Protein AF-0000000078893769 (afdb_homodimer)

Secondary structure (DSSP, 8-state):
-PPEEEEEEE-SSEEEEEEEETT-TTSEEEEEEEE---HHHHHHHHHHHHHHHHHHTT-SS-S-EEEEE-SSB---TTSTTTTBB-S--STT-TT-B-HHHHHHHSPTT--EEEEETTHHHHHHHHHHHHHTTSS--SS--EEEEEESSSEEEEEEETTEE--SSS---GGG-B-PPPTT-------TT--SSBHHHHHSHHHHHHHHTS-GGGGGGS-TT-THHHHHHHHHHHHHHHHHHHH--SEEEEESSGGGSTHHHHHHHHHHHHHHTT----GGGTSHHHHHHHEE--SSGGGHHHHHHHHHHHHH-/-PPEEEEEEE-SSEEEEEEEETT-TTSEEEEEEEE---HHHHHHHHHHHHHHHHHHTT-SS-S-EEEEE-SSB---TTSTTTTBB-S--STT-TT-B-HHHHHHHSPTT--EEEEETTHHHHHHHHHHHHHTTSS--SS--EEEEEESSSEEEEEEETTEE--SSS---GGG-B-PPPTT-------TT--SSBHHHHHSHHHHHHHHTS-GGGGGGS-TT-THHHHHHHHHHHHHHHHHHHH--SEEEEESSGGGSTHHHHHHHHHHHHHHTTS---GGGTSHHHHHHHEE--SSGGGHHHHHHHHHHHHH-

Sequence (626 aa):
MSRYIAGVELGGTSCVAAIAEISNPTTIVHHFEVSTTEYTSTLGALTEYLSAQLKEFNIESYAALGIASFGPVDLKPDSKTYGYITSTPKPGWKYVEIVGVFKRTLKEGTPIAFDTDVNAPALAEMAAALNTKTIPIPLPTVIYITVGTGVGVGVTVEGSPVHGLLHPEGGHIIVPRMQGDEYPGCCAYGHECCVEGMIDSQAIAERVNVHRHDLHTIDDNNPVWKVVGYYLGALCLNITYLLSPNLIILGGGIMKRRILYTETRHWFKELLKEYLDSPQFKTDQGLASYIKEPFHGSKAGIVGALELARHKCMSRYIAGVELGGTSCVAAIAEISNPTTIVHHFEVSTTEYTSTLGALTEYLSAQLKEFNIESYAALGIASFGPVDLKPDSKTYGYITSTPKPGWKYVEIVGVFKRTLKEGTPIAFDTDVNAPALAEMAAALNTKTIPIPLPTVIYITVGTGVGVGVTVEGSPVHGLLHPEGGHIIVPRMQGDEYPGCCAYGHECCVEGMIDSQAIAERVNVHRHDLHTIDDNNPVWKVVGYYLGALCLNITYLLSPNLIILGGGIMKRRILYTETRHWFKELLKEYLDSPQFKTDQGLASYIKEPFHGSKAGIVGALELARHKC

Structure (mmCIF, N/CA/C/O backbone):
data_AF-0000000078893769-model_v1
#
loop_
_entity.id
_entity.type
_entity.pdbx_description
1 polymer fructokinase
#
loop_
_atom_site.group_PDB
_atom_site.id
_atom_site.type_symbol
_atom_site.label_atom_id
_atom_site.label_alt_id
_atom_site.label_comp_id
_atom_site.label_asym_id
_atom_site.label_entity_id
_atom_site.label_seq_id
_atom_site.pdbx_PDB_ins_code
_atom_site.Cartn_x
_atom_site.Cartn_y
_atom_site.Cartn_z
_atom_site.occupancy
_atom_site.B_iso_or_equiv
_atom_site.auth_seq_id
_atom_site.auth_comp_id
_atom_site.auth_asym_id
_atom_site.auth_atom_id
_atom_site.pdbx_PDB_model_num
ATOM 1 N N . MET A 1 1 ? 31.672 -27.969 -1.815 1 50.44 1 MET A N 1
ATOM 2 C CA . MET A 1 1 ? 30.609 -28.625 -2.584 1 50.44 1 MET A CA 1
ATOM 3 C C . MET A 1 1 ? 29.422 -27.688 -2.783 1 50.44 1 MET A C 1
ATOM 5 O O . MET A 1 1 ? 29.156 -26.828 -1.933 1 50.44 1 MET A O 1
ATOM 9 N N . SER A 1 2 ? 28.766 -27.703 -4.031 1 66.81 2 SER A N 1
ATOM 10 C CA . SER A 1 2 ? 27.703 -26.75 -4.352 1 66.81 2 SER A CA 1
ATOM 11 C C . SER A 1 2 ? 26.484 -26.969 -3.455 1 66.81 2 SER A C 1
ATOM 13 O O . SER A 1 2 ? 26.078 -28.094 -3.213 1 66.81 2 SER A O 1
ATOM 15 N N . ARG A 1 3 ? 26.031 -25.953 -2.883 1 90.94 3 ARG A N 1
ATOM 16 C CA . ARG A 1 3 ? 24.812 -26.031 -2.074 1 90.94 3 ARG A CA 1
ATOM 17 C C . ARG A 1 3 ? 23.578 -25.719 -2.908 1 90.94 3 ARG A C 1
ATOM 19 O O . ARG A 1 3 ? 23.547 -24.719 -3.625 1 90.94 3 ARG A O 1
ATOM 26 N N . TYR A 1 4 ? 22.688 -26.734 -2.963 1 97.62 4 TYR A N 1
ATOM 27 C CA . TYR A 1 4 ? 21.484 -26.609 -3.777 1 97.62 4 TYR A CA 1
ATOM 28 C C . TYR A 1 4 ? 20.312 -26.156 -2.93 1 97.62 4 TYR A C 1
ATOM 30 O O . TYR A 1 4 ? 20.172 -26.547 -1.769 1 97.62 4 TYR A O 1
ATOM 38 N N . ILE A 1 5 ? 19.516 -25.328 -3.592 1 98.44 5 ILE A N 1
ATOM 39 C CA . ILE A 1 5 ? 18.219 -24.938 -3.031 1 98.44 5 ILE A CA 1
ATOM 40 C C . ILE A 1 5 ? 17.094 -25.453 -3.92 1 98.44 5 ILE A C 1
ATOM 42 O O . ILE A 1 5 ? 17.312 -25.734 -5.102 1 98.44 5 ILE A O 1
ATOM 46 N N . ALA A 1 6 ? 15.953 -25.578 -3.318 1 98.56 6 ALA A N 1
ATOM 47 C CA . ALA A 1 6 ? 14.75 -25.969 -4.047 1 98.56 6 ALA A CA 1
ATOM 48 C C . ALA A 1 6 ? 13.672 -24.891 -3.941 1 98.56 6 ALA A C 1
ATOM 50 O O . ALA A 1 6 ? 13.625 -24.141 -2.965 1 98.56 6 ALA A O 1
ATOM 51 N N . GLY A 1 7 ? 12.914 -24.75 -5 1 98.75 7 GLY A N 1
ATOM 52 C CA . GLY A 1 7 ? 11.75 -23.875 -5.047 1 98.75 7 GLY A CA 1
ATOM 53 C C . GLY A 1 7 ? 10.492 -24.594 -5.512 1 98.75 7 GLY A C 1
ATOM 54 O O . GLY A 1 7 ? 10.547 -25.453 -6.395 1 98.75 7 GLY A O 1
ATOM 55 N N . VAL A 1 8 ? 9.391 -24.266 -4.922 1 98.75 8 VAL A N 1
ATOM 56 C CA . VAL A 1 8 ? 8.078 -24.766 -5.344 1 98.75 8 VAL A CA 1
ATOM 57 C C . VAL A 1 8 ? 7.125 -23.594 -5.555 1 98.75 8 VAL A C 1
ATOM 59 O O . VAL A 1 8 ? 6.918 -22.781 -4.648 1 98.75 8 VAL A O 1
ATOM 62 N N . GLU A 1 9 ? 6.605 -23.469 -6.691 1 98.06 9 GLU A N 1
ATOM 63 C CA . GLU A 1 9 ? 5.547 -22.516 -7.027 1 98.06 9 GLU A CA 1
ATOM 64 C C . GLU A 1 9 ? 4.203 -23.219 -7.188 1 98.06 9 GLU A C 1
ATOM 66 O O . GLU A 1 9 ? 4.047 -24.078 -8.062 1 98.06 9 GLU A O 1
ATOM 71 N N . LEU A 1 10 ? 3.291 -22.906 -6.348 1 97 10 LEU A N 1
ATOM 72 C CA . LEU A 1 10 ? 1.928 -23.422 -6.438 1 97 10 LEU A CA 1
ATOM 73 C C . LEU A 1 10 ? 1.011 -22.406 -7.121 1 97 10 LEU A C 1
ATOM 75 O O . LEU A 1 10 ? 0.589 -21.438 -6.504 1 97 10 LEU A O 1
ATOM 79 N N . GLY A 1 11 ? 0.661 -22.672 -8.336 1 91.06 11 GLY A N 1
ATOM 80 C CA . GLY A 1 11 ? -0.264 -21.844 -9.086 1 91.06 11 GLY A CA 1
ATOM 81 C C . GLY A 1 11 ? -1.657 -22.438 -9.18 1 91.06 11 GLY A C 1
ATOM 82 O O . GLY A 1 11 ? -1.871 -23.594 -8.828 1 91.06 11 GLY A O 1
ATOM 83 N N . GLY A 1 12 ? -2.525 -21.656 -9.68 1 82.75 12 GLY A N 1
ATOM 84 C CA . GLY A 1 12 ? -3.904 -22.094 -9.805 1 82.75 12 GLY A CA 1
ATOM 85 C C . GLY A 1 12 ? -4.09 -23.188 -10.836 1 82.75 12 GLY A C 1
ATOM 86 O O . GLY A 1 12 ? -4.949 -24.062 -10.688 1 82.75 12 GLY A O 1
ATOM 87 N N . THR A 1 13 ? -3.346 -23.203 -11.883 1 83.62 13 THR A N 1
ATOM 88 C CA . THR A 1 13 ? -3.488 -24.156 -12.977 1 83.62 13 THR A CA 1
ATOM 89 C C . THR A 1 13 ? -2.361 -25.172 -12.961 1 83.62 13 THR A C 1
ATOM 91 O O . THR A 1 13 ? -2.596 -26.375 -13.188 1 83.62 13 THR A O 1
ATOM 94 N N . SER A 1 14 ? -1.193 -24.734 -12.688 1 91.5 14 SER A N 1
ATOM 95 C CA . SER A 1 14 ? -0.028 -25.609 -12.656 1 91.5 14 SER A CA 1
ATOM 96 C C . SER A 1 14 ? 0.876 -25.297 -11.469 1 91.5 14 SER A C 1
ATOM 98 O O . SER A 1 14 ? 0.816 -24.188 -10.922 1 91.5 14 SER A O 1
ATOM 100 N N . CYS A 1 15 ? 1.656 -26.297 -11.109 1 96.75 15 CYS A N 1
ATOM 101 C CA . CYS A 1 15 ? 2.682 -26.156 -10.086 1 96.75 15 CYS A CA 1
ATOM 102 C C . CYS A 1 15 ? 4.051 -26.562 -10.625 1 96.75 15 CYS A C 1
ATOM 104 O O . CYS A 1 15 ? 4.152 -27.422 -11.492 1 96.75 15 CYS A O 1
ATOM 106 N N . VAL A 1 16 ? 5.047 -25.891 -10.102 1 97.94 16 VAL A N 1
ATOM 107 C CA . VAL A 1 16 ? 6.406 -26.125 -10.578 1 97.94 16 VAL A CA 1
ATOM 108 C C . VAL A 1 16 ? 7.344 -26.312 -9.383 1 97.94 16 VAL A C 1
ATOM 110 O O . VAL A 1 16 ? 7.242 -25.594 -8.391 1 97.94 16 VAL A O 1
ATOM 113 N N . ALA A 1 17 ? 8.227 -27.297 -9.469 1 98.69 17 ALA A N 1
ATOM 114 C CA . ALA A 1 17 ? 9.375 -27.453 -8.586 1 98.69 17 ALA A CA 1
ATOM 115 C C . ALA A 1 17 ? 10.688 -27.297 -9.359 1 98.69 17 ALA A C 1
ATOM 117 O O . ALA A 1 17 ? 10.781 -27.719 -10.516 1 98.69 17 ALA A O 1
ATOM 118 N N . ALA A 1 18 ? 11.625 -26.656 -8.742 1 98.69 18 ALA A N 1
ATOM 119 C CA . ALA A 1 18 ? 12.898 -26.438 -9.422 1 98.69 18 ALA A CA 1
ATOM 120 C C . ALA A 1 18 ? 14.062 -26.484 -8.438 1 98.69 18 ALA A C 1
ATOM 122 O O . ALA A 1 18 ? 13.867 -26.328 -7.227 1 98.69 18 ALA A O 1
ATOM 123 N N . ILE A 1 19 ? 15.219 -26.766 -8.961 1 98.56 19 ILE A N 1
ATOM 124 C CA . ILE A 1 19 ? 16.453 -26.844 -8.188 1 98.56 19 ILE A CA 1
ATOM 125 C C . ILE A 1 19 ? 17.516 -25.922 -8.812 1 98.56 19 ILE A C 1
ATOM 127 O O . ILE A 1 19 ? 17.641 -25.859 -10.031 1 98.56 19 ILE A O 1
ATOM 131 N N . ALA A 1 20 ? 18.172 -25.172 -7.992 1 98.19 20 ALA A N 1
ATOM 132 C CA . ALA A 1 20 ? 19.266 -24.297 -8.406 1 98.19 20 ALA A CA 1
ATOM 133 C C . ALA A 1 20 ? 20.391 -24.297 -7.375 1 98.19 20 ALA A C 1
ATOM 135 O O . ALA A 1 20 ? 20.219 -24.781 -6.258 1 98.19 20 ALA A O 1
ATOM 136 N N . GLU A 1 21 ? 21.547 -23.781 -7.848 1 97.31 21 GLU A N 1
ATOM 137 C CA . GLU A 1 21 ? 22.609 -23.516 -6.879 1 97.31 21 GLU A CA 1
ATOM 138 C C . GLU A 1 21 ? 22.297 -22.281 -6.039 1 97.31 21 GLU A C 1
ATOM 140 O O . GLU A 1 21 ? 21.766 -21.297 -6.555 1 97.31 21 GLU A O 1
ATOM 145 N N . ILE A 1 22 ? 22.625 -22.344 -4.777 1 96.12 22 ILE A N 1
ATOM 146 C CA . ILE A 1 22 ? 22.312 -21.25 -3.857 1 96.12 22 ILE A CA 1
ATOM 147 C C . ILE A 1 22 ? 22.953 -19.953 -4.355 1 96.12 22 ILE A C 1
ATOM 149 O O . ILE A 1 22 ? 22.406 -18.875 -4.156 1 96.12 22 ILE A O 1
ATOM 153 N N . SER A 1 23 ? 24.062 -19.984 -5.07 1 94.5 23 SER A N 1
ATOM 154 C CA . SER A 1 23 ? 24.797 -18.828 -5.551 1 94.5 23 SER A CA 1
ATOM 155 C C . SER A 1 23 ? 24.125 -18.203 -6.77 1 94.5 23 SER A C 1
ATOM 157 O O . SER A 1 23 ? 24.406 -17.062 -7.133 1 94.5 23 SER A O 1
ATOM 159 N N . ASN A 1 24 ? 23.203 -18.969 -7.387 1 94.88 24 ASN A N 1
ATOM 160 C CA . ASN A 1 24 ? 22.578 -18.469 -8.609 1 94.88 24 ASN A CA 1
ATOM 161 C C . ASN A 1 24 ? 21.141 -19 -8.742 1 94.88 24 ASN A C 1
ATOM 163 O O . ASN A 1 24 ? 20.859 -19.812 -9.633 1 94.88 24 ASN A O 1
ATOM 167 N N . PRO A 1 25 ? 20.219 -18.422 -8.055 1 95.06 25 PRO A N 1
ATOM 168 C CA . PRO A 1 25 ? 18.844 -18.906 -8.062 1 95.06 25 PRO A CA 1
ATOM 169 C C . PRO A 1 25 ? 18.156 -18.703 -9.414 1 95.06 25 PRO A C 1
ATOM 171 O O . PRO A 1 25 ? 17.094 -19.297 -9.664 1 95.06 25 PRO A O 1
ATOM 174 N N . THR A 1 26 ? 18.719 -17.922 -10.266 1 96.12 26 THR A N 1
ATOM 175 C CA . THR A 1 26 ? 18.094 -17.609 -11.547 1 96.12 26 THR A CA 1
ATOM 176 C C . THR A 1 26 ? 18.438 -18.688 -12.586 1 96.12 26 THR A C 1
ATOM 178 O O . THR A 1 26 ? 17.812 -18.75 -13.648 1 96.12 26 THR A O 1
ATOM 181 N N . THR A 1 27 ? 19.469 -19.5 -12.305 1 96.62 27 THR A N 1
ATOM 182 C CA . THR A 1 27 ? 19.844 -20.594 -13.188 1 96.62 27 THR A CA 1
ATOM 183 C C . THR A 1 27 ? 19.297 -21.922 -12.664 1 96.62 27 THR A C 1
ATOM 185 O O . THR A 1 27 ? 19.953 -22.578 -11.844 1 96.62 27 THR A O 1
ATOM 188 N N . ILE A 1 28 ? 18.203 -22.344 -13.25 1 97.62 28 ILE A N 1
ATOM 189 C CA . ILE A 1 28 ? 17.531 -23.594 -12.852 1 97.62 28 ILE A CA 1
ATOM 190 C C . ILE A 1 28 ? 18.266 -24.781 -13.453 1 97.62 28 ILE A C 1
ATOM 192 O O . ILE A 1 28 ? 18.438 -24.859 -14.672 1 97.62 28 ILE A O 1
ATOM 196 N N . VAL A 1 29 ? 18.672 -25.719 -12.664 1 97.44 29 VAL A N 1
ATOM 197 C CA . VAL A 1 29 ? 19.453 -26.859 -13.148 1 97.44 29 VAL A CA 1
ATOM 198 C C . VAL A 1 29 ? 18.516 -28.031 -13.438 1 97.44 29 VAL A C 1
ATOM 200 O O . VAL A 1 29 ? 18.844 -28.906 -14.242 1 97.44 29 VAL A O 1
ATOM 203 N N . HIS A 1 30 ? 17.375 -28.109 -12.805 1 97.75 30 HIS A N 1
ATOM 204 C CA . HIS A 1 30 ? 16.328 -29.109 -13.031 1 97.75 30 HIS A CA 1
ATOM 205 C C . HIS A 1 30 ? 14.969 -28.609 -12.586 1 97.75 30 HIS A C 1
ATOM 207 O O . HIS A 1 30 ? 14.867 -27.844 -11.617 1 97.75 30 HIS A O 1
ATOM 213 N N . HIS A 1 31 ? 13.953 -29 -13.281 1 98 31 HIS A N 1
ATOM 214 C CA . HIS A 1 31 ? 12.609 -28.578 -12.883 1 98 31 HIS A CA 1
ATOM 215 C C . HIS A 1 31 ? 11.578 -29.656 -13.227 1 98 31 HIS A C 1
ATOM 217 O O . HIS A 1 31 ? 11.883 -30.594 -13.969 1 98 31 HIS A O 1
ATOM 223 N N . PHE A 1 32 ? 10.469 -29.562 -12.633 1 98.12 32 PHE A N 1
ATOM 224 C CA . PHE A 1 32 ? 9.336 -30.469 -12.758 1 98.12 32 PHE A CA 1
ATOM 225 C C . PHE A 1 32 ? 8.016 -29.703 -12.688 1 98.12 32 PHE A C 1
ATOM 227 O O . PHE A 1 32 ? 7.855 -28.812 -11.852 1 98.12 32 PHE A O 1
ATOM 234 N N . GLU A 1 33 ? 7.109 -29.969 -13.625 1 97.31 33 GLU A N 1
ATOM 235 C CA . GLU A 1 33 ? 5.805 -29.312 -13.656 1 97.31 33 GLU A CA 1
ATOM 236 C C . GLU A 1 33 ? 4.672 -30.328 -13.555 1 97.31 33 GLU A C 1
ATOM 238 O O . GLU A 1 33 ? 4.75 -31.422 -14.125 1 97.31 33 GLU A O 1
ATOM 243 N N . VAL A 1 34 ? 3.631 -29.984 -12.852 1 97 34 VAL A N 1
ATOM 244 C CA . VAL A 1 34 ? 2.451 -30.828 -12.695 1 97 34 VAL A CA 1
ATOM 245 C C . VAL A 1 34 ? 1.194 -29.969 -12.68 1 97 34 VAL A C 1
ATOM 247 O O . VAL A 1 34 ? 1.227 -28.828 -12.211 1 97 34 VAL A O 1
ATOM 250 N N . SER A 1 35 ? 0.067 -30.469 -13.195 1 93.62 35 SER A N 1
ATOM 251 C CA . SER A 1 35 ? -1.195 -29.75 -13.172 1 93.62 35 SER A CA 1
ATOM 252 C C . SER A 1 35 ? -1.753 -29.656 -11.758 1 93.62 35 SER A C 1
ATOM 254 O O . SER A 1 35 ? -1.655 -30.609 -10.984 1 93.62 35 SER A O 1
ATOM 256 N N . THR A 1 36 ? -2.277 -28.5 -11.406 1 90.56 36 THR A N 1
ATOM 257 C CA . THR A 1 36 ? -2.961 -28.344 -10.133 1 90.56 36 THR A CA 1
ATOM 258 C C . THR A 1 36 ? -4.32 -29.031 -10.156 1 90.56 36 THR A C 1
ATOM 260 O O . THR A 1 36 ? -5.289 -28.5 -10.703 1 90.56 36 THR A O 1
ATOM 263 N N . THR A 1 37 ? -4.469 -30.156 -9.531 1 93.62 37 THR A N 1
ATOM 264 C CA . THR A 1 37 ? -5.707 -30.906 -9.422 1 93.62 37 THR A CA 1
ATOM 265 C C . THR A 1 37 ? -6.102 -31.094 -7.965 1 93.62 37 THR A C 1
ATOM 267 O O . THR A 1 37 ? -6.422 -30.125 -7.273 1 93.62 37 THR A O 1
ATOM 270 N N . GLU A 1 38 ? -6.145 -32.312 -7.547 1 93.94 38 GLU A N 1
ATOM 271 C CA . GLU A 1 38 ? -6.348 -32.594 -6.125 1 93.94 38 GLU A CA 1
ATOM 272 C C . GLU A 1 38 ? -5.059 -32.375 -5.336 1 93.94 38 GLU A C 1
ATOM 274 O O . GLU A 1 38 ? -3.973 -32.719 -5.805 1 93.94 38 GLU A O 1
ATOM 279 N N . TYR A 1 39 ? -5.277 -31.766 -4.125 1 95.44 39 TYR A N 1
ATOM 280 C CA . TYR A 1 39 ? -4.09 -31.312 -3.406 1 95.44 39 TYR A CA 1
ATOM 281 C C . TYR A 1 39 ? -3.182 -32.5 -3.062 1 95.44 39 TYR A C 1
ATOM 283 O O . TYR A 1 39 ? -1.955 -32.344 -3.078 1 95.44 39 TYR A O 1
ATOM 291 N N . THR A 1 40 ? -3.764 -33.719 -2.754 1 96.25 40 THR A N 1
ATOM 292 C CA . THR A 1 40 ? -2.951 -34.875 -2.381 1 96.25 40 THR A CA 1
ATOM 293 C C . THR A 1 40 ? -2.07 -35.312 -3.545 1 96.25 40 THR A C 1
ATOM 295 O O . THR A 1 40 ? -0.878 -35.562 -3.367 1 96.25 40 THR A O 1
ATOM 298 N N . SER A 1 41 ? -2.67 -35.375 -4.695 1 96.75 41 SER A N 1
ATOM 299 C CA . SER A 1 41 ? -1.932 -35.812 -5.879 1 96.75 41 SER A CA 1
ATOM 300 C C . SER A 1 41 ? -0.896 -34.75 -6.289 1 96.75 41 SER A C 1
ATOM 302 O O . SER A 1 41 ? 0.233 -35.125 -6.645 1 96.75 41 SER A O 1
ATOM 304 N N . THR A 1 42 ? -1.269 -33.531 -6.258 1 97.44 42 THR A N 1
ATOM 305 C CA . THR A 1 42 ? -0.389 -32.438 -6.672 1 97.44 42 THR A CA 1
ATOM 306 C C . THR A 1 42 ? 0.815 -32.344 -5.742 1 97.44 42 THR A C 1
ATOM 308 O O . THR A 1 42 ? 1.961 -32.344 -6.195 1 97.44 42 THR A O 1
ATOM 311 N N . LEU A 1 43 ? 0.587 -32.281 -4.445 1 97.94 43 LEU A N 1
ATOM 312 C CA . LEU A 1 43 ? 1.666 -32.125 -3.475 1 97.94 43 LEU A CA 1
ATOM 313 C C . LEU A 1 43 ? 2.51 -33.406 -3.416 1 97.94 43 LEU A C 1
ATOM 315 O O . LEU A 1 43 ? 3.723 -33.344 -3.205 1 97.94 43 LEU A O 1
ATOM 319 N N . GLY A 1 44 ? 1.832 -34.531 -3.545 1 97.81 44 GLY A N 1
ATOM 320 C CA . GLY A 1 44 ? 2.557 -35.781 -3.598 1 97.81 44 GLY A CA 1
ATOM 321 C C . GLY A 1 44 ? 3.574 -35.844 -4.719 1 97.81 44 GLY A C 1
ATOM 322 O O . GLY A 1 44 ? 4.715 -36.281 -4.512 1 97.81 44 GLY A O 1
ATOM 323 N N . ALA A 1 45 ? 3.137 -35.406 -5.895 1 98.31 45 ALA A N 1
ATOM 324 C CA . ALA A 1 45 ? 4.023 -35.406 -7.055 1 98.31 45 ALA A CA 1
ATOM 325 C C . ALA A 1 45 ? 5.223 -34.5 -6.82 1 98.31 45 ALA A C 1
ATOM 327 O O . ALA A 1 45 ? 6.352 -34.812 -7.191 1 98.31 45 ALA A O 1
ATOM 328 N N . LEU A 1 46 ? 4.98 -33.375 -6.242 1 98.5 46 LEU A N 1
ATOM 329 C CA . LEU A 1 46 ? 6.035 -32.406 -6 1 98.5 46 LEU A CA 1
ATOM 330 C C . LEU A 1 46 ? 7.027 -32.906 -4.965 1 98.5 46 LEU A C 1
ATOM 332 O O . LEU A 1 46 ? 8.242 -32.781 -5.141 1 98.5 46 LEU A O 1
ATOM 336 N N . THR A 1 47 ? 6.539 -33.531 -3.906 1 97.94 47 THR A N 1
ATOM 337 C CA . THR A 1 47 ? 7.414 -34.031 -2.855 1 97.94 47 THR A CA 1
ATOM 338 C C . THR A 1 47 ? 8.219 -35.25 -3.352 1 97.94 47 THR A C 1
ATOM 340 O O . THR A 1 47 ? 9.398 -35.375 -3.008 1 97.94 47 THR A O 1
ATOM 343 N N . GLU A 1 48 ? 7.59 -36.062 -4.094 1 97.81 48 GLU A N 1
ATOM 344 C CA . GLU A 1 48 ? 8.289 -37.219 -4.68 1 97.81 48 GLU A CA 1
ATOM 345 C C . GLU A 1 48 ? 9.43 -36.75 -5.586 1 97.81 48 GLU A C 1
ATOM 347 O O . GLU A 1 48 ? 10.523 -37.312 -5.543 1 97.81 48 GLU A O 1
ATOM 352 N N . TYR A 1 49 ? 9.094 -35.812 -6.383 1 98.25 49 TYR A N 1
ATOM 353 C CA . TYR A 1 49 ? 10.109 -35.25 -7.262 1 98.25 49 TYR A CA 1
ATOM 354 C C . TYR A 1 49 ? 11.305 -34.719 -6.465 1 98.25 49 TYR A C 1
ATOM 356 O O . TYR A 1 49 ? 12.445 -35.094 -6.758 1 98.25 49 TYR A O 1
ATOM 364 N N . LEU A 1 50 ? 11.055 -33.906 -5.453 1 98.06 50 LEU A N 1
ATOM 365 C CA . LEU A 1 50 ? 12.133 -33.312 -4.688 1 98.06 50 LEU A CA 1
ATOM 366 C C . LEU A 1 50 ? 12.945 -34.375 -3.947 1 98.06 50 LEU A C 1
ATOM 368 O O . LEU A 1 50 ? 14.172 -34.281 -3.852 1 98.06 50 LEU A O 1
ATOM 372 N N . SER A 1 51 ? 12.281 -35.375 -3.465 1 96.81 51 SER A N 1
ATOM 373 C CA . SER A 1 51 ? 12.961 -36.469 -2.777 1 96.81 51 SER A CA 1
ATOM 374 C C . SER A 1 51 ? 13.867 -37.25 -3.73 1 96.81 51 SER A C 1
ATOM 376 O O . SER A 1 51 ? 15 -37.594 -3.385 1 96.81 51 SER A O 1
ATOM 378 N N . ALA A 1 52 ? 13.375 -37.5 -4.879 1 97.19 52 ALA A N 1
ATOM 379 C CA . ALA A 1 52 ? 14.117 -38.281 -5.875 1 97.19 52 ALA A CA 1
ATOM 380 C C . ALA A 1 52 ? 15.383 -37.531 -6.305 1 97.19 52 ALA A C 1
ATOM 382 O O . ALA A 1 52 ? 16.406 -38.156 -6.566 1 97.19 52 ALA A O 1
ATOM 383 N N . GLN A 1 53 ? 15.281 -36.25 -6.359 1 97.12 53 GLN A N 1
ATOM 384 C CA . GLN A 1 53 ? 16.391 -35.438 -6.875 1 97.12 53 GLN A CA 1
ATOM 385 C C . GLN A 1 53 ? 17.531 -35.375 -5.863 1 97.12 53 GLN A C 1
ATOM 387 O O . GLN A 1 53 ? 18.672 -35.094 -6.234 1 97.12 53 GLN A O 1
ATOM 392 N N . LEU A 1 54 ? 17.25 -35.594 -4.598 1 96.12 54 LEU A N 1
ATOM 393 C CA . LEU A 1 54 ? 18.312 -35.656 -3.611 1 96.12 54 LEU A CA 1
ATOM 394 C C . LEU A 1 54 ? 19.359 -36.719 -3.992 1 96.12 54 LEU A C 1
ATOM 396 O O . LEU A 1 54 ? 20.562 -36.469 -3.9 1 96.12 54 LEU A O 1
ATOM 400 N N . LYS A 1 55 ? 18.891 -37.844 -4.418 1 94.38 55 LYS A N 1
ATOM 401 C CA . LYS A 1 55 ? 19.781 -38.906 -4.84 1 94.38 55 LYS A CA 1
ATOM 402 C C . LYS A 1 55 ? 20.516 -38.562 -6.125 1 94.38 55 LYS A C 1
ATOM 404 O O . LYS A 1 55 ? 21.719 -38.812 -6.242 1 94.38 55 LYS A O 1
ATOM 409 N N . GLU A 1 56 ? 19.75 -38 -7.047 1 94 56 GLU A N 1
ATOM 410 C CA . GLU A 1 56 ? 20.328 -37.656 -8.344 1 94 56 GLU A CA 1
ATOM 411 C C . GLU A 1 56 ? 21.453 -36.625 -8.188 1 94 56 GLU A C 1
ATOM 413 O O . GLU A 1 56 ? 22.438 -36.656 -8.922 1 94 56 GLU A O 1
ATOM 418 N N . PHE A 1 57 ? 21.312 -35.719 -7.285 1 94.62 57 PHE A N 1
ATOM 419 C CA . PHE A 1 57 ? 22.297 -34.656 -7.07 1 94.62 57 PHE A CA 1
ATOM 420 C C . PHE A 1 57 ? 23.328 -35.062 -6.02 1 94.62 57 PHE A C 1
ATOM 422 O O . PHE A 1 57 ? 24.25 -34.312 -5.707 1 94.62 57 PHE A O 1
ATOM 429 N N . ASN A 1 58 ? 23.156 -36.25 -5.402 1 94.44 58 ASN A N 1
ATOM 430 C CA . ASN A 1 58 ? 24.031 -36.812 -4.379 1 94.44 58 ASN A CA 1
ATOM 431 C C . ASN A 1 58 ? 24.172 -35.875 -3.184 1 94.44 58 ASN A C 1
ATOM 433 O O . ASN A 1 58 ? 25.281 -35.531 -2.773 1 94.44 58 ASN A O 1
ATOM 437 N N . ILE A 1 59 ? 23.062 -35.312 -2.723 1 94.81 59 ILE A N 1
ATOM 438 C CA . ILE A 1 59 ? 23.031 -34.469 -1.526 1 94.81 59 ILE A CA 1
ATOM 439 C C . ILE A 1 59 ? 22.078 -35.094 -0.501 1 94.81 59 ILE A C 1
ATOM 441 O O . ILE A 1 59 ? 21.109 -35.75 -0.866 1 94.81 59 ILE A O 1
ATOM 445 N N . GLU A 1 60 ? 22.312 -34.812 0.751 1 94 60 GLU A N 1
ATOM 446 C CA . GLU A 1 60 ? 21.469 -35.312 1.838 1 94 60 GLU A CA 1
ATOM 447 C C . GLU A 1 60 ? 20.25 -34.406 2.055 1 94 60 GLU A C 1
ATOM 449 O O . GLU A 1 60 ? 19.203 -34.875 2.514 1 94 60 GLU A O 1
ATOM 454 N N . SER A 1 61 ? 20.5 -33.094 1.803 1 96.25 61 SER A N 1
ATOM 455 C CA . SER A 1 61 ? 19.438 -32.125 2.012 1 96.25 61 SER A CA 1
ATOM 456 C C . SER A 1 61 ? 19.656 -30.891 1.146 1 96.25 61 SER A C 1
ATOM 458 O O . SER A 1 61 ? 20.781 -30.609 0.722 1 96.25 61 SER A O 1
ATOM 460 N N . TYR A 1 62 ? 18.578 -30.281 0.796 1 97.56 62 TYR A N 1
ATOM 461 C CA . TYR A 1 62 ? 18.688 -28.938 0.234 1 97.56 62 TYR A CA 1
ATOM 462 C C . TYR A 1 62 ? 19.125 -27.938 1.293 1 97.56 62 TYR A C 1
ATOM 464 O O . TYR A 1 62 ? 18.875 -28.125 2.484 1 97.56 62 TYR A O 1
ATOM 472 N N . ALA A 1 63 ? 19.812 -26.922 0.829 1 97.56 63 ALA A N 1
ATOM 473 C CA . ALA A 1 63 ? 20.156 -25.844 1.759 1 97.56 63 ALA A CA 1
ATOM 474 C C . ALA A 1 63 ? 18.906 -25.172 2.324 1 97.56 63 ALA A C 1
ATOM 476 O O . ALA A 1 63 ? 18.875 -24.781 3.494 1 97.56 63 ALA A O 1
ATOM 477 N N . ALA A 1 64 ? 17.938 -25.062 1.49 1 98.25 64 ALA A N 1
ATOM 478 C CA . ALA A 1 64 ? 16.625 -24.562 1.885 1 98.25 64 ALA A CA 1
ATOM 479 C C . ALA A 1 64 ? 15.57 -24.844 0.811 1 98.25 64 ALA A C 1
ATOM 481 O O . ALA A 1 64 ? 15.922 -25.125 -0.338 1 98.25 64 ALA A O 1
ATOM 482 N N . LEU A 1 65 ? 14.32 -24.797 1.228 1 98.5 65 LEU A N 1
ATOM 483 C CA . LEU A 1 65 ? 13.172 -24.875 0.331 1 98.5 65 LEU A CA 1
ATOM 484 C C . LEU A 1 65 ? 12.344 -23.594 0.407 1 98.5 65 LEU A C 1
ATOM 486 O O . LEU A 1 65 ? 12.008 -23.125 1.5 1 98.5 65 LEU A O 1
ATOM 490 N N . GLY A 1 66 ? 12.125 -22.953 -0.753 1 98.69 66 GLY A N 1
ATOM 491 C CA . GLY A 1 66 ? 11.172 -21.875 -0.848 1 98.69 66 GLY A CA 1
ATOM 492 C C . GLY A 1 66 ? 9.859 -22.281 -1.493 1 98.69 66 GLY A C 1
ATOM 493 O O . GLY A 1 66 ? 9.852 -22.875 -2.572 1 98.69 66 GLY A O 1
ATOM 494 N N . ILE A 1 67 ? 8.773 -21.953 -0.826 1 98.69 67 ILE A N 1
ATOM 495 C CA . ILE A 1 67 ? 7.453 -22.281 -1.351 1 98.69 67 ILE A CA 1
ATOM 496 C C . ILE A 1 67 ? 6.66 -21 -1.579 1 98.69 67 ILE A C 1
ATOM 498 O O . ILE A 1 67 ? 6.461 -20.203 -0.65 1 98.69 67 ILE A O 1
ATOM 502 N N . ALA A 1 68 ? 6.258 -20.766 -2.777 1 98.44 68 ALA A N 1
ATOM 503 C CA . ALA A 1 68 ? 5.363 -19.688 -3.17 1 98.44 68 ALA A CA 1
ATOM 504 C C . ALA A 1 68 ? 3.996 -20.219 -3.582 1 98.44 68 ALA A C 1
ATOM 506 O O . ALA A 1 68 ? 3.879 -20.953 -4.57 1 98.44 68 ALA A O 1
ATOM 507 N N . SER A 1 69 ? 2.979 -19.781 -2.91 1 97.25 69 SER A N 1
ATOM 508 C CA . SER A 1 69 ? 1.693 -20.453 -3.1 1 97.25 69 SER A CA 1
ATOM 509 C C . SER A 1 69 ? 0.59 -19.438 -3.412 1 97.25 69 SER A C 1
ATOM 511 O O . SER A 1 69 ? 0.633 -18.297 -2.949 1 97.25 69 SER A O 1
ATOM 513 N N . PHE A 1 70 ? -0.396 -19.969 -4.184 1 92.94 70 PHE A N 1
ATOM 514 C CA . PHE A 1 70 ? -1.636 -19.203 -4.266 1 92.94 70 PHE A CA 1
ATOM 515 C C . PHE A 1 70 ? -2.35 -19.172 -2.918 1 92.94 70 PHE A C 1
ATOM 517 O O . PHE A 1 70 ? -2.02 -19.953 -2.023 1 92.94 70 PHE A O 1
ATOM 524 N N . GLY A 1 71 ? -3.264 -18.219 -2.76 1 86.69 71 GLY A N 1
ATOM 525 C CA . GLY A 1 71 ? -3.836 -18.031 -1.437 1 86.69 71 GLY A CA 1
ATOM 526 C C . GLY A 1 71 ? -5.336 -17.797 -1.462 1 86.69 71 GLY A C 1
ATOM 527 O O . GLY A 1 71 ? -6.004 -18.172 -2.432 1 86.69 71 GLY A O 1
ATOM 528 N N . PRO A 1 72 ? -5.57 -17.312 -0.35 1 90.44 72 PRO A N 1
ATOM 529 C CA . PRO A 1 72 ? -4.801 -16.75 0.766 1 90.44 72 PRO A CA 1
ATOM 530 C C . PRO A 1 72 ? -4.098 -17.828 1.59 1 90.44 72 PRO A C 1
ATOM 532 O O . PRO A 1 72 ? -4.586 -18.953 1.681 1 90.44 72 PRO A O 1
ATOM 535 N N . VAL A 1 73 ? -2.908 -17.391 2.203 1 95.06 73 VAL A N 1
ATOM 536 C CA . VAL A 1 73 ? -2.141 -18.328 3.018 1 95.06 73 VAL A CA 1
ATOM 537 C C . VAL A 1 73 ? -1.898 -17.734 4.402 1 95.06 73 VAL A C 1
ATOM 539 O O . VAL A 1 73 ? -1.985 -16.516 4.582 1 95.06 73 VAL A O 1
ATOM 542 N N . ASP A 1 74 ? -1.702 -18.578 5.359 1 94 74 ASP A N 1
ATOM 543 C CA . ASP A 1 74 ? -1.292 -18.125 6.688 1 94 74 ASP A CA 1
ATOM 544 C C . ASP A 1 74 ? 0.229 -18.062 6.801 1 94 74 ASP A C 1
ATOM 546 O O . ASP A 1 74 ? 0.896 -19.094 6.859 1 94 74 ASP A O 1
ATOM 550 N N . LEU A 1 75 ? 0.725 -16.891 6.91 1 94.12 75 LEU A N 1
ATOM 551 C CA . LEU A 1 75 ? 2.166 -16.656 6.895 1 94.12 75 LEU A CA 1
ATOM 552 C C . LEU A 1 75 ? 2.684 -16.359 8.297 1 94.12 75 LEU A C 1
ATOM 554 O O . LEU A 1 75 ? 3.873 -16.094 8.484 1 94.12 75 LEU A O 1
ATOM 558 N N . LYS A 1 76 ? 1.87 -16.422 9.312 1 90.25 76 LYS A N 1
ATOM 559 C CA . LYS A 1 76 ? 2.264 -16.109 10.68 1 90.25 76 LYS A CA 1
ATOM 560 C C . LYS A 1 76 ? 2.93 -17.312 11.344 1 90.25 76 LYS A C 1
ATOM 562 O O . LYS A 1 76 ? 2.262 -18.297 11.664 1 90.25 76 LYS A O 1
ATOM 567 N N . PRO A 1 77 ? 4.16 -17.156 11.648 1 88.56 77 PRO A N 1
ATOM 568 C CA . PRO A 1 77 ? 4.902 -18.312 12.133 1 88.56 77 PRO A CA 1
ATOM 569 C C . PRO A 1 77 ? 4.336 -18.875 13.43 1 88.56 77 PRO A C 1
ATOM 571 O O . PRO A 1 77 ? 4.43 -20.078 13.688 1 88.56 77 PRO A O 1
ATOM 574 N N . ASP A 1 78 ? 3.674 -18.047 14.266 1 88.88 78 ASP A N 1
ATOM 575 C CA . ASP A 1 78 ? 3.182 -18.484 15.562 1 88.88 78 ASP A CA 1
ATOM 576 C C . ASP A 1 78 ? 1.729 -18.953 15.477 1 88.88 78 ASP A C 1
ATOM 578 O O . ASP A 1 78 ? 1.146 -19.391 16.469 1 88.88 78 ASP A O 1
ATOM 582 N N . SER A 1 79 ? 1.244 -18.922 14.289 1 91.62 79 SER A N 1
ATOM 583 C CA . SER A 1 79 ? -0.131 -19.375 14.086 1 91.62 79 SER A CA 1
ATOM 584 C C . SER A 1 79 ? -0.217 -20.891 14.016 1 91.62 79 SER A C 1
ATOM 586 O O . SER A 1 79 ? 0.68 -21.547 13.477 1 91.62 79 SER A O 1
ATOM 588 N N . LYS A 1 80 ? -1.371 -21.5 14.5 1 92.38 80 LYS A N 1
ATOM 589 C CA . LYS A 1 80 ? -1.614 -22.938 14.438 1 92.38 80 LYS A CA 1
ATOM 590 C C . LYS A 1 80 ? -1.754 -23.406 12.992 1 92.38 80 LYS A C 1
ATOM 592 O O . LYS A 1 80 ? -1.537 -24.578 12.695 1 92.38 80 LYS A O 1
ATOM 597 N N . THR A 1 81 ? -2.045 -22.422 12.078 1 93.56 81 THR A N 1
ATOM 598 C CA . THR A 1 81 ? -2.256 -22.797 10.68 1 93.56 81 THR A CA 1
ATOM 599 C C . THR A 1 81 ? -1.173 -22.188 9.797 1 93.56 81 THR A C 1
ATOM 601 O O . THR A 1 81 ? -1.387 -21.969 8.602 1 93.56 81 THR A O 1
ATOM 604 N N . TYR A 1 82 ? -0.063 -21.859 10.383 1 94.75 82 TYR A N 1
ATOM 605 C CA . TYR A 1 82 ? 1.052 -21.438 9.547 1 94.75 82 TYR A CA 1
ATOM 606 C C . TYR A 1 82 ? 1.319 -22.438 8.438 1 94.75 82 TYR A C 1
ATOM 608 O O . TYR A 1 82 ? 1.387 -23.656 8.688 1 94.75 82 TYR A O 1
ATOM 616 N N . GLY A 1 83 ? 1.407 -21.906 7.234 1 96.81 83 GLY A N 1
ATOM 617 C CA . GLY A 1 83 ? 1.766 -22.781 6.125 1 96.81 83 GLY A CA 1
ATOM 618 C C . GLY A 1 83 ? 0.563 -23.406 5.449 1 96.81 83 GLY A C 1
ATOM 619 O O . GLY A 1 83 ? 0.715 -24.266 4.578 1 96.81 83 GLY A O 1
ATOM 620 N N . TYR A 1 84 ? -0.591 -22.953 5.852 1 96.44 84 TYR A N 1
ATOM 621 C CA . TYR A 1 84 ? -1.818 -23.438 5.234 1 96.44 84 TYR A CA 1
ATOM 622 C C . TYR A 1 84 ? -2.328 -22.469 4.18 1 96.44 84 TYR A C 1
ATOM 624 O O . TYR A 1 84 ? -2.152 -21.25 4.309 1 96.44 84 TYR A O 1
ATOM 632 N N . ILE A 1 85 ? -2.93 -23.031 3.166 1 94.81 85 ILE A N 1
ATOM 633 C CA . ILE A 1 85 ? -3.932 -22.281 2.422 1 94.81 85 ILE A CA 1
ATOM 634 C C . ILE A 1 85 ? -5.211 -22.156 3.25 1 94.81 85 ILE A C 1
ATOM 636 O O . ILE A 1 85 ? -5.668 -23.141 3.838 1 94.81 85 ILE A O 1
ATOM 640 N N . THR A 1 86 ? -5.809 -20.984 3.281 1 91.19 86 THR A N 1
ATOM 641 C CA . THR A 1 86 ? -6.922 -20.766 4.195 1 91.19 86 THR A CA 1
ATOM 642 C C . THR A 1 86 ? -8.25 -20.719 3.439 1 91.19 86 THR A C 1
ATOM 644 O O . THR A 1 86 ? -8.789 -21.75 3.059 1 91.19 86 THR A O 1
ATOM 647 N N . SER A 1 87 ? -8.734 -19.531 3.07 1 85 87 SER A N 1
ATOM 648 C CA . SER A 1 87 ? -10.109 -19.406 2.594 1 85 87 SER A CA 1
ATOM 649 C C . SER A 1 87 ? -10.156 -19.344 1.071 1 85 87 SER A C 1
ATOM 651 O O . SER A 1 87 ? -11.023 -18.672 0.501 1 85 87 SER A O 1
ATOM 653 N N . THR A 1 88 ? -9.391 -20.047 0.407 1 86.19 88 THR A N 1
ATOM 654 C CA . THR A 1 88 ? -9.391 -20.047 -1.052 1 86.19 88 THR A CA 1
ATOM 655 C C . THR A 1 88 ? -10.695 -20.609 -1.6 1 86.19 88 THR A C 1
ATOM 657 O O . THR A 1 88 ? -11.273 -21.531 -1.018 1 86.19 88 THR A O 1
ATOM 660 N N . PRO A 1 89 ? -11.156 -20.047 -2.734 1 81.56 89 PRO A N 1
ATOM 661 C CA . PRO A 1 89 ? -12.352 -20.609 -3.365 1 81.56 89 PRO A CA 1
ATOM 662 C C . PRO A 1 89 ? -12.055 -21.859 -4.199 1 81.56 89 PRO A C 1
ATOM 664 O O . PRO A 1 89 ? -12.977 -22.516 -4.668 1 81.56 89 PRO A O 1
ATOM 667 N N . LYS A 1 90 ? -10.82 -22.188 -4.359 1 85.56 90 LYS A N 1
ATOM 668 C CA . LYS A 1 90 ? -10.453 -23.344 -5.176 1 85.56 90 LYS A CA 1
ATOM 669 C C . LYS A 1 90 ? -10.922 -24.641 -4.527 1 85.56 90 LYS A C 1
ATOM 671 O O . LYS A 1 90 ? -10.523 -24.969 -3.41 1 85.56 90 LYS A O 1
ATOM 676 N N . PRO A 1 91 ? -11.688 -25.297 -5.324 1 87.38 91 PRO A N 1
ATOM 677 C CA . PRO A 1 91 ? -12.25 -26.516 -4.738 1 87.38 91 PRO A CA 1
ATOM 678 C C . PRO A 1 91 ? -11.172 -27.5 -4.277 1 87.38 91 PRO A C 1
ATOM 680 O O . PRO A 1 91 ? -10.242 -27.797 -5.027 1 87.38 91 PRO A O 1
ATOM 683 N N . GLY A 1 92 ? -11.289 -27.938 -3.064 1 91.69 92 GLY A N 1
ATOM 684 C CA . GLY A 1 92 ? -10.422 -28.969 -2.537 1 91.69 92 GLY A CA 1
ATOM 685 C C . GLY A 1 92 ? -9.172 -28.422 -1.874 1 91.69 92 GLY A C 1
ATOM 686 O O . GLY A 1 92 ? -8.398 -29.188 -1.276 1 91.69 92 GLY A O 1
ATOM 687 N N . TRP A 1 93 ? -9.031 -27.156 -1.856 1 94.06 93 TRP A N 1
ATOM 688 C CA . TRP A 1 93 ? -7.762 -26.609 -1.38 1 94.06 93 TRP A CA 1
ATOM 689 C C . TRP A 1 93 ? -7.969 -25.766 -0.122 1 94.06 93 TRP A C 1
ATOM 691 O O . TRP A 1 93 ? -7.008 -25.266 0.462 1 94.06 93 TRP A O 1
ATOM 701 N N . LYS A 1 94 ? -9.227 -25.656 0.281 1 91.94 94 LYS A N 1
ATOM 702 C CA . LYS A 1 94 ? -9.523 -24.891 1.491 1 91.94 94 LYS A CA 1
ATOM 703 C C . LYS A 1 94 ? -8.898 -25.562 2.719 1 91.94 94 LYS A C 1
ATOM 705 O O . LYS A 1 94 ? -9.117 -26.75 2.969 1 91.94 94 LYS A O 1
ATOM 710 N N . TYR A 1 95 ? -8 -24.797 3.4 1 94.25 95 TYR A N 1
ATOM 711 C CA . TYR A 1 95 ? -7.34 -25.188 4.641 1 94.25 95 TYR A CA 1
ATOM 712 C C . TYR A 1 95 ? -6.496 -26.438 4.438 1 94.25 95 TYR A C 1
ATOM 714 O O . TYR A 1 95 ? -6.523 -27.344 5.262 1 94.25 95 TYR A O 1
ATOM 722 N N . VAL A 1 96 ? -5.816 -26.422 3.402 1 96.44 96 VAL A N 1
ATOM 723 C CA . VAL A 1 96 ? -4.84 -27.453 3.102 1 96.44 96 VAL A CA 1
ATOM 724 C C . VAL A 1 96 ? -3.473 -27.062 3.648 1 96.44 96 VAL A C 1
ATOM 726 O O . VAL A 1 96 ? -3.027 -25.922 3.461 1 96.44 96 VAL A O 1
ATOM 729 N N . GLU A 1 97 ? -2.873 -28.016 4.336 1 97.5 97 GLU A N 1
ATOM 730 C CA . GLU A 1 97 ? -1.514 -27.812 4.832 1 97.5 97 GLU A CA 1
ATOM 731 C C . GLU A 1 97 ? -0.493 -27.938 3.701 1 97.5 97 GLU A C 1
ATOM 733 O O . GLU A 1 97 ? -0.467 -28.938 2.982 1 97.5 97 GLU A O 1
ATOM 738 N N . ILE A 1 98 ? 0.35 -26.906 3.604 1 98 98 ILE A N 1
ATOM 739 C CA . ILE A 1 98 ? 1.348 -26.906 2.539 1 98 98 ILE A CA 1
ATOM 740 C C . ILE A 1 98 ? 2.734 -27.141 3.131 1 98 98 ILE A C 1
ATOM 742 O O . ILE A 1 98 ? 3.371 -28.156 2.84 1 98 98 ILE A O 1
ATOM 746 N N . VAL A 1 99 ? 3.15 -26.328 4.031 1 98.06 99 VAL A N 1
ATOM 747 C CA . VAL A 1 99 ? 4.512 -26.359 4.555 1 98.06 99 VAL A CA 1
ATOM 748 C C . VAL A 1 99 ? 4.777 -27.703 5.234 1 98.06 99 VAL A C 1
ATOM 750 O O . VAL A 1 99 ? 5.828 -28.312 5.023 1 98.06 99 VAL A O 1
ATOM 753 N N . GLY A 1 100 ? 3.854 -28.172 6.008 1 97.19 100 GLY A N 1
ATOM 754 C CA . GLY A 1 100 ? 4.012 -29.422 6.758 1 97.19 100 GLY A CA 1
ATOM 755 C C . GLY A 1 100 ? 4.23 -30.625 5.871 1 97.19 100 GLY A C 1
ATOM 756 O O . GLY A 1 100 ? 4.961 -31.547 6.238 1 97.19 100 GLY A O 1
ATOM 757 N N . VAL A 1 101 ? 3.619 -30.625 4.719 1 97.44 101 VAL A N 1
ATOM 758 C CA . VAL A 1 101 ? 3.756 -31.734 3.777 1 97.44 101 VAL A CA 1
ATOM 759 C C . VAL A 1 101 ? 5.215 -31.875 3.344 1 97.44 101 VAL A C 1
ATOM 761 O O . VAL A 1 101 ? 5.766 -32.969 3.322 1 97.44 101 VAL A O 1
ATOM 764 N N . PHE A 1 102 ? 5.828 -30.797 3.061 1 97.75 102 PHE A N 1
ATOM 765 C CA . PHE A 1 102 ? 7.215 -30.812 2.619 1 97.75 102 PHE A CA 1
ATOM 766 C C . PHE A 1 102 ? 8.156 -31.062 3.795 1 97.75 102 PHE A C 1
ATOM 768 O O . PHE A 1 102 ? 9.172 -31.75 3.646 1 97.75 102 PHE A O 1
ATOM 775 N N . LYS A 1 103 ? 7.824 -30.5 4.922 1 96.38 103 LYS A N 1
ATOM 776 C CA . LYS A 1 103 ? 8.633 -30.703 6.121 1 96.38 103 LYS A CA 1
ATOM 777 C C . LYS A 1 103 ? 8.75 -32.188 6.477 1 96.38 103 LYS A C 1
ATOM 779 O O . LYS A 1 103 ? 9.805 -32.625 6.926 1 96.38 103 LYS A O 1
ATOM 784 N N . ARG A 1 104 ? 7.73 -32.906 6.301 1 95.69 104 ARG A N 1
ATOM 785 C CA . ARG A 1 104 ? 7.688 -34.344 6.652 1 95.69 104 ARG A CA 1
ATOM 786 C C . ARG A 1 104 ? 8.43 -35.188 5.621 1 95.69 104 ARG A C 1
ATOM 788 O O . ARG A 1 104 ? 8.836 -36.312 5.91 1 95.69 104 ARG A O 1
ATOM 795 N N . THR A 1 105 ? 8.562 -34.625 4.473 1 93.88 105 THR A N 1
ATOM 796 C CA . THR A 1 105 ? 9.133 -35.406 3.375 1 93.88 105 THR A CA 1
ATOM 797 C C . THR A 1 105 ? 10.633 -35.156 3.252 1 93.88 105 THR A C 1
ATOM 799 O O . THR A 1 105 ? 11.391 -36.062 2.896 1 93.88 105 THR A O 1
ATOM 802 N N . LEU A 1 106 ? 11.023 -33.969 3.535 1 94.56 106 LEU A N 1
ATOM 803 C CA . LEU A 1 106 ? 12.43 -33.594 3.424 1 94.56 106 LEU A CA 1
ATOM 804 C C . LEU A 1 106 ? 13.172 -33.875 4.73 1 94.56 106 LEU A C 1
ATOM 806 O O . LEU A 1 106 ? 12.555 -34.219 5.734 1 94.56 106 LEU A O 1
ATOM 810 N N . LYS A 1 107 ? 14.5 -33.812 4.602 1 91.62 107 LYS A N 1
ATOM 811 C CA . LYS A 1 107 ? 15.32 -34.031 5.789 1 91.62 107 LYS A CA 1
ATOM 812 C C . LYS A 1 107 ? 14.93 -33.062 6.91 1 91.62 107 LYS A C 1
ATOM 814 O O . LYS A 1 107 ? 14.703 -31.891 6.664 1 91.62 107 LYS A O 1
ATOM 819 N N . GLU A 1 108 ? 14.984 -33.656 8.109 1 92 108 GLU A N 1
ATOM 820 C CA . GLU A 1 108 ? 14.664 -32.812 9.266 1 92 108 GLU A CA 1
ATOM 821 C C . GLU A 1 108 ? 15.641 -31.656 9.398 1 92 108 GLU A C 1
ATOM 823 O O . GLU A 1 108 ? 16.844 -31.828 9.234 1 92 108 GLU A O 1
ATOM 828 N N . GLY A 1 109 ? 15.055 -30.547 9.602 1 91.81 109 GLY A N 1
ATOM 829 C CA . GLY A 1 109 ? 15.906 -29.375 9.797 1 91.81 109 GLY A CA 1
ATOM 830 C C . GLY A 1 109 ? 16.125 -28.578 8.531 1 91.81 109 GLY A C 1
ATOM 831 O O . GLY A 1 109 ? 16.672 -27.469 8.578 1 91.81 109 GLY A O 1
ATOM 832 N N . THR A 1 110 ? 15.695 -29.125 7.43 1 95.75 110 THR A N 1
ATOM 833 C CA . THR A 1 110 ? 15.773 -28.328 6.211 1 95.75 110 THR A CA 1
ATOM 834 C C . THR A 1 110 ? 14.977 -27.047 6.359 1 95.75 110 THR A C 1
ATOM 836 O O . THR A 1 110 ? 13.773 -27.078 6.648 1 95.75 110 THR A O 1
ATOM 839 N N . PRO A 1 111 ? 15.664 -25.891 6.219 1 97.31 111 PRO A N 1
ATOM 840 C CA . PRO A 1 111 ? 14.93 -24.625 6.316 1 97.31 111 PRO A CA 1
ATOM 841 C C . PRO A 1 111 ? 13.875 -24.469 5.219 1 97.31 111 PRO A C 1
ATOM 843 O O . PRO A 1 111 ? 14.133 -24.812 4.059 1 97.31 111 PRO A O 1
ATOM 846 N N . ILE A 1 112 ? 12.688 -24.016 5.598 1 97.81 112 ILE A N 1
ATOM 847 C CA . ILE A 1 112 ? 11.617 -23.797 4.637 1 97.81 112 ILE A CA 1
ATOM 848 C C . ILE A 1 112 ? 11.102 -22.359 4.742 1 97.81 112 ILE A C 1
ATOM 850 O O . ILE A 1 112 ? 10.766 -21.891 5.836 1 97.81 112 ILE A O 1
ATOM 854 N N . ALA A 1 113 ? 11.164 -21.641 3.637 1 97.62 113 ALA A N 1
ATOM 855 C CA . ALA A 1 113 ? 10.523 -20.344 3.512 1 97.62 113 ALA A CA 1
ATOM 856 C C . ALA A 1 113 ? 9.18 -20.453 2.789 1 97.62 113 ALA A C 1
ATOM 858 O O . ALA A 1 113 ? 9.047 -21.219 1.834 1 97.62 113 ALA A O 1
ATOM 859 N N . PHE A 1 114 ? 8.203 -19.703 3.273 1 97.88 114 PHE A N 1
ATOM 860 C CA . PHE A 1 114 ? 6.848 -19.781 2.738 1 97.88 114 PHE A CA 1
ATOM 861 C C . PHE A 1 114 ? 6.266 -18.391 2.525 1 97.88 114 PHE A C 1
ATOM 863 O O . PHE A 1 114 ? 6.305 -17.562 3.428 1 97.88 114 PHE A O 1
ATOM 870 N N . ASP A 1 115 ? 5.793 -18.109 1.312 1 97.88 115 ASP A N 1
ATOM 871 C CA . ASP A 1 115 ? 5.125 -16.844 0.986 1 97.88 115 ASP A CA 1
ATOM 872 C C . ASP A 1 115 ? 4.137 -17.031 -0.164 1 97.88 115 ASP A C 1
ATOM 874 O O . ASP A 1 115 ? 3.893 -18.156 -0.606 1 97.88 115 ASP A O 1
ATOM 878 N N . THR A 1 116 ? 3.541 -15.961 -0.561 1 97.19 116 THR A N 1
ATOM 879 C CA . THR A 1 116 ? 2.555 -16.016 -1.635 1 97.19 116 THR A CA 1
ATOM 880 C C . THR A 1 116 ? 3.242 -16.109 -2.994 1 97.19 116 THR A C 1
ATOM 882 O O . THR A 1 116 ? 4.398 -15.703 -3.139 1 97.19 116 THR A O 1
ATOM 885 N N . ASP A 1 117 ? 2.475 -16.547 -3.975 1 96.56 117 ASP A N 1
ATOM 886 C CA . ASP A 1 117 ? 2.969 -16.688 -5.344 1 96.56 117 ASP A CA 1
ATOM 887 C C . ASP A 1 117 ? 3.07 -15.32 -6.02 1 96.56 117 ASP A C 1
ATOM 889 O O . ASP A 1 117 ? 3.387 -15.227 -7.207 1 96.56 117 ASP A O 1
ATOM 893 N N . VAL A 1 118 ? 2.818 -14.25 -5.246 1 96.56 118 VAL A N 1
ATOM 894 C CA . VAL A 1 118 ? 2.986 -12.914 -5.801 1 96.56 118 VAL A CA 1
ATOM 895 C C . VAL A 1 118 ? 4.082 -12.172 -5.039 1 96.56 118 VAL A C 1
ATOM 897 O O . VAL A 1 118 ? 4.848 -11.406 -5.625 1 96.56 118 VAL A O 1
ATOM 900 N N . ASN A 1 119 ? 4.242 -12.375 -3.764 1 97.56 119 ASN A N 1
ATOM 901 C CA . ASN A 1 119 ? 5.352 -11.797 -3.012 1 97.56 119 ASN A CA 1
ATOM 902 C C . ASN A 1 119 ? 6.688 -12.391 -3.434 1 97.56 119 ASN A C 1
ATOM 904 O O . ASN A 1 119 ? 7.691 -11.68 -3.514 1 97.56 119 ASN A O 1
ATOM 908 N N . ALA A 1 120 ? 6.684 -13.68 -3.705 1 97.75 120 ALA A N 1
ATOM 909 C CA . ALA A 1 120 ? 7.922 -14.336 -4.102 1 97.75 120 ALA A CA 1
ATOM 910 C C . ALA A 1 120 ? 8.461 -13.758 -5.406 1 97.75 120 ALA A C 1
ATOM 912 O O . ALA A 1 120 ? 9.617 -13.32 -5.469 1 97.75 120 ALA A O 1
ATOM 913 N N . PRO A 1 121 ? 7.637 -13.703 -6.391 1 97.56 121 PRO A N 1
ATOM 914 C CA . PRO A 1 121 ? 8.172 -13.07 -7.602 1 97.56 121 PRO A CA 1
ATOM 915 C C . PRO A 1 121 ? 8.492 -11.594 -7.406 1 97.56 121 PRO A C 1
ATOM 917 O O . PRO A 1 121 ? 9.414 -11.07 -8.031 1 97.56 121 PRO A O 1
ATOM 920 N N . ALA A 1 122 ? 7.758 -10.867 -6.594 1 97.81 122 ALA A N 1
ATOM 921 C CA . ALA A 1 122 ? 8.117 -9.484 -6.301 1 97.81 122 ALA A CA 1
ATOM 922 C C . ALA A 1 122 ? 9.547 -9.391 -5.77 1 97.81 122 ALA A C 1
ATOM 924 O O . ALA A 1 122 ? 10.305 -8.508 -6.176 1 97.81 1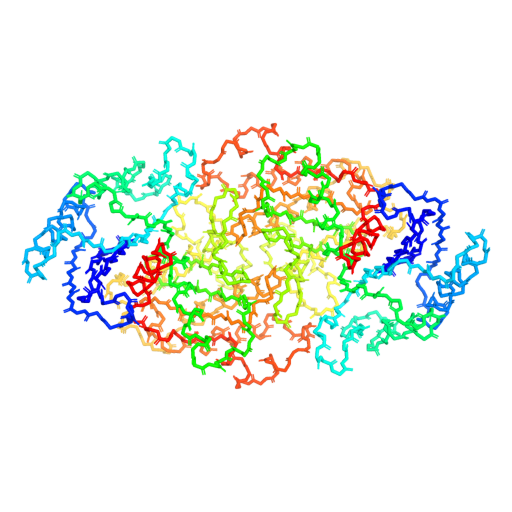22 ALA A O 1
ATOM 925 N N . LEU A 1 123 ? 9.891 -10.266 -4.922 1 96.25 123 LEU A N 1
ATOM 926 C CA . LEU A 1 123 ? 11.234 -10.32 -4.348 1 96.25 123 LEU A CA 1
ATOM 927 C C . LEU A 1 123 ? 12.273 -10.602 -5.426 1 96.25 123 LEU A C 1
ATOM 929 O O . LEU A 1 123 ? 13.328 -9.961 -5.465 1 96.25 123 LEU A O 1
ATOM 933 N N . ALA A 1 124 ? 11.961 -11.578 -6.254 1 97.12 124 ALA A N 1
ATOM 934 C CA . ALA A 1 124 ? 12.898 -11.953 -7.312 1 97.12 124 ALA A CA 1
ATOM 935 C C . ALA A 1 124 ? 13.086 -10.812 -8.305 1 97.12 124 ALA A C 1
ATOM 937 O O . ALA A 1 124 ? 14.211 -10.539 -8.742 1 97.12 124 ALA A O 1
ATOM 938 N N . GLU A 1 125 ? 12.031 -10.195 -8.664 1 97.5 125 GLU A N 1
ATOM 939 C CA . GLU A 1 125 ? 12.086 -9.078 -9.609 1 97.5 125 GLU A CA 1
ATOM 940 C C . GLU A 1 125 ? 12.828 -7.887 -9.008 1 97.5 125 GLU A C 1
ATOM 942 O O . GLU A 1 125 ? 13.562 -7.184 -9.711 1 97.5 125 GLU A O 1
ATOM 947 N N . MET A 1 126 ? 12.609 -7.645 -7.77 1 96.25 126 MET A N 1
ATOM 948 C CA . MET A 1 126 ? 13.352 -6.59 -7.078 1 96.25 126 MET A CA 1
ATOM 949 C C . MET A 1 126 ? 14.852 -6.863 -7.117 1 96.25 126 MET A C 1
ATOM 951 O O . MET A 1 126 ? 15.641 -5.973 -7.438 1 96.25 126 MET A O 1
ATOM 955 N N . ALA A 1 127 ? 15.211 -8.086 -6.82 1 94.69 127 ALA A N 1
ATOM 956 C CA . ALA A 1 127 ? 16.625 -8.469 -6.863 1 94.69 127 ALA A CA 1
ATOM 957 C C . ALA A 1 127 ? 17.203 -8.242 -8.258 1 94.69 127 ALA A C 1
ATOM 959 O O . ALA A 1 127 ? 18.328 -7.734 -8.391 1 94.69 127 ALA A O 1
ATOM 960 N N . ALA A 1 128 ? 16.484 -8.625 -9.203 1 96.06 128 ALA A N 1
ATOM 961 C CA . ALA A 1 128 ? 16.922 -8.43 -10.578 1 96.06 128 ALA A CA 1
ATOM 962 C C . ALA A 1 128 ? 17.078 -6.949 -10.906 1 96.06 128 ALA A C 1
ATOM 964 O O . ALA A 1 128 ? 18.062 -6.547 -11.547 1 96.06 128 ALA A O 1
ATOM 965 N N . ALA A 1 129 ? 16.109 -6.156 -10.5 1 95.81 129 ALA A N 1
ATOM 966 C CA . ALA A 1 129 ? 16.156 -4.719 -10.75 1 95.81 129 ALA A CA 1
ATOM 967 C C . ALA A 1 129 ? 17.391 -4.09 -10.109 1 95.81 129 ALA A C 1
ATOM 969 O O . ALA A 1 129 ? 18 -3.189 -10.688 1 95.81 129 ALA A O 1
ATOM 970 N N . LEU A 1 130 ? 17.703 -4.539 -8.938 1 93.75 130 LEU A N 1
ATOM 971 C CA . LEU A 1 130 ? 18.875 -4.043 -8.242 1 93.75 130 LEU A CA 1
ATOM 972 C C . LEU A 1 130 ? 20.156 -4.496 -8.945 1 93.75 130 LEU A C 1
ATOM 974 O O . LEU A 1 130 ? 21.062 -3.693 -9.164 1 93.75 130 LEU A O 1
ATOM 978 N N . ASN A 1 131 ? 20.156 -5.738 -9.336 1 93.19 131 ASN A N 1
ATOM 979 C CA . ASN A 1 131 ? 21.344 -6.309 -9.977 1 93.19 131 ASN A CA 1
ATOM 980 C C . ASN A 1 131 ? 21.625 -5.648 -11.32 1 93.19 131 ASN A C 1
ATOM 982 O O . ASN A 1 131 ? 22.781 -5.492 -11.703 1 93.1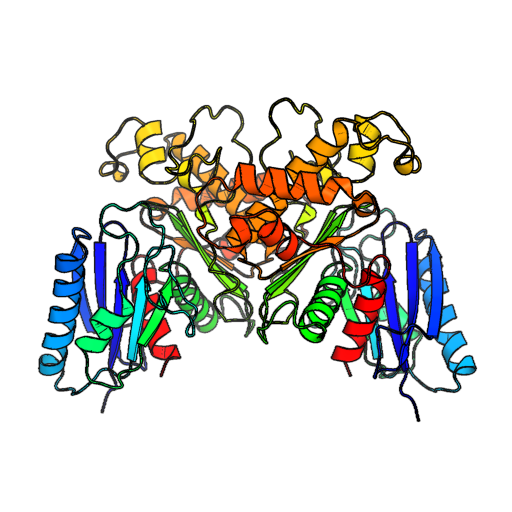9 131 ASN A O 1
ATOM 986 N N . THR A 1 132 ? 20.594 -5.266 -11.969 1 93.81 132 THR A N 1
ATOM 987 C CA . THR A 1 132 ? 20.766 -4.648 -13.273 1 93.81 132 THR A CA 1
ATOM 988 C C . THR A 1 132 ? 20.859 -3.131 -13.1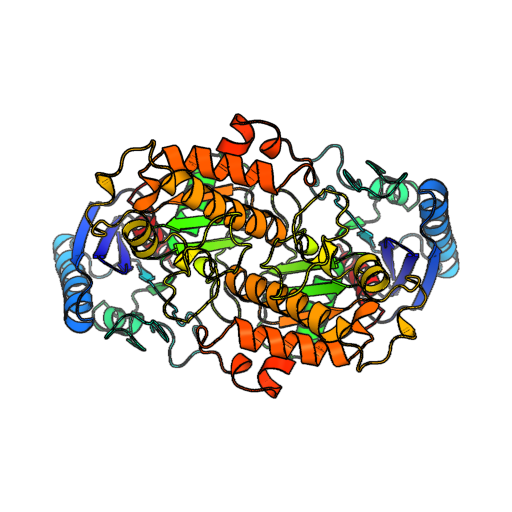48 1 93.81 132 THR A C 1
ATOM 990 O O . THR A 1 132 ? 20.984 -2.428 -14.156 1 93.81 132 THR A O 1
ATOM 993 N N . LYS A 1 133 ? 20.75 -2.473 -11.969 1 92.69 133 LYS A N 1
ATOM 994 C CA . LYS A 1 133 ? 20.844 -1.046 -11.664 1 92.69 133 LYS A CA 1
ATOM 995 C C . LYS A 1 133 ? 19.703 -0.274 -12.312 1 92.69 133 LYS A C 1
ATOM 997 O O . LYS A 1 133 ? 19.859 0.887 -12.695 1 92.69 133 LYS A O 1
ATOM 1002 N N . THR A 1 134 ? 18.641 -1.047 -12.57 1 90.94 134 THR A N 1
ATOM 1003 C CA . THR A 1 134 ? 17.422 -0.396 -13.016 1 90.94 134 THR A CA 1
ATOM 1004 C C . THR A 1 134 ? 16.906 0.581 -11.953 1 90.94 134 THR A C 1
ATOM 1006 O O . THR A 1 134 ? 16.391 1.65 -12.289 1 90.94 134 THR A O 1
ATOM 1009 N N . ILE A 1 135 ? 17.016 0.126 -10.781 1 88.75 135 ILE A N 1
ATOM 1010 C CA . ILE A 1 135 ? 16.75 0.995 -9.641 1 88.75 135 ILE A CA 1
ATOM 1011 C C . ILE A 1 135 ? 18.031 1.184 -8.828 1 88.75 135 ILE A C 1
ATOM 1013 O O . ILE A 1 135 ? 18.531 0.233 -8.227 1 88.75 135 ILE A O 1
ATOM 1017 N N . PRO A 1 136 ? 18.469 2.404 -8.711 1 80.06 136 PRO A N 1
ATOM 1018 C CA . PRO A 1 136 ? 19.781 2.625 -8.109 1 80.06 136 PRO A CA 1
ATOM 1019 C C . PRO A 1 136 ? 19.719 2.812 -6.594 1 80.06 136 PRO A C 1
ATOM 1021 O O . PRO A 1 136 ? 20.719 3.199 -5.973 1 80.06 136 PRO A O 1
ATOM 1024 N N . ILE A 1 137 ? 18.641 2.516 -6 1 82.88 137 ILE A N 1
ATOM 1025 C CA . ILE A 1 137 ? 18.531 2.684 -4.555 1 82.88 137 ILE A CA 1
ATOM 1026 C C . ILE A 1 137 ? 18.547 1.317 -3.873 1 82.88 137 ILE A C 1
ATOM 1028 O O . ILE A 1 137 ? 17.953 0.359 -4.375 1 82.88 137 ILE A O 1
ATOM 1032 N N . PRO A 1 138 ? 19.141 1.274 -2.705 1 81.56 138 PRO A N 1
ATOM 1033 C CA . PRO A 1 138 ? 19.391 -0.027 -2.078 1 81.56 138 PRO A CA 1
ATOM 1034 C C . PRO A 1 138 ? 18.125 -0.646 -1.488 1 81.56 138 PRO A C 1
ATOM 1036 O O . PRO A 1 138 ? 18.031 -1.871 -1.364 1 81.56 138 PRO A O 1
ATOM 1039 N N . LEU A 1 139 ? 17.219 0.158 -1.065 1 85.94 139 LEU A N 1
ATOM 1040 C CA . LEU A 1 139 ? 15.992 -0.345 -0.449 1 85.94 139 LEU A CA 1
ATOM 1041 C C . LEU A 1 139 ? 14.758 0.172 -1.185 1 85.94 139 LEU A C 1
ATOM 1043 O O . LEU A 1 139 ? 14.008 0.987 -0.647 1 85.94 139 LEU A O 1
ATOM 1047 N N . PRO A 1 140 ? 14.5 -0.483 -2.326 1 92.31 140 PRO A N 1
ATOM 1048 C CA . PRO A 1 140 ? 13.406 0.027 -3.15 1 92.31 140 PRO A CA 1
ATOM 1049 C C . PRO A 1 140 ? 12.055 -0.562 -2.764 1 92.31 140 PRO A C 1
ATOM 1051 O O . PRO A 1 140 ? 11.992 -1.559 -2.039 1 92.31 140 PRO A O 1
ATOM 1054 N N . THR A 1 141 ? 11.047 0.105 -3.121 1 95.69 141 THR A N 1
ATOM 1055 C CA . THR A 1 141 ? 9.688 -0.42 -3.162 1 95.69 141 THR A CA 1
ATOM 1056 C C . THR A 1 141 ? 9.336 -0.912 -4.562 1 95.69 141 THR A C 1
ATOM 1058 O O . THR A 1 141 ? 9.352 -0.135 -5.52 1 95.69 141 THR A O 1
ATOM 1061 N N . VAL A 1 142 ? 9.07 -2.232 -4.68 1 97.19 142 VAL A N 1
ATOM 1062 C CA . VAL A 1 142 ? 8.797 -2.846 -5.977 1 97.19 142 VAL A CA 1
ATOM 1063 C C . VAL A 1 142 ? 7.492 -3.633 -5.91 1 97.19 142 VAL A C 1
ATOM 1065 O O . VAL A 1 142 ? 7.227 -4.328 -4.926 1 97.19 142 VAL A O 1
ATOM 1068 N N . ILE A 1 143 ? 6.684 -3.445 -6.961 1 98.5 143 ILE A N 1
ATOM 1069 C CA . ILE A 1 143 ? 5.398 -4.125 -7.078 1 98.5 143 ILE A CA 1
ATOM 1070 C C . ILE A 1 143 ? 5.449 -5.125 -8.234 1 98.5 143 ILE A C 1
ATOM 1072 O O . ILE A 1 143 ? 5.977 -4.816 -9.305 1 98.5 143 ILE A O 1
ATOM 1076 N N . TYR A 1 144 ? 4.977 -6.285 -7.961 1 98.56 144 TYR A N 1
ATOM 1077 C CA . TYR A 1 144 ? 4.754 -7.277 -9.008 1 98.56 144 TYR A CA 1
ATOM 1078 C C . TYR A 1 144 ? 3.268 -7.59 -9.156 1 98.56 144 TYR A C 1
ATOM 1080 O O . TYR A 1 144 ? 2.602 -7.945 -8.18 1 98.56 144 TYR A O 1
ATOM 1088 N N . ILE A 1 145 ? 2.736 -7.43 -10.32 1 98.75 145 ILE A N 1
ATOM 1089 C CA . ILE A 1 145 ? 1.354 -7.754 -10.648 1 98.75 145 ILE A CA 1
ATOM 1090 C C . ILE A 1 145 ? 1.319 -8.891 -11.664 1 98.75 145 ILE A C 1
ATOM 1092 O O . ILE A 1 145 ? 1.989 -8.828 -12.695 1 98.75 145 ILE A O 1
ATOM 1096 N N . THR A 1 146 ? 0.617 -9.922 -11.352 1 97.12 146 THR A N 1
ATOM 1097 C CA . THR A 1 146 ? 0.432 -11.016 -12.297 1 97.12 146 THR A CA 1
ATOM 1098 C C . THR A 1 146 ? -1.023 -11.102 -12.75 1 97.12 146 THR A C 1
ATOM 1100 O O . THR A 1 146 ? -1.939 -10.859 -11.961 1 97.12 146 THR A O 1
ATOM 1103 N N . VAL A 1 147 ? -1.242 -11.297 -14.039 1 96.88 147 VAL A N 1
ATOM 1104 C CA . VAL A 1 147 ? -2.578 -11.469 -14.602 1 96.88 147 VAL A CA 1
ATOM 1105 C C . VAL A 1 147 ? -2.678 -12.812 -15.312 1 96.88 147 VAL A C 1
ATOM 1107 O O . VAL A 1 147 ? -1.909 -13.094 -16.234 1 96.88 147 VAL A O 1
ATOM 1110 N N . GLY A 1 148 ? -3.477 -13.664 -14.914 1 94.19 148 GLY A N 1
ATOM 1111 C CA . GLY A 1 148 ? -3.764 -14.984 -15.461 1 94.19 148 GLY A CA 1
ATOM 1112 C C . GLY A 1 148 ? -5.113 -15.523 -15.031 1 94.19 148 GLY A C 1
ATOM 1113 O O . GLY A 1 148 ? -6.133 -14.852 -15.172 1 94.19 148 GLY A O 1
ATOM 1114 N N . THR A 1 149 ? -5.082 -16.703 -14.383 1 90.94 149 THR A N 1
ATOM 1115 C CA . THR A 1 149 ? -6.324 -17.234 -13.836 1 90.94 149 THR A CA 1
ATOM 1116 C C . THR A 1 149 ? -6.941 -16.25 -12.852 1 90.94 149 THR A C 1
ATOM 1118 O O . THR A 1 149 ? -8.164 -16.125 -12.766 1 90.94 149 THR A O 1
ATOM 1121 N N . GLY A 1 150 ? -6.184 -15.594 -12.156 1 93.25 150 GLY A N 1
ATOM 1122 C CA . GLY A 1 150 ? -6.543 -14.477 -11.297 1 93.25 150 GLY A CA 1
ATOM 1123 C C . GLY A 1 150 ? -5.648 -13.266 -11.492 1 93.25 150 GLY A C 1
ATOM 1124 O O . GLY A 1 150 ? -4.926 -13.172 -12.484 1 93.25 150 GLY A O 1
ATOM 1125 N N . VAL A 1 151 ? -5.801 -12.32 -10.695 1 96.62 151 VAL A N 1
ATOM 1126 C CA . VAL A 1 151 ? -4.898 -11.18 -10.602 1 96.62 151 VAL A CA 1
ATOM 1127 C C . VAL A 1 151 ? -4.297 -11.109 -9.203 1 96.62 151 VAL A C 1
ATOM 1129 O O . VAL A 1 151 ? -5.023 -11.133 -8.203 1 96.62 151 VAL A O 1
ATOM 1132 N N . GLY A 1 152 ? -3.01 -11.117 -9.141 1 96.69 152 GLY A N 1
ATOM 1133 C CA . GLY A 1 152 ? -2.301 -11.016 -7.871 1 96.69 152 GLY A CA 1
ATOM 1134 C C . GLY A 1 152 ? -1.331 -9.852 -7.816 1 96.69 152 GLY A C 1
ATOM 1135 O O . GLY A 1 152 ? -0.792 -9.438 -8.844 1 96.69 152 GLY A O 1
ATOM 1136 N N . VAL A 1 153 ? -1.144 -9.336 -6.633 1 98.25 153 VAL A N 1
ATOM 1137 C CA . VAL A 1 153 ? -0.213 -8.234 -6.414 1 98.25 153 VAL A CA 1
ATOM 1138 C C . VAL A 1 153 ? 0.752 -8.594 -5.285 1 98.25 153 VAL A C 1
ATOM 1140 O O . VAL A 1 153 ? 0.327 -8.898 -4.172 1 98.25 153 VAL A O 1
ATOM 1143 N N . GLY A 1 154 ? 2.025 -8.641 -5.613 1 98.06 154 GLY A N 1
ATOM 1144 C CA . GLY A 1 154 ? 3.084 -8.719 -4.621 1 98.06 154 GLY A CA 1
ATOM 1145 C C . GLY A 1 154 ? 3.709 -7.371 -4.312 1 98.06 154 GLY A C 1
ATOM 1146 O O . GLY A 1 154 ? 3.898 -6.547 -5.211 1 98.06 154 GLY A O 1
ATOM 1147 N N . VAL A 1 155 ? 3.98 -7.168 -3.051 1 97.56 155 VAL A N 1
ATOM 1148 C CA . VAL A 1 155 ? 4.473 -5.867 -2.611 1 97.56 155 VAL A CA 1
ATOM 1149 C C . VAL A 1 155 ? 5.754 -6.047 -1.799 1 97.56 155 VAL A C 1
ATOM 1151 O O . VAL A 1 155 ? 5.766 -6.77 -0.802 1 97.56 155 VAL A O 1
ATOM 1154 N N . THR A 1 156 ? 6.805 -5.457 -2.23 1 96 156 THR A N 1
ATOM 1155 C CA . THR A 1 156 ? 8 -5.297 -1.408 1 96 156 THR A CA 1
ATOM 1156 C C . THR A 1 156 ? 8.211 -3.832 -1.036 1 96 156 THR A C 1
ATOM 1158 O O . THR A 1 156 ? 8.062 -2.945 -1.881 1 96 156 THR A O 1
ATOM 1161 N N . VAL A 1 157 ? 8.414 -3.578 0.171 1 94.75 157 VAL A N 1
ATOM 1162 C CA . VAL A 1 157 ? 8.742 -2.25 0.675 1 94.75 157 VAL A CA 1
ATOM 1163 C C . VAL A 1 157 ? 10.094 -2.283 1.391 1 94.75 157 VAL A C 1
ATOM 1165 O O . VAL A 1 157 ? 10.32 -3.127 2.26 1 94.75 157 VAL A O 1
ATOM 1168 N N . GLU A 1 158 ? 10.938 -1.415 0.977 1 89.06 158 GLU A N 1
ATOM 1169 C CA . GLU A 1 158 ? 12.281 -1.335 1.537 1 89.06 158 GLU A CA 1
ATOM 1170 C C . GLU A 1 158 ? 12.977 -2.693 1.498 1 89.06 158 GLU A C 1
ATOM 1172 O O . GLU A 1 158 ? 13.602 -3.105 2.479 1 89.06 158 GLU A O 1
ATOM 1177 N N . GLY A 1 159 ? 12.664 -3.443 0.524 1 86.62 159 GLY A N 1
ATOM 1178 C CA . GLY A 1 159 ? 13.414 -4.656 0.225 1 86.62 159 GLY A CA 1
ATOM 1179 C C . GLY A 1 159 ? 12.789 -5.902 0.827 1 86.62 159 GLY A C 1
ATOM 1180 O O . GLY A 1 159 ? 13.312 -7.008 0.656 1 86.62 159 GLY A O 1
ATOM 1181 N N . SER A 1 160 ? 11.695 -5.734 1.485 1 90.94 160 SER A N 1
ATOM 1182 C CA . SER A 1 160 ? 11.062 -6.887 2.117 1 90.94 160 SER A CA 1
ATOM 1183 C C . SER A 1 160 ? 9.609 -7.02 1.69 1 90.94 160 SER A C 1
ATOM 1185 O O . SER A 1 160 ? 8.906 -6.016 1.539 1 90.94 160 SER A O 1
ATOM 1187 N N . PRO A 1 161 ? 9.18 -8.281 1.559 1 94.44 161 PRO A N 1
ATOM 1188 C CA . PRO A 1 161 ? 7.762 -8.461 1.243 1 94.44 161 PRO A CA 1
ATOM 1189 C C . PRO A 1 161 ? 6.84 -7.965 2.354 1 94.44 161 PRO A C 1
ATOM 1191 O O . PRO A 1 161 ? 7.145 -8.133 3.537 1 94.44 161 PRO A O 1
ATOM 1194 N N . VAL A 1 162 ? 5.809 -7.363 1.955 1 94.31 162 VAL A N 1
ATOM 1195 C CA . VAL A 1 162 ? 4.832 -6.852 2.91 1 94.31 162 VAL A CA 1
ATOM 1196 C C . VAL A 1 162 ? 3.99 -8.008 3.453 1 94.31 162 VAL A C 1
ATOM 1198 O O . VAL A 1 162 ? 3.488 -8.828 2.688 1 94.31 162 VAL A O 1
ATOM 1201 N N . HIS A 1 163 ? 4.133 -7.969 4.652 1 91.56 163 HIS A N 1
ATOM 1202 C CA . HIS A 1 163 ? 3.182 -8.766 5.426 1 91.56 163 HIS A CA 1
ATOM 1203 C C . HIS A 1 163 ? 2.336 -7.883 6.336 1 91.56 163 HIS A C 1
ATOM 1205 O O . HIS A 1 163 ? 2.432 -6.656 6.285 1 91.56 163 HIS A O 1
ATOM 1211 N N . GLY A 1 164 ? 1.668 -8.164 7.262 1 89 164 GLY A N 1
ATOM 1212 C CA . GLY A 1 164 ? 0.75 -7.465 8.148 1 89 164 GLY A CA 1
ATOM 1213 C C . GLY A 1 164 ? -0.227 -8.391 8.844 1 89 164 GLY A C 1
ATOM 1214 O O . GLY A 1 164 ? 0.174 -9.406 9.414 1 89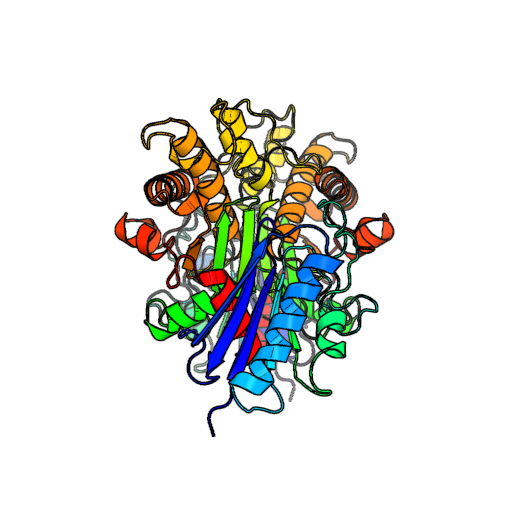 164 GLY A O 1
ATOM 1215 N N . LEU A 1 165 ? -1.341 -7.898 8.758 1 88.69 165 LEU A N 1
ATOM 1216 C CA . LEU A 1 165 ? -2.369 -8.758 9.336 1 88.69 165 LEU A CA 1
ATOM 1217 C C . LEU A 1 165 ? -2.453 -10.078 8.594 1 88.69 165 LEU A C 1
ATOM 1219 O O . LEU A 1 165 ? -2.639 -11.133 9.211 1 88.69 165 LEU A O 1
ATOM 1223 N N . LEU A 1 166 ? -2.242 -9.984 7.293 1 89.5 166 LEU A N 1
ATOM 1224 C CA . LEU A 1 166 ? -2.211 -11.125 6.379 1 89.5 166 LEU A CA 1
ATOM 1225 C C . LEU A 1 166 ? -1.125 -10.938 5.32 1 89.5 166 LEU A C 1
ATOM 1227 O O . LEU A 1 166 ? 0.066 -10.945 5.645 1 89.5 166 LEU A O 1
ATOM 1231 N N . HIS A 1 167 ? -1.375 -10.906 4.148 1 92.06 167 HIS A N 1
ATOM 1232 C CA . HIS A 1 167 ? -0.587 -10.539 2.977 1 92.06 167 HIS A CA 1
ATOM 1233 C C . HIS A 1 167 ? -1.428 -9.773 1.964 1 92.06 167 HIS A C 1
ATOM 1235 O O . HIS A 1 167 ? -2.658 -9.758 2.053 1 92.06 167 HIS A O 1
ATOM 1241 N N . PRO A 1 168 ? -0.82 -9.102 1.063 1 94 168 PRO A N 1
ATOM 1242 C CA . PRO A 1 168 ? -1.583 -8.336 0.073 1 94 168 PRO A CA 1
ATOM 1243 C C . PRO A 1 168 ? -2.494 -9.219 -0.777 1 94 168 PRO A C 1
ATOM 1245 O O . PRO A 1 168 ? -2.135 -10.352 -1.099 1 94 168 PRO A O 1
ATOM 1248 N N . GLU A 1 169 ? -3.619 -8.695 -1.068 1 95.38 169 GLU A N 1
ATOM 1249 C CA . GLU A 1 169 ? -4.594 -9.258 -1.996 1 95.38 169 GLU A CA 1
ATOM 1250 C C . GLU A 1 169 ? -5.062 -8.211 -3.006 1 95.38 169 GLU A C 1
ATOM 1252 O O . GLU A 1 169 ? -6.262 -8.047 -3.229 1 95.38 169 GLU A O 1
ATOM 1257 N N . GLY A 1 170 ? -4.086 -7.582 -3.598 1 96.88 170 GLY A N 1
ATOM 1258 C CA . GLY A 1 170 ? -4.309 -6.375 -4.375 1 96.88 170 GLY A CA 1
ATOM 1259 C C . GLY A 1 170 ? -5.152 -6.605 -5.613 1 96.88 170 GLY A C 1
ATOM 1260 O O . GLY A 1 170 ? -5.699 -5.66 -6.184 1 96.88 170 GLY A O 1
ATOM 1261 N N . GLY A 1 171 ? -5.254 -7.84 -6.062 1 97.12 171 GLY A N 1
ATOM 1262 C CA . GLY A 1 171 ? -6.117 -8.117 -7.199 1 97.12 171 GLY A CA 1
ATOM 1263 C C . GLY A 1 171 ? -7.574 -7.809 -6.934 1 97.12 171 GLY A C 1
ATOM 1264 O O . GLY A 1 171 ? -8.359 -7.625 -7.871 1 97.12 171 GLY A O 1
ATOM 1265 N N . HIS A 1 172 ? -7.922 -7.695 -5.699 1 96.62 172 HIS A N 1
ATOM 1266 C CA . HIS A 1 172 ? -9.328 -7.543 -5.328 1 96.62 172 HIS A CA 1
ATOM 1267 C C . HIS A 1 172 ? -9.641 -6.098 -4.949 1 96.62 172 HIS A C 1
ATOM 1269 O O . HIS A 1 172 ? -10.75 -5.797 -4.504 1 96.62 172 HIS A O 1
ATOM 1275 N N . ILE A 1 173 ? -8.711 -5.18 -5.113 1 98 173 ILE A N 1
ATOM 1276 C CA . ILE A 1 173 ? -9.102 -3.795 -4.883 1 98 173 ILE A CA 1
ATOM 1277 C C . ILE A 1 173 ? -10.25 -3.422 -5.824 1 98 173 ILE A C 1
ATOM 1279 O O . ILE A 1 173 ? -10.344 -3.951 -6.934 1 98 173 ILE A O 1
ATOM 1283 N N . ILE A 1 174 ? -11.062 -2.529 -5.316 1 98 174 ILE A N 1
ATOM 1284 C CA . ILE A 1 174 ? -12.195 -2.08 -6.113 1 98 174 ILE A CA 1
ATOM 1285 C C . ILE A 1 174 ? -11.875 -0.735 -6.762 1 98 174 ILE A C 1
ATOM 1287 O O . ILE A 1 174 ? -11.266 0.132 -6.133 1 98 174 ILE A O 1
ATOM 1291 N N . VAL A 1 175 ? -12.172 -0.573 -8.055 1 98.12 175 VAL A N 1
ATOM 1292 C CA . VAL A 1 175 ? -11.875 0.618 -8.844 1 98.12 175 VAL A CA 1
ATOM 1293 C C . VAL A 1 175 ? -13.125 1.054 -9.609 1 98.12 175 VAL A C 1
ATOM 1295 O O . VAL A 1 175 ? -14.086 0.289 -9.727 1 98.12 175 VAL A O 1
ATOM 1298 N N . PRO A 1 176 ? -13.141 2.311 -10.094 1 97.56 176 PRO A N 1
ATOM 1299 C CA . PRO A 1 176 ? -14.289 2.721 -10.898 1 97.56 176 PRO A CA 1
ATOM 1300 C C . PRO A 1 176 ? -14.461 1.877 -12.164 1 97.56 176 PRO A C 1
ATOM 1302 O O . PRO A 1 176 ? -13.469 1.49 -12.789 1 97.56 176 PRO A O 1
ATOM 1305 N N . ARG A 1 177 ? -15.688 1.6 -12.445 1 96.94 177 ARG A N 1
ATOM 1306 C CA . ARG A 1 177 ? -15.977 0.933 -13.711 1 96.94 177 ARG A CA 1
ATOM 1307 C C . ARG A 1 177 ? -15.664 1.843 -14.891 1 96.94 177 ARG A C 1
ATOM 1309 O O . ARG A 1 177 ? -15.961 3.039 -14.859 1 96.94 177 ARG A O 1
ATOM 1316 N N . MET A 1 178 ? -15 1.247 -15.836 1 97.31 178 MET A N 1
ATOM 1317 C CA . MET A 1 178 ? -14.781 2.006 -17.062 1 97.31 178 MET A CA 1
ATOM 1318 C C . MET A 1 178 ? -16.094 2.488 -17.656 1 97.31 178 MET A C 1
ATOM 1320 O O . MET A 1 178 ? -17.078 1.747 -17.672 1 97.31 178 MET A O 1
ATOM 1324 N N . GLN A 1 179 ? -16.125 3.746 -18.094 1 95.31 179 GLN A N 1
ATOM 1325 C CA . GLN A 1 179 ? -17.328 4.277 -18.734 1 95.31 179 GLN A CA 1
ATOM 1326 C C . GLN A 1 179 ? -17.766 3.393 -19.891 1 95.31 179 GLN A C 1
ATOM 1328 O O . GLN A 1 179 ? -16.969 3.029 -20.75 1 95.31 179 GLN A O 1
ATOM 1333 N N . GLY A 1 180 ? -19 2.975 -19.875 1 95.88 180 GLY A N 1
ATOM 1334 C CA . GLY A 1 180 ? -19.578 2.182 -20.953 1 95.88 180 GLY A CA 1
ATOM 1335 C C . GLY A 1 180 ? -19.375 0.689 -20.766 1 95.88 180 GLY A C 1
ATOM 1336 O O . GLY A 1 180 ? -19.922 -0.116 -21.531 1 95.88 180 GLY A O 1
ATOM 1337 N N . ASP A 1 181 ? -18.578 0.265 -19.797 1 97.25 181 ASP A N 1
ATOM 1338 C CA . ASP A 1 181 ? -18.375 -1.155 -19.531 1 97.25 181 ASP A CA 1
ATOM 1339 C C . ASP A 1 181 ? -19.531 -1.726 -18.703 1 97.25 181 ASP A C 1
ATOM 1341 O O . ASP A 1 181 ? -19.703 -1.365 -17.547 1 97.25 181 ASP A O 1
ATOM 1345 N N . GLU A 1 182 ? -20.234 -2.631 -19.219 1 95.38 182 GLU A N 1
ATOM 1346 C CA . GLU A 1 182 ? -21.422 -3.168 -18.547 1 95.38 182 GLU A CA 1
ATOM 1347 C C . GLU A 1 182 ? -21.156 -4.566 -18 1 95.38 182 GLU A C 1
ATOM 1349 O O . GLU A 1 182 ? -22.047 -5.191 -17.422 1 95.38 182 GLU A O 1
ATOM 1354 N N . TYR A 1 183 ? -19.969 -5.062 -18.188 1 96.69 183 TYR A N 1
ATOM 1355 C CA . TYR A 1 183 ? -19.641 -6.383 -17.672 1 96.69 183 TYR A CA 1
ATOM 1356 C C . TYR A 1 183 ? -19.766 -6.426 -16.156 1 96.69 183 TYR A C 1
ATOM 1358 O O . TYR A 1 183 ? -19.188 -5.586 -15.453 1 96.69 183 TYR A O 1
ATOM 1366 N N . PRO A 1 184 ? -20.484 -7.332 -15.578 1 95.38 184 PRO A N 1
ATOM 1367 C CA . PRO A 1 184 ? -20.766 -7.32 -14.141 1 95.38 184 PRO A CA 1
ATOM 1368 C C . PRO A 1 184 ? -19.562 -7.742 -13.305 1 95.38 184 PRO A C 1
ATOM 1370 O O . PRO A 1 184 ? -19.484 -7.406 -12.117 1 95.38 184 PRO A O 1
ATOM 1373 N N . GLY A 1 185 ? -18.641 -8.445 -13.867 1 95.75 185 GLY A N 1
ATOM 1374 C CA . GLY A 1 185 ? -17.547 -9.055 -13.117 1 95.75 185 GLY A CA 1
ATOM 1375 C C . GLY A 1 185 ? -17.781 -10.516 -12.781 1 95.75 185 GLY A C 1
ATOM 1376 O O . GLY A 1 185 ? -18.938 -10.945 -12.648 1 95.75 185 GLY A O 1
ATOM 1377 N N . CYS A 1 186 ? -16.703 -11.273 -12.602 1 95.31 186 CYS A N 1
ATOM 1378 C CA . CYS A 1 186 ? -16.859 -12.703 -12.359 1 95.31 186 CYS A CA 1
ATOM 1379 C C . CYS A 1 186 ? -16.281 -13.094 -11.008 1 95.31 186 CYS A C 1
ATOM 1381 O O . CYS A 1 186 ? -16.047 -14.281 -10.75 1 95.31 186 CYS A O 1
ATOM 1383 N N . CYS A 1 187 ? -15.984 -12.133 -10.164 1 93.12 187 CYS A N 1
ATOM 1384 C CA . CYS A 1 187 ? -15.391 -12.414 -8.859 1 93.12 187 CYS A CA 1
ATOM 1385 C C . CYS A 1 187 ? -16.281 -13.359 -8.055 1 93.12 187 CYS A C 1
ATOM 1387 O O . CYS A 1 187 ? -17.453 -13.078 -7.828 1 93.12 187 CYS A O 1
ATOM 1389 N N . ALA A 1 188 ? -15.766 -14.414 -7.5 1 87.56 188 ALA A N 1
ATOM 1390 C CA . ALA A 1 188 ? -16.5 -15.445 -6.785 1 87.56 188 ALA A CA 1
ATOM 1391 C C . ALA A 1 188 ? -17.031 -14.922 -5.453 1 87.56 188 ALA A C 1
ATOM 1393 O O . ALA A 1 188 ? -17.984 -15.469 -4.895 1 87.56 188 ALA A O 1
ATOM 1394 N N . TYR A 1 189 ? -16.469 -13.883 -4.961 1 86.81 189 TYR A N 1
ATOM 1395 C CA . TYR A 1 189 ? -16.844 -13.352 -3.654 1 86.81 189 TYR A CA 1
ATOM 1396 C C . TYR A 1 189 ? -17.859 -12.234 -3.791 1 86.81 189 TYR A C 1
ATOM 1398 O O . TYR A 1 189 ? -18.312 -11.664 -2.793 1 86.81 189 TYR A O 1
ATOM 1406 N N . GLY A 1 190 ? -18.234 -11.867 -4.996 1 87.31 190 GLY A N 1
ATOM 1407 C CA . GLY A 1 190 ? -19.312 -10.914 -5.223 1 87.31 190 GLY A CA 1
ATOM 1408 C C . GLY A 1 190 ? -18.844 -9.469 -5.211 1 87.31 190 GLY A C 1
ATOM 1409 O O . GLY A 1 190 ? -19.656 -8.555 -5.121 1 87.31 190 GLY A O 1
ATOM 1410 N N . HIS A 1 191 ? -17.516 -9.203 -5.234 1 88.88 191 HIS A N 1
ATOM 1411 C CA . HIS A 1 191 ? -17.047 -7.82 -5.352 1 88.88 191 HIS A CA 1
ATOM 1412 C C . HIS A 1 191 ? -17.578 -7.172 -6.629 1 88.88 191 HIS A C 1
ATOM 1414 O O . HIS A 1 191 ? -17.531 -7.777 -7.699 1 88.88 191 HIS A O 1
ATOM 1420 N N . GLU A 1 192 ? -18.078 -5.969 -6.258 1 82.75 192 GLU A N 1
ATOM 1421 C CA . GLU A 1 192 ? -18.438 -5.207 -7.453 1 82.75 192 GLU A CA 1
ATOM 1422 C C . GLU A 1 192 ? -17.219 -4.52 -8.055 1 82.75 192 GLU A C 1
ATOM 1424 O O . GLU A 1 192 ? -16.516 -3.773 -7.367 1 82.75 192 GLU A O 1
ATOM 1429 N N . CYS A 1 193 ? -16.703 -4.816 -9.125 1 94.5 193 CYS A N 1
ATOM 1430 C CA . CYS A 1 193 ? -15.68 -4.176 -9.961 1 94.5 193 CYS A CA 1
ATOM 1431 C C . CYS A 1 193 ? -14.297 -4.312 -9.336 1 94.5 193 CYS A C 1
ATOM 1433 O O . CYS A 1 193 ? -13.547 -3.342 -9.273 1 94.5 193 CYS A O 1
ATOM 1435 N N . CYS A 1 194 ? -14.008 -5.371 -8.625 1 97.75 194 CYS A N 1
ATOM 1436 C CA . CYS A 1 194 ? -12.602 -5.594 -8.305 1 97.75 194 CYS A CA 1
ATOM 1437 C C . CYS A 1 194 ? -11.797 -5.879 -9.562 1 97.75 194 CYS A C 1
ATOM 1439 O O . CYS A 1 194 ? -12.32 -6.43 -10.531 1 97.75 194 CYS A O 1
ATOM 1441 N N . VAL A 1 195 ? -10.562 -5.578 -9.555 1 98.69 195 VAL A N 1
ATOM 1442 C CA . VAL A 1 195 ? -9.734 -5.672 -10.75 1 98.69 195 VAL A CA 1
ATOM 1443 C C . VAL A 1 195 ? -9.711 -7.113 -11.25 1 98.69 195 VAL A C 1
ATOM 1445 O O . VAL A 1 195 ? -9.906 -7.367 -12.445 1 98.69 195 VAL A O 1
ATOM 1448 N N . GLU A 1 196 ? -9.516 -8.086 -10.375 1 97.31 196 GLU A N 1
ATOM 1449 C CA . GLU A 1 196 ? -9.477 -9.492 -10.766 1 97.31 196 GLU A CA 1
ATOM 1450 C C . GLU A 1 196 ? -10.766 -9.914 -11.461 1 97.31 196 GLU A C 1
ATOM 1452 O O . GLU A 1 196 ? -10.734 -10.469 -12.562 1 97.31 196 GLU A O 1
ATOM 1457 N N . GLY A 1 197 ? -11.852 -9.594 -10.852 1 97.38 197 GLY A N 1
ATOM 1458 C CA . GLY A 1 197 ? -13.133 -9.977 -11.422 1 97.38 197 GLY A CA 1
ATOM 1459 C C . GLY A 1 197 ? -13.406 -9.344 -12.773 1 97.38 197 GLY A C 1
ATOM 1460 O O . GLY A 1 197 ? -14.25 -9.82 -13.531 1 97.38 197 GLY A O 1
ATOM 1461 N N . MET A 1 198 ? -12.711 -8.273 -13.094 1 98.44 198 MET A N 1
ATOM 1462 C CA . MET A 1 198 ? -12.984 -7.535 -14.32 1 98.44 198 MET A CA 1
ATOM 1463 C C . MET A 1 198 ? -12.055 -7.973 -15.445 1 98.44 198 MET A C 1
ATOM 1465 O O . MET A 1 198 ? -12.375 -7.812 -16.625 1 98.44 198 MET A O 1
ATOM 1469 N N . ILE A 1 199 ? -10.836 -8.594 -15.047 1 98.44 199 ILE A N 1
ATOM 1470 C CA . ILE A 1 199 ? -9.914 -8.727 -16.172 1 98.44 199 ILE A CA 1
ATOM 1471 C C . ILE A 1 199 ? -9.172 -10.055 -16.078 1 98.44 199 ILE A C 1
ATOM 1473 O O . ILE A 1 199 ? -8.203 -10.289 -16.797 1 98.44 199 ILE A O 1
ATOM 1477 N N . ASP A 1 200 ? -9.484 -10.938 -15.117 1 96.69 200 ASP A N 1
ATOM 1478 C CA . ASP A 1 200 ? -8.82 -12.242 -15.141 1 96.69 200 ASP A CA 1
ATOM 1479 C C . ASP A 1 200 ? -9.18 -13.016 -16.406 1 96.69 200 ASP A C 1
ATOM 1481 O O . ASP A 1 200 ? -9.93 -12.516 -17.25 1 96.69 200 ASP A O 1
ATOM 1485 N N . SER A 1 201 ? -8.562 -14.195 -16.609 1 96.25 201 SER A N 1
ATOM 1486 C CA . SER A 1 201 ? -8.734 -14.93 -17.859 1 96.25 201 SER A CA 1
ATOM 1487 C C . SER A 1 201 ? -10.203 -15.25 -18.125 1 96.25 201 SER A C 1
ATOM 1489 O O . SER A 1 201 ? -10.664 -15.203 -19.266 1 96.25 201 SER A O 1
ATOM 1491 N N . GLN A 1 202 ? -10.953 -15.602 -17.078 1 96 202 GLN A N 1
ATOM 1492 C CA . GLN A 1 202 ? -12.375 -15.891 -17.234 1 96 202 GLN A CA 1
ATOM 1493 C C . GLN A 1 202 ? -13.141 -14.648 -17.688 1 96 202 GLN A C 1
ATOM 1495 O O . GLN A 1 202 ? -13.961 -14.719 -18.609 1 96 202 GLN A O 1
ATOM 1500 N N . ALA A 1 203 ? -12.922 -13.516 -17.078 1 98 203 ALA A N 1
ATOM 1501 C CA . ALA A 1 203 ? -13.594 -12.266 -17.422 1 98 203 ALA A CA 1
ATOM 1502 C C . ALA A 1 203 ? -13.344 -11.906 -18.891 1 98 203 ALA A C 1
ATOM 1504 O O . ALA A 1 203 ? -14.273 -11.547 -19.609 1 98 203 ALA A O 1
ATOM 1505 N N . ILE A 1 204 ? -12.086 -11.992 -19.281 1 98.31 204 ILE A N 1
ATOM 1506 C CA . ILE A 1 204 ? -11.727 -11.656 -20.656 1 98.31 204 ILE A CA 1
ATOM 1507 C C . ILE A 1 204 ? -12.453 -12.602 -21.625 1 98.31 204 ILE A C 1
ATOM 1509 O O . ILE A 1 204 ? -13.031 -12.156 -22.625 1 98.31 204 ILE A O 1
ATOM 1513 N N . ALA A 1 205 ? -12.391 -13.898 -21.312 1 98.25 205 ALA A N 1
ATOM 1514 C CA . ALA A 1 205 ? -13.031 -14.906 -22.156 1 98.25 205 ALA A CA 1
ATOM 1515 C C . ALA A 1 205 ? -14.531 -14.625 -22.297 1 98.25 205 ALA A C 1
ATOM 1517 O O . ALA A 1 205 ? -15.086 -14.695 -23.391 1 98.25 205 ALA A O 1
ATOM 1518 N N . GLU A 1 206 ? -15.195 -14.297 -21.234 1 97.88 206 GLU A N 1
ATOM 1519 C CA . GLU A 1 206 ? -16.625 -14.023 -21.234 1 97.88 206 GLU A CA 1
ATOM 1520 C C . GLU A 1 206 ? -16.938 -12.773 -22.062 1 97.88 206 GLU A C 1
ATOM 1522 O O . GLU A 1 206 ? -17.953 -12.734 -22.766 1 97.88 206 GLU A O 1
ATOM 1527 N N . ARG A 1 207 ? -16.094 -11.805 -22 1 97.62 207 ARG A N 1
ATOM 1528 C CA . ARG A 1 207 ? -16.297 -10.555 -22.719 1 97.62 207 ARG A CA 1
ATOM 1529 C C . ARG A 1 207 ? -16.281 -10.797 -24.234 1 97.62 207 ARG A C 1
ATOM 1531 O O . ARG A 1 207 ? -17 -10.117 -24.969 1 97.62 207 ARG A O 1
ATOM 1538 N N . VAL A 1 208 ? -15.445 -11.734 -24.656 1 97.38 208 VAL A N 1
ATOM 1539 C CA . VAL A 1 208 ? -15.273 -11.914 -26.094 1 97.38 208 VAL A CA 1
ATOM 1540 C C . VAL A 1 208 ? -15.891 -13.242 -26.531 1 97.38 208 VAL A C 1
ATOM 1542 O O . VAL A 1 208 ? -15.734 -13.656 -27.672 1 97.38 208 VAL A O 1
ATOM 1545 N N . ASN A 1 209 ? -16.5 -13.953 -25.625 1 96.5 209 ASN A N 1
ATOM 1546 C CA . ASN A 1 209 ? -17.25 -15.18 -25.875 1 96.5 209 ASN A CA 1
ATOM 1547 C C . ASN A 1 209 ? -16.359 -16.266 -26.484 1 96.5 209 ASN A C 1
ATOM 1549 O O . ASN A 1 209 ? -16.672 -16.828 -27.531 1 96.5 209 ASN A O 1
ATOM 1553 N N . VAL A 1 210 ? -15.219 -16.562 -25.875 1 96.62 210 VAL A N 1
ATOM 1554 C CA . VAL A 1 210 ? -14.336 -17.656 -26.219 1 96.62 210 VAL A CA 1
ATOM 1555 C C . VAL A 1 210 ? -13.977 -18.438 -24.953 1 96.62 210 VAL A C 1
ATOM 1557 O O . VAL A 1 210 ? -14.289 -18.016 -23.844 1 96.62 210 VAL A O 1
ATOM 1560 N N . HIS A 1 211 ? -13.438 -19.594 -25.156 1 94.38 211 HIS A N 1
ATOM 1561 C CA . HIS A 1 211 ? -12.906 -20.344 -24.016 1 94.38 211 HIS A CA 1
ATOM 1562 C C . HIS A 1 211 ? -11.617 -19.719 -23.5 1 94.38 211 HIS A C 1
ATOM 1564 O O . HIS A 1 211 ? -10.82 -19.188 -24.281 1 94.38 211 HIS A O 1
ATOM 1570 N N . ARG A 1 212 ? -11.438 -19.875 -22.25 1 91.12 212 ARG A N 1
ATOM 1571 C CA . ARG A 1 212 ? -10.289 -19.266 -21.594 1 91.12 212 ARG A CA 1
ATOM 1572 C C . ARG A 1 212 ? -8.984 -19.703 -22.234 1 91.12 212 ARG A C 1
ATOM 1574 O O . ARG A 1 212 ? -8.023 -18.938 -22.312 1 91.12 212 ARG A O 1
ATOM 1581 N N . HIS A 1 213 ? -8.945 -20.875 -22.75 1 89.19 213 HIS A N 1
ATOM 1582 C CA . HIS A 1 213 ? -7.734 -21.438 -23.344 1 89.19 213 HIS A CA 1
ATOM 1583 C C . HIS A 1 213 ? -7.512 -20.906 -24.75 1 89.19 213 HIS A C 1
ATOM 1585 O O . HIS A 1 213 ? -6.445 -21.109 -25.328 1 89.19 213 HIS A O 1
ATOM 1591 N N . ASP A 1 214 ? -8.438 -20.141 -25.266 1 94.56 214 ASP A N 1
ATOM 1592 C CA . ASP A 1 214 ? -8.359 -19.656 -26.641 1 94.56 214 ASP A CA 1
ATOM 1593 C C . ASP A 1 214 ? -8.094 -18.156 -26.688 1 94.56 214 ASP A C 1
ATOM 1595 O O . ASP A 1 214 ? -8.203 -17.531 -27.75 1 94.56 214 ASP A O 1
ATOM 1599 N N . LEU A 1 215 ? -7.727 -17.641 -25.594 1 95.44 215 LEU A N 1
ATOM 1600 C CA . LEU A 1 215 ? -7.512 -16.203 -25.516 1 95.44 215 LEU A CA 1
ATOM 1601 C C . LEU A 1 215 ? -6.387 -15.766 -26.453 1 95.44 215 LEU A C 1
ATOM 1603 O O . LEU A 1 215 ? -6.387 -14.641 -26.953 1 95.44 215 LEU A O 1
ATOM 1607 N N . HIS A 1 216 ? -5.473 -16.625 -26.672 1 93 216 HIS A N 1
ATOM 1608 C CA . HIS A 1 216 ? -4.34 -16.328 -27.531 1 93 216 HIS A CA 1
ATOM 1609 C C . HIS A 1 216 ? -4.785 -16.078 -28.969 1 93 216 HIS A C 1
ATOM 1611 O O . HIS A 1 216 ? -4.043 -15.516 -29.766 1 93 216 HIS A O 1
ATOM 1617 N N . THR A 1 217 ? -5.984 -16.422 -29.328 1 95.5 217 THR A N 1
ATOM 1618 C CA . THR A 1 217 ? -6.484 -16.297 -30.688 1 95.5 217 THR A CA 1
ATOM 1619 C C . THR A 1 217 ? -7.094 -14.922 -30.922 1 95.5 217 THR A C 1
ATOM 1621 O O . THR A 1 217 ? -7.375 -14.547 -32.062 1 95.5 217 THR A O 1
ATOM 1624 N N . ILE A 1 218 ? -7.312 -14.188 -29.906 1 96.62 218 ILE A N 1
ATOM 1625 C CA . ILE A 1 218 ? -7.949 -12.883 -30.016 1 96.62 218 ILE A CA 1
ATOM 1626 C C . ILE A 1 218 ? -6.957 -11.867 -30.578 1 96.62 218 ILE A C 1
ATOM 1628 O O . ILE A 1 218 ? -5.836 -11.742 -30.078 1 96.62 218 ILE A O 1
ATOM 1632 N N . ASP A 1 219 ? -7.332 -11.156 -31.547 1 96.44 219 ASP A N 1
ATOM 1633 C CA . ASP A 1 219 ? -6.473 -10.188 -32.219 1 96.44 219 ASP A CA 1
ATOM 1634 C C . ASP A 1 219 ? -6.141 -9.016 -31.297 1 96.44 219 ASP A C 1
ATOM 1636 O O . ASP A 1 219 ? -6.977 -8.609 -30.484 1 96.44 219 ASP A O 1
ATOM 1640 N N . ASP A 1 220 ? -4.973 -8.406 -31.516 1 96.06 220 ASP A N 1
ATOM 1641 C CA . ASP A 1 220 ? -4.508 -7.293 -30.688 1 96.06 220 ASP A CA 1
ATOM 1642 C C . ASP A 1 220 ? -5.395 -6.062 -30.875 1 96.06 220 ASP A C 1
ATOM 1644 O O . ASP A 1 220 ? -5.406 -5.164 -30.031 1 96.06 220 ASP A O 1
ATOM 1648 N N . ASN A 1 221 ? -6.117 -6.051 -31.906 1 96.75 221 ASN A N 1
ATOM 1649 C CA . ASN A 1 221 ? -6.969 -4.902 -32.188 1 96.75 221 ASN A CA 1
ATOM 1650 C C . ASN A 1 221 ? -8.32 -5.02 -31.5 1 96.75 221 ASN A C 1
ATOM 1652 O O . ASN A 1 221 ? -9.125 -4.086 -31.531 1 96.75 221 ASN A O 1
ATOM 1656 N N . ASN A 1 222 ? -8.609 -6.172 -30.953 1 97.69 222 ASN A N 1
ATOM 1657 C CA . ASN A 1 222 ? -9.867 -6.332 -30.219 1 97.69 222 ASN A CA 1
ATOM 1658 C C . ASN A 1 222 ? -10.008 -5.301 -29.109 1 97.69 222 ASN A C 1
ATOM 1660 O O . ASN A 1 222 ? -9.078 -5.113 -28.312 1 97.69 222 ASN A O 1
ATOM 1664 N N . PRO A 1 223 ? -11.18 -4.672 -28.969 1 97.62 223 PRO A N 1
ATOM 1665 C CA . PRO A 1 223 ? -11.391 -3.607 -27.984 1 97.62 223 PRO A CA 1
ATOM 1666 C C . PRO A 1 223 ? -11.266 -4.102 -26.547 1 97.62 223 PRO A C 1
ATOM 1668 O O . PRO A 1 223 ? -11.117 -3.299 -25.625 1 97.62 223 PRO A O 1
ATOM 1671 N N . VAL A 1 224 ? -11.312 -5.395 -26.359 1 98.25 224 VAL A N 1
ATOM 1672 C CA . VAL A 1 224 ? -11.258 -5.949 -25.016 1 98.25 224 VAL A CA 1
ATOM 1673 C C . VAL A 1 224 ? -9.93 -5.566 -24.344 1 98.25 224 VAL A C 1
ATOM 1675 O O . VAL A 1 224 ? -9.867 -5.383 -23.141 1 98.25 224 VAL A O 1
ATOM 1678 N N . TRP A 1 225 ? -8.875 -5.375 -25.156 1 98.44 225 TRP A N 1
ATOM 1679 C CA . TRP A 1 225 ? -7.559 -5.098 -24.609 1 98.44 225 TRP A CA 1
ATOM 1680 C C . TRP A 1 225 ? -7.492 -3.676 -24.047 1 98.44 225 TRP A C 1
ATOM 1682 O O . TRP A 1 225 ? -6.773 -3.416 -23.078 1 98.44 225 TRP A O 1
ATOM 1692 N N . LYS A 1 226 ? -8.281 -2.764 -24.609 1 98.44 226 LYS A N 1
ATOM 1693 C CA . LYS A 1 226 ? -8.414 -1.429 -24.031 1 98.44 226 LYS A CA 1
ATOM 1694 C C . LYS A 1 226 ? -9.078 -1.486 -22.656 1 98.44 226 LYS A C 1
ATOM 1696 O O . LYS A 1 226 ? -8.68 -0.757 -21.734 1 98.44 226 LYS A O 1
ATOM 1701 N N . VAL A 1 227 ? -10.055 -2.34 -22.531 1 98.62 227 VAL A N 1
ATOM 1702 C CA . VAL A 1 227 ? -10.766 -2.521 -21.281 1 98.62 227 VAL A CA 1
ATOM 1703 C C . VAL A 1 227 ? -9.812 -3.092 -20.219 1 98.62 227 VAL A C 1
ATOM 1705 O O . VAL A 1 227 ? -9.758 -2.594 -19.094 1 98.62 227 VAL A O 1
ATOM 1708 N N . VAL A 1 228 ? -9.07 -4.133 -20.609 1 98.75 228 VAL A N 1
ATOM 1709 C CA . VAL A 1 228 ? -8.094 -4.73 -19.703 1 98.75 228 VAL A CA 1
ATOM 1710 C C . VAL A 1 228 ? -7.07 -3.682 -19.281 1 98.75 228 VAL A C 1
ATOM 1712 O O . VAL A 1 228 ? -6.738 -3.566 -18.109 1 98.75 228 VAL A O 1
ATOM 1715 N N . GLY A 1 229 ? -6.645 -2.869 -20.25 1 98.81 229 GLY A N 1
ATOM 1716 C CA . GLY A 1 229 ? -5.703 -1.796 -19.969 1 98.81 229 GLY A CA 1
ATOM 1717 C C . GLY A 1 229 ? -6.23 -0.781 -18.969 1 98.81 229 GLY A C 1
ATOM 1718 O O . GLY A 1 229 ? -5.48 -0.295 -18.125 1 98.81 229 GLY A O 1
ATOM 1719 N N . TYR A 1 230 ? -7.465 -0.49 -19.062 1 98.81 230 TYR A N 1
ATOM 1720 C CA . TYR A 1 230 ? -8.086 0.471 -18.156 1 98.81 230 TYR A CA 1
ATOM 1721 C C . TYR A 1 230 ? -8.008 -0.011 -16.719 1 98.81 230 TYR A C 1
ATOM 1723 O O . TYR A 1 230 ? -7.566 0.729 -15.828 1 98.81 230 TYR A O 1
ATOM 1731 N N . TYR A 1 231 ? -8.375 -1.229 -16.5 1 98.81 231 TYR A N 1
ATOM 1732 C CA . TYR A 1 231 ? -8.43 -1.735 -15.125 1 98.81 231 TYR A CA 1
ATOM 1733 C C . TYR A 1 231 ? -7.031 -1.949 -14.57 1 98.81 231 TYR A C 1
ATOM 1735 O O . TYR A 1 231 ? -6.793 -1.753 -13.375 1 98.81 231 TYR A O 1
ATOM 1743 N N . LEU A 1 232 ? -6.07 -2.324 -15.438 1 98.88 232 LEU A N 1
ATOM 1744 C CA . LEU A 1 232 ? -4.676 -2.4 -15.016 1 98.88 232 LEU A CA 1
ATOM 1745 C C . LEU A 1 232 ? -4.129 -1.012 -14.695 1 98.88 232 LEU A C 1
ATOM 1747 O O . LEU A 1 232 ? -3.391 -0.837 -13.727 1 98.88 232 LEU A O 1
ATOM 1751 N N . GLY A 1 233 ? -4.465 -0.047 -15.57 1 98.81 233 GLY A N 1
ATOM 1752 C CA . GLY A 1 233 ? -4.051 1.323 -15.312 1 98.81 233 GLY A CA 1
ATOM 1753 C C . GLY A 1 233 ? -4.562 1.861 -13.992 1 98.81 233 GLY A C 1
ATOM 1754 O O . GLY A 1 233 ? -3.814 2.502 -13.25 1 98.81 233 GLY A O 1
ATOM 1755 N N . ALA A 1 234 ? -5.82 1.578 -13.711 1 98.62 234 ALA A N 1
ATOM 1756 C CA . ALA A 1 234 ? -6.43 2.002 -12.453 1 98.62 234 ALA A CA 1
ATOM 1757 C C . ALA A 1 234 ? -5.75 1.334 -11.258 1 98.62 234 ALA A C 1
ATOM 1759 O O . ALA A 1 234 ? -5.504 1.978 -10.234 1 98.62 234 ALA A O 1
ATOM 1760 N N . LEU A 1 235 ? -5.449 0.034 -11.406 1 98.81 235 LEU A N 1
ATOM 1761 C CA . LEU A 1 235 ? -4.727 -0.696 -10.367 1 98.81 235 LEU A CA 1
ATOM 1762 C C . LEU A 1 235 ? -3.365 -0.064 -10.109 1 98.81 235 LEU A C 1
ATOM 1764 O O . LEU A 1 235 ? -3.012 0.207 -8.961 1 98.81 235 LEU A O 1
ATOM 1768 N N . CYS A 1 236 ? -2.629 0.212 -11.156 1 98.75 236 CYS A N 1
ATOM 1769 C CA . CYS A 1 236 ? -1.303 0.809 -11.039 1 98.75 236 CYS A CA 1
ATOM 1770 C C . CYS A 1 236 ? -1.38 2.193 -10.406 1 98.75 236 CYS A C 1
ATOM 1772 O O . CYS A 1 236 ? -0.515 2.564 -9.609 1 98.75 236 CYS A O 1
ATOM 1774 N N . LEU A 1 237 ? -2.398 2.906 -10.758 1 98.19 237 LEU A N 1
ATOM 1775 C CA . LEU A 1 237 ? -2.58 4.25 -10.211 1 98.19 237 LEU A CA 1
ATOM 1776 C C . LEU A 1 237 ? -2.783 4.199 -8.703 1 98.19 237 LEU A C 1
ATOM 1778 O O . LEU A 1 237 ? -2.092 4.898 -7.957 1 98.19 237 LEU A O 1
ATOM 1782 N N . ASN A 1 238 ? -3.719 3.357 -8.273 1 98.56 238 ASN A N 1
ATOM 1783 C CA . ASN A 1 238 ? -4.008 3.26 -6.844 1 98.56 238 ASN A CA 1
ATOM 1784 C C . ASN A 1 238 ? -2.799 2.758 -6.062 1 98.56 238 ASN A C 1
ATOM 1786 O O . ASN A 1 238 ? -2.531 3.229 -4.957 1 98.56 238 ASN A O 1
ATOM 1790 N N . ILE A 1 239 ? -2.057 1.846 -6.668 1 98.56 239 ILE A N 1
ATOM 1791 C CA . ILE A 1 239 ? -0.821 1.374 -6.051 1 98.56 239 ILE A CA 1
ATOM 1792 C C . ILE A 1 239 ? 0.166 2.531 -5.918 1 98.56 239 ILE A C 1
ATOM 1794 O O . ILE A 1 239 ? 0.8 2.701 -4.875 1 98.56 239 ILE A O 1
ATOM 1798 N N . THR A 1 240 ? 0.284 3.336 -6.922 1 97.38 240 THR A N 1
ATOM 1799 C CA . THR A 1 240 ? 1.195 4.477 -6.918 1 97.38 240 THR A CA 1
ATOM 1800 C C . THR A 1 240 ? 0.818 5.465 -5.82 1 97.38 240 THR A C 1
ATOM 1802 O O . THR A 1 240 ? 1.686 5.953 -5.094 1 97.38 240 THR A O 1
ATOM 1805 N N . TYR A 1 241 ? -0.429 5.672 -5.625 1 96.75 241 TYR A N 1
ATOM 1806 C CA . TYR A 1 241 ? -0.887 6.641 -4.641 1 96.75 241 TYR A CA 1
ATOM 1807 C C . TYR A 1 241 ? -0.721 6.102 -3.223 1 96.75 241 TYR A C 1
ATOM 1809 O O . TYR A 1 241 ? -0.458 6.863 -2.289 1 96.75 241 TYR A O 1
ATOM 1817 N N . LEU A 1 242 ? -0.737 4.836 -3.041 1 97.56 242 LEU A N 1
ATOM 1818 C CA . LEU A 1 242 ? -0.729 4.281 -1.693 1 97.56 242 LEU A CA 1
ATOM 1819 C C . LEU A 1 242 ? 0.682 3.871 -1.282 1 97.56 242 LEU A C 1
ATOM 1821 O O . LEU A 1 242 ? 1.013 3.875 -0.095 1 97.56 242 LEU A O 1
ATOM 1825 N N . LEU A 1 243 ? 1.533 3.555 -2.348 1 96.75 243 LEU A N 1
ATOM 1826 C CA . LEU A 1 243 ? 2.803 2.932 -1.987 1 96.75 243 LEU A CA 1
ATOM 1827 C C . LEU A 1 243 ? 3.971 3.66 -2.643 1 96.75 243 LEU A C 1
ATOM 1829 O O . LEU A 1 243 ? 5.133 3.41 -2.311 1 96.75 243 LEU A O 1
ATOM 1833 N N . SER A 1 244 ? 3.707 4.469 -3.588 1 95.06 244 SER A N 1
ATOM 1834 C CA . SER A 1 244 ? 4.734 5.223 -4.301 1 95.06 244 SER A CA 1
ATOM 1835 C C . SER A 1 244 ? 5.902 4.328 -4.699 1 95.06 244 SER A C 1
ATOM 1837 O O . SER A 1 244 ? 7.055 4.621 -4.375 1 95.06 244 SER A O 1
ATOM 1839 N N . PRO A 1 245 ? 5.621 3.262 -5.414 1 96.94 245 PRO A N 1
ATOM 1840 C CA . PRO A 1 245 ? 6.711 2.332 -5.719 1 96.94 245 PRO A CA 1
ATOM 1841 C C . PRO A 1 245 ? 7.742 2.924 -6.68 1 96.94 245 PRO A C 1
ATOM 1843 O O . PRO A 1 245 ? 7.441 3.879 -7.398 1 96.94 245 PRO A O 1
ATOM 1846 N N . ASN A 1 246 ? 8.945 2.35 -6.676 1 96.31 246 ASN A N 1
ATOM 1847 C CA . ASN A 1 246 ? 10 2.713 -7.613 1 96.31 246 ASN A CA 1
ATOM 1848 C C . ASN A 1 246 ? 9.812 2.023 -8.961 1 96.31 246 ASN A C 1
ATOM 1850 O O . ASN A 1 246 ? 10.305 2.506 -9.984 1 96.31 246 ASN A O 1
ATOM 1854 N N . LEU A 1 247 ? 9.094 0.93 -8.859 1 97.38 247 LEU A N 1
ATOM 1855 C CA . LEU A 1 247 ? 8.93 0.1 -10.047 1 97.38 247 LEU A CA 1
ATOM 1856 C C . LEU A 1 247 ? 7.691 -0.782 -9.93 1 97.38 247 LEU A C 1
ATOM 1858 O O . LEU A 1 247 ? 7.434 -1.36 -8.867 1 97.38 247 LEU A O 1
ATOM 1862 N N . ILE A 1 248 ? 6.914 -0.84 -10.992 1 98.5 248 ILE A N 1
ATOM 1863 C CA . ILE A 1 248 ? 5.812 -1.783 -11.133 1 98.5 248 ILE A CA 1
ATOM 1864 C C . ILE A 1 248 ? 6.098 -2.746 -12.281 1 98.5 248 ILE A C 1
ATOM 1866 O O . ILE A 1 248 ? 6.355 -2.316 -13.406 1 98.5 248 ILE A O 1
ATOM 1870 N N . ILE A 1 249 ? 6.047 -4.004 -11.945 1 98.62 249 ILE A N 1
ATOM 1871 C CA . ILE A 1 249 ? 6.285 -5.039 -12.945 1 98.62 249 ILE A CA 1
ATOM 1872 C C . ILE A 1 249 ? 4.988 -5.789 -13.234 1 98.62 249 ILE A C 1
ATOM 1874 O O . ILE A 1 249 ? 4.305 -6.238 -12.312 1 98.62 249 ILE A O 1
ATOM 1878 N N . LEU A 1 250 ? 4.641 -5.902 -14.5 1 98.5 250 LEU A N 1
ATOM 1879 C CA . LEU A 1 250 ? 3.449 -6.621 -14.938 1 98.5 250 LEU A CA 1
ATOM 1880 C C . LEU A 1 250 ? 3.822 -7.949 -15.586 1 98.5 250 LEU A C 1
ATOM 1882 O O . LEU A 1 250 ? 4.508 -7.969 -16.609 1 98.5 250 LEU A O 1
ATOM 1886 N N . GLY A 1 251 ? 3.363 -9.008 -14.938 1 97.12 251 GLY A N 1
ATOM 1887 C CA . GLY A 1 251 ? 3.619 -10.336 -15.469 1 97.12 251 GLY A CA 1
ATOM 1888 C C . GLY A 1 251 ? 2.379 -11.211 -15.516 1 97.12 251 GLY A C 1
ATOM 1889 O O . GLY A 1 251 ? 1.259 -10.711 -15.367 1 97.12 251 GLY A O 1
ATOM 1890 N N . GLY A 1 252 ? 2.639 -12.523 -15.82 1 94.25 252 GLY A N 1
ATOM 1891 C CA . GLY A 1 252 ? 1.543 -13.469 -15.961 1 94.25 252 GLY A CA 1
ATOM 1892 C C . GLY A 1 252 ? 1.237 -13.82 -17.406 1 94.25 252 GLY A C 1
ATOM 1893 O O . GLY A 1 252 ? 1.693 -13.141 -18.328 1 94.25 252 GLY A O 1
ATOM 1894 N N . GLY A 1 253 ? 0.454 -14.836 -17.531 1 93.12 253 GLY A N 1
ATOM 1895 C CA . GLY A 1 253 ? 0.174 -15.367 -18.859 1 93.12 253 GLY A CA 1
ATOM 1896 C C . GLY A 1 253 ? -0.527 -14.375 -19.766 1 93.12 253 GLY A C 1
ATOM 1897 O O . GLY A 1 253 ? -0.224 -14.297 -20.953 1 93.12 253 GLY A O 1
ATOM 1898 N N . ILE A 1 254 ? -1.427 -13.586 -19.281 1 95.69 254 ILE A N 1
ATOM 1899 C CA . ILE A 1 254 ? -2.197 -12.625 -20.078 1 95.69 254 ILE A CA 1
ATOM 1900 C C . ILE A 1 254 ? -1.281 -11.508 -20.562 1 95.69 254 ILE A C 1
ATOM 1902 O O . ILE A 1 254 ? -1.461 -10.992 -21.672 1 95.69 254 ILE A O 1
ATOM 1906 N N . MET A 1 255 ? -0.218 -11.188 -19.812 1 96.44 255 MET A N 1
ATOM 1907 C CA . MET A 1 255 ? 0.663 -10.07 -20.125 1 96.44 255 MET A CA 1
ATOM 1908 C C . MET A 1 255 ? 1.641 -10.438 -21.234 1 96.44 255 MET A C 1
ATOM 1910 O O . MET A 1 255 ? 2.381 -9.586 -21.734 1 96.44 255 MET A O 1
ATOM 1914 N N . LYS A 1 256 ? 1.655 -11.727 -21.594 1 93.94 256 LYS A N 1
ATOM 1915 C CA . LYS A 1 256 ? 2.41 -12.078 -22.797 1 93.94 256 LYS A CA 1
ATOM 1916 C C . LYS A 1 256 ? 1.921 -11.281 -24 1 93.94 256 LYS A C 1
ATOM 1918 O O . LYS A 1 256 ? 2.641 -11.148 -25 1 93.94 256 LYS A O 1
ATOM 1923 N N . ARG A 1 257 ? 0.71 -10.859 -23.938 1 95.62 257 ARG A N 1
ATOM 1924 C CA . ARG A 1 257 ? 0.192 -9.922 -24.938 1 95.62 257 ARG A CA 1
ATOM 1925 C C . ARG A 1 257 ? 0.775 -8.531 -24.734 1 95.62 257 ARG A C 1
ATOM 1927 O O . ARG A 1 257 ? 0.252 -7.742 -23.938 1 95.62 257 ARG A O 1
ATOM 1934 N N . ARG A 1 258 ? 1.647 -8.078 -25.531 1 95.56 258 ARG A N 1
ATOM 1935 C CA . ARG A 1 258 ? 2.514 -6.93 -25.281 1 95.56 258 ARG A CA 1
ATOM 1936 C C . ARG A 1 258 ? 1.74 -5.621 -25.406 1 95.56 258 ARG A C 1
ATOM 1938 O O . ARG A 1 258 ? 2.111 -4.617 -24.797 1 95.56 258 ARG A O 1
ATOM 1945 N N . ILE A 1 259 ? 0.646 -5.609 -26.156 1 97.56 259 ILE A N 1
ATOM 1946 C CA . ILE A 1 259 ? -0.151 -4.398 -26.328 1 97.56 259 ILE A CA 1
ATOM 1947 C C . ILE A 1 259 ? -0.686 -3.939 -24.969 1 97.56 259 ILE A C 1
ATOM 1949 O O . ILE A 1 259 ? -0.983 -2.758 -24.781 1 97.56 259 ILE A O 1
ATOM 1953 N N . LEU A 1 260 ? -0.766 -4.84 -24.016 1 98.5 260 LEU A N 1
ATOM 1954 C CA . LEU A 1 260 ? -1.32 -4.523 -22.703 1 98.5 260 LEU A CA 1
ATOM 1955 C C . LEU A 1 260 ? -0.405 -3.57 -21.953 1 98.5 260 LEU A C 1
ATOM 1957 O O . LEU A 1 260 ? -0.87 -2.787 -21.125 1 98.5 260 LEU A O 1
ATOM 1961 N N . TYR A 1 261 ? 0.915 -3.6 -22.219 1 98.44 261 TYR A N 1
ATOM 1962 C CA . TYR A 1 261 ? 1.81 -2.629 -21.594 1 98.44 261 TYR A CA 1
ATOM 1963 C C . TYR A 1 261 ? 1.485 -1.215 -22.062 1 98.44 261 TYR A C 1
ATOM 1965 O O . TYR A 1 261 ? 1.405 -0.29 -21.25 1 98.44 261 TYR A O 1
ATOM 1973 N N . THR A 1 262 ? 1.263 -1.089 -23.328 1 97.75 262 THR A N 1
ATOM 1974 C CA . THR A 1 262 ? 0.926 0.208 -23.906 1 97.75 262 THR A CA 1
ATOM 1975 C C . THR A 1 262 ? -0.413 0.708 -23.375 1 97.75 262 THR A C 1
ATOM 1977 O O . THR A 1 262 ? -0.529 1.862 -22.953 1 97.75 262 THR A O 1
ATOM 1980 N N . GLU A 1 263 ? -1.408 -0.163 -23.406 1 98.56 263 GLU A N 1
ATOM 1981 C CA . GLU A 1 263 ? -2.74 0.213 -22.938 1 98.56 263 GLU A CA 1
ATOM 1982 C C . GLU A 1 263 ? -2.727 0.58 -21.453 1 98.56 263 GLU A C 1
ATOM 1984 O O . GLU A 1 263 ? -3.354 1.56 -21.047 1 98.56 263 GLU A O 1
ATOM 1989 N N . THR A 1 264 ? -2.025 -0.185 -20.656 1 98.75 264 THR A N 1
ATOM 1990 C CA . THR A 1 264 ? -1.952 0.062 -19.219 1 98.75 264 THR A CA 1
ATOM 1991 C C . THR A 1 264 ? -1.3 1.412 -18.922 1 98.75 264 THR A C 1
ATOM 1993 O O . THR A 1 264 ? -1.824 2.209 -18.156 1 98.75 264 THR A O 1
ATOM 1996 N N . ARG A 1 265 ? -0.157 1.696 -19.594 1 98.44 265 ARG A N 1
ATOM 1997 C CA . ARG A 1 265 ? 0.554 2.957 -19.406 1 98.44 265 ARG A CA 1
ATOM 1998 C C . ARG A 1 265 ? -0.301 4.137 -19.844 1 98.44 265 ARG A C 1
ATOM 2000 O O . ARG A 1 265 ? -0.304 5.188 -19.203 1 98.44 265 ARG A O 1
ATOM 2007 N N . HIS A 1 266 ? -0.983 3.916 -20.891 1 97.75 266 HIS A N 1
ATOM 2008 C CA . HIS A 1 266 ? -1.876 4.957 -21.391 1 97.75 266 HIS A CA 1
ATOM 2009 C C . HIS A 1 266 ? -2.936 5.316 -20.359 1 97.75 266 HIS A C 1
ATOM 2011 O O . HIS A 1 266 ? -3.1 6.492 -20.016 1 97.75 266 HIS A O 1
ATOM 2017 N N . TRP A 1 267 ? -3.609 4.332 -19.875 1 97.94 267 TRP A N 1
ATOM 2018 C CA . TRP A 1 267 ? -4.703 4.586 -18.953 1 97.94 267 TRP A CA 1
ATOM 2019 C C . TRP A 1 267 ? -4.168 5.086 -17.609 1 97.94 267 TRP A C 1
ATOM 2021 O O . TRP A 1 267 ? -4.797 5.922 -16.953 1 97.94 267 TRP A O 1
ATOM 2031 N N . PHE A 1 268 ? -3.006 4.559 -17.203 1 98.25 268 PHE A N 1
ATOM 2032 C CA . PHE A 1 268 ? -2.35 5.105 -16.031 1 98.25 268 PHE A CA 1
ATOM 2033 C C . PHE A 1 268 ? -2.176 6.613 -16.156 1 98.25 268 PHE A C 1
ATOM 2035 O O . PHE A 1 268 ? -2.561 7.367 -15.25 1 98.25 268 PHE A O 1
ATOM 2042 N N . LYS A 1 269 ? -1.613 7.023 -17.203 1 96.69 269 LYS A N 1
ATOM 2043 C CA . LYS A 1 269 ? -1.36 8.445 -17.438 1 96.69 269 LYS A CA 1
ATOM 2044 C C . LYS A 1 269 ? -2.666 9.227 -17.516 1 96.69 269 LYS A C 1
ATOM 2046 O O . LYS A 1 269 ? -2.783 10.305 -16.922 1 96.69 269 LYS A O 1
ATOM 2051 N N . GLU A 1 270 ? -3.611 8.703 -18.219 1 96 270 GLU A N 1
ATOM 2052 C CA . GLU A 1 270 ? -4.895 9.375 -18.391 1 96 270 GLU A CA 1
ATOM 2053 C C . GLU A 1 270 ? -5.59 9.578 -17.047 1 96 270 GLU A C 1
ATOM 2055 O O . GLU A 1 270 ? -6.219 10.617 -16.812 1 96 270 GLU A O 1
ATOM 2060 N N . LEU A 1 271 ? -5.512 8.578 -16.188 1 96.44 271 LEU A N 1
ATOM 2061 C CA . LEU A 1 271 ? -6.195 8.633 -14.906 1 96.44 271 LEU A CA 1
ATOM 2062 C C . LEU A 1 271 ? -5.41 9.469 -13.906 1 96.44 271 LEU A C 1
ATOM 2064 O O . LEU A 1 271 ? -5.988 10.062 -12.992 1 96.44 271 LEU A O 1
ATOM 2068 N N . LEU A 1 272 ? -4.078 9.445 -14.039 1 94.25 272 LEU A N 1
ATOM 2069 C CA . LEU A 1 272 ? -3.195 10.227 -13.18 1 94.25 272 LEU A CA 1
ATOM 2070 C C . LEU A 1 272 ? -3.436 11.719 -13.367 1 94.25 272 LEU A C 1
ATOM 2072 O O . LEU A 1 272 ? -3.312 12.5 -12.422 1 94.25 272 LEU A O 1
ATOM 2076 N N . LYS A 1 273 ? -3.783 12.062 -14.617 1 89.06 273 LYS A N 1
ATOM 2077 C CA . LYS A 1 273 ? -3.936 13.461 -15 1 89.06 273 LYS A CA 1
ATOM 2078 C C . LYS A 1 273 ? -2.646 14.242 -14.758 1 89.06 273 LYS A C 1
ATOM 2080 O O . LYS A 1 273 ? -1.578 13.844 -15.234 1 89.06 273 LYS A O 1
ATOM 2085 N N . GLU A 1 274 ? -2.613 15.391 -14 1 81.12 274 GLU A N 1
ATOM 2086 C CA . GLU A 1 274 ? -1.427 16.203 -13.781 1 81.12 274 GLU A CA 1
ATOM 2087 C C . GLU A 1 274 ? -1.063 16.281 -12.305 1 81.12 274 GLU A C 1
ATOM 2089 O O . GLU A 1 274 ? -0.357 17.188 -11.875 1 81.12 274 GLU A O 1
ATOM 2094 N N . TYR A 1 275 ? -1.493 15.367 -11.625 1 83.75 275 TYR A N 1
ATOM 2095 C CA . TYR A 1 275 ? -1.364 15.469 -10.18 1 83.75 275 TYR A CA 1
ATOM 2096 C C . TYR A 1 275 ? 0.081 15.258 -9.742 1 83.75 275 TYR A C 1
ATOM 2098 O O . TYR A 1 275 ? 0.637 16.078 -9 1 83.75 275 TYR A O 1
ATOM 2106 N N . LEU A 1 276 ? 0.824 14.188 -10.102 1 84.56 276 LEU A N 1
ATOM 2107 C CA . LEU A 1 276 ? 2.201 13.922 -9.703 1 84.56 276 LEU A CA 1
ATOM 2108 C C . LEU A 1 276 ? 3.18 14.414 -10.766 1 84.56 276 LEU A C 1
ATOM 2110 O O . LEU A 1 276 ? 3.084 14.016 -11.93 1 84.56 276 LEU A O 1
ATOM 2114 N N . ASP A 1 277 ? 4.066 15.273 -10.172 1 83.44 277 ASP A N 1
ATOM 2115 C CA . ASP A 1 277 ? 5.047 15.867 -11.078 1 83.44 277 ASP A CA 1
ATOM 2116 C C . ASP A 1 277 ? 6.367 15.102 -11.031 1 83.44 277 ASP A C 1
ATOM 2118 O O . ASP A 1 277 ? 7.375 15.617 -10.539 1 83.44 277 ASP A O 1
ATOM 2122 N N . SER A 1 278 ? 6.387 13.922 -11.531 1 87.56 278 SER A N 1
ATOM 2123 C CA . SER A 1 278 ? 7.602 13.117 -11.625 1 87.56 278 SER A CA 1
ATOM 2124 C C . SER A 1 278 ? 8.031 12.93 -13.078 1 87.56 278 SER A C 1
ATOM 2126 O O . SER A 1 278 ? 7.195 12.688 -13.945 1 87.56 278 SER A O 1
ATOM 2128 N N . PRO A 1 279 ? 9.297 13.047 -13.258 1 86.62 279 PRO A N 1
ATOM 2129 C CA . PRO A 1 279 ? 9.789 12.875 -14.633 1 86.62 279 PRO A CA 1
ATOM 2130 C C . PRO A 1 279 ? 9.352 11.547 -15.25 1 86.62 279 PRO A C 1
ATOM 2132 O O . PRO A 1 279 ? 9.125 11.469 -16.453 1 86.62 279 PRO A O 1
ATOM 2135 N N . GLN A 1 280 ? 9.203 10.531 -14.477 1 89.81 280 GLN A N 1
ATOM 2136 C CA . GLN A 1 280 ? 8.828 9.195 -14.945 1 89.81 280 GLN A CA 1
ATOM 2137 C C . GLN A 1 280 ? 7.445 9.211 -15.594 1 89.81 280 GLN A C 1
ATOM 2139 O O . GLN A 1 280 ? 7.141 8.367 -16.438 1 89.81 280 GLN A O 1
ATOM 2144 N N . PHE A 1 281 ? 6.656 10.195 -15.211 1 92.88 281 PHE A N 1
ATOM 2145 C CA . PHE A 1 281 ? 5.27 10.164 -15.656 1 92.88 281 PHE A CA 1
ATOM 2146 C C . PHE A 1 281 ? 5.055 11.117 -16.828 1 92.88 281 PHE A C 1
ATOM 2148 O O . PHE A 1 281 ? 3.949 11.211 -17.359 1 92.88 281 PHE A O 1
ATOM 2155 N N . LYS A 1 282 ? 6.078 11.773 -17.312 1 90.69 282 LYS A N 1
ATOM 2156 C CA . LYS A 1 282 ? 5.93 12.867 -18.281 1 90.69 282 LYS A CA 1
ATOM 2157 C C . LYS A 1 282 ? 6.164 12.375 -19.703 1 90.69 282 LYS A C 1
ATOM 2159 O O . LYS A 1 282 ? 5.781 13.039 -20.656 1 90.69 282 LYS A O 1
ATOM 2164 N N . THR A 1 283 ? 6.883 11.25 -19.812 1 93.31 283 THR A N 1
ATOM 2165 C CA . THR A 1 283 ? 7.211 10.742 -21.141 1 93.31 283 THR A CA 1
ATOM 2166 C C . THR A 1 2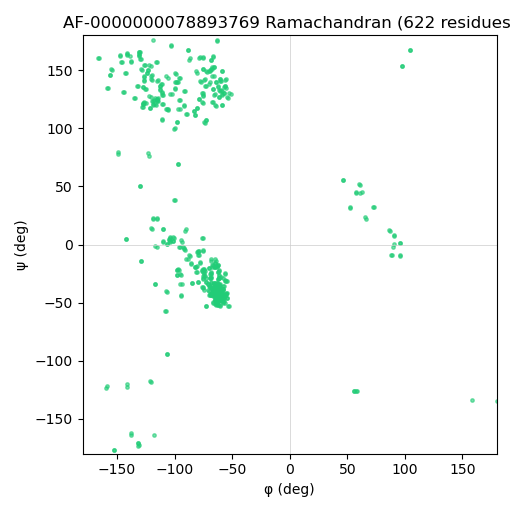83 ? 6.852 9.266 -21.266 1 93.31 283 THR A C 1
ATOM 2168 O O . THR A 1 283 ? 6.734 8.562 -20.25 1 93.31 283 THR A O 1
ATOM 2171 N N . ASP A 1 284 ? 6.719 8.859 -22.5 1 94.25 284 ASP A N 1
ATOM 2172 C CA . ASP A 1 284 ? 6.469 7.441 -22.75 1 94.25 284 ASP A CA 1
ATOM 2173 C C . ASP A 1 284 ? 7.617 6.578 -22.25 1 94.25 284 ASP A C 1
ATOM 2175 O O . ASP A 1 284 ? 7.391 5.5 -21.688 1 94.25 284 ASP A O 1
ATOM 2179 N N . GLN A 1 285 ? 8.797 7.121 -22.438 1 95 285 GLN A N 1
ATOM 2180 C CA . GLN A 1 285 ? 9.977 6.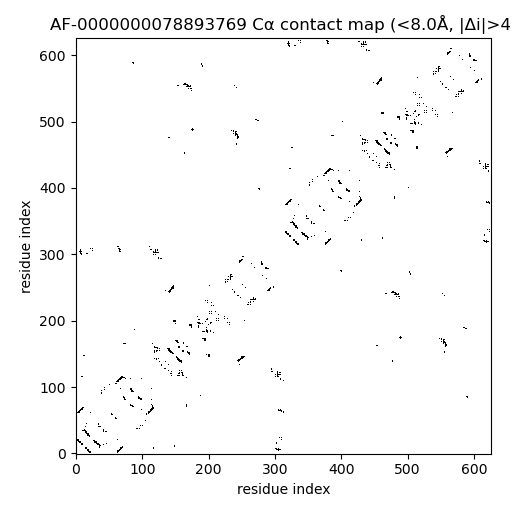395 -21.969 1 95 285 GLN A CA 1
ATOM 2181 C C . GLN A 1 285 ? 10 6.312 -20.438 1 95 285 GLN A C 1
ATOM 2183 O O . GLN A 1 285 ? 10.367 5.281 -19.875 1 95 285 GLN A O 1
ATOM 2188 N N . GLY A 1 286 ? 9.656 7.367 -19.812 1 95.31 286 GLY A N 1
ATOM 2189 C CA . GLY A 1 286 ? 9.57 7.363 -18.359 1 95.31 286 GLY A CA 1
ATOM 2190 C C . GLY A 1 286 ? 8.539 6.387 -17.828 1 95.31 286 GLY A C 1
ATOM 2191 O O . GLY A 1 286 ? 8.812 5.637 -16.891 1 95.31 286 GLY A O 1
ATOM 2192 N N . LEU A 1 287 ? 7.391 6.379 -18.484 1 96.69 287 LEU A N 1
ATOM 2193 C CA . LEU A 1 287 ? 6.328 5.465 -18.094 1 96.69 287 LEU A CA 1
ATOM 2194 C C . LEU A 1 287 ? 6.754 4.016 -18.297 1 96.69 287 LEU A C 1
ATOM 2196 O O . LEU A 1 287 ? 6.441 3.146 -17.484 1 96.69 287 LEU A O 1
ATOM 2200 N N . ALA A 1 288 ? 7.477 3.771 -19.375 1 96.81 288 ALA A N 1
ATOM 2201 C CA . ALA A 1 288 ? 7.945 2.424 -19.672 1 96.81 288 ALA A CA 1
ATOM 2202 C C . ALA A 1 288 ? 8.992 1.963 -18.672 1 96.81 288 ALA A C 1
ATOM 2204 O O . ALA A 1 288 ? 9.133 0.766 -18.406 1 96.81 288 ALA A O 1
ATOM 2205 N N . SER A 1 289 ? 9.695 2.914 -18.047 1 95.81 289 SER A N 1
ATOM 2206 C CA . SER A 1 289 ? 10.688 2.586 -17.031 1 95.81 289 SER A CA 1
ATOM 2207 C C . SER A 1 289 ? 10.031 2.35 -15.672 1 95.81 289 SER A C 1
ATOM 2209 O O . SER A 1 289 ? 10.609 1.688 -14.805 1 95.81 289 SER A O 1
ATOM 2211 N N . TYR A 1 290 ? 8.836 2.836 -15.516 1 97 290 TYR A N 1
ATOM 2212 C CA . TYR A 1 290 ? 8.117 2.764 -14.242 1 97 290 TYR A CA 1
ATOM 2213 C C . TYR A 1 290 ? 7.203 1.544 -14.203 1 97 290 TYR A C 1
ATOM 2215 O O . TYR A 1 290 ? 7.121 0.858 -13.18 1 97 290 TYR A O 1
ATOM 2223 N N . ILE A 1 291 ? 6.484 1.3 -15.289 1 98.44 291 ILE A N 1
ATOM 2224 C CA . ILE A 1 291 ? 5.641 0.129 -15.508 1 98.44 291 ILE A CA 1
ATOM 2225 C C . ILE A 1 291 ? 6.254 -0.757 -16.594 1 98.44 291 ILE A C 1
ATOM 2227 O O . ILE A 1 291 ? 6.18 -0.438 -17.781 1 98.44 291 ILE A O 1
ATOM 2231 N N . LYS A 1 292 ? 6.781 -1.869 -16.062 1 96.56 292 LYS A N 1
ATOM 2232 C CA . LYS A 1 292 ? 7.688 -2.598 -16.953 1 96.56 292 LYS A CA 1
ATOM 2233 C C . LYS A 1 292 ? 7.32 -4.078 -17.016 1 96.56 292 LYS A C 1
ATOM 2235 O O . LYS A 1 292 ? 6.547 -4.566 -16.188 1 96.56 292 LYS A O 1
ATOM 2240 N N . GLU A 1 293 ? 7.887 -4.77 -18.031 1 97.31 293 GLU A N 1
ATOM 2241 C CA . GLU A 1 293 ? 7.809 -6.223 -18.141 1 97.31 293 GLU A CA 1
ATOM 2242 C C . GLU A 1 293 ? 8.75 -6.898 -17.156 1 97.31 293 GLU A C 1
ATOM 2244 O O . GLU A 1 293 ? 9.703 -6.281 -16.672 1 97.31 293 GLU A O 1
ATOM 2249 N N . PRO A 1 294 ? 8.508 -8.148 -16.875 1 97.62 294 PRO A N 1
ATOM 2250 C CA . PRO A 1 294 ? 9.344 -8.852 -15.898 1 97.62 294 PRO A CA 1
ATOM 2251 C C . PRO A 1 294 ? 10.758 -9.109 -16.406 1 97.62 294 PRO A C 1
ATOM 2253 O O . PRO A 1 294 ? 10.961 -9.297 -17.609 1 97.62 294 PRO A O 1
ATOM 2256 N N . PHE A 1 295 ? 11.672 -9.125 -15.469 1 97 295 PHE A N 1
ATOM 2257 C CA . PHE A 1 295 ? 13.055 -9.5 -15.766 1 97 295 PHE A CA 1
ATOM 2258 C C . PHE A 1 295 ? 13.156 -10.992 -16.047 1 97 295 PHE A C 1
ATOM 2260 O O . PHE A 1 295 ? 13.922 -11.414 -16.922 1 97 295 PHE A O 1
ATOM 2267 N N . HIS A 1 296 ? 12.32 -11.781 -15.352 1 96.5 296 HIS A N 1
ATOM 2268 C CA . HIS A 1 296 ? 12.453 -13.234 -15.422 1 96.5 296 HIS A CA 1
ATOM 2269 C C . HIS A 1 296 ? 11.367 -13.836 -16.312 1 96.5 296 HIS A C 1
ATOM 2271 O O . HIS A 1 296 ? 11.242 -15.062 -16.406 1 96.5 296 HIS A O 1
ATOM 2277 N N . GLY A 1 297 ? 10.586 -13 -16.859 1 94 297 GLY A N 1
ATOM 2278 C CA . GLY A 1 297 ? 9.547 -13.477 -17.766 1 94 297 GLY A CA 1
ATOM 2279 C C . GLY A 1 297 ? 8.633 -14.516 -17.141 1 94 297 GLY A C 1
ATOM 2280 O O . GLY A 1 297 ? 8.102 -14.297 -16.047 1 94 297 GLY A O 1
ATOM 2281 N N . SER A 1 298 ? 8.523 -15.672 -17.844 1 90.31 298 SER A N 1
ATOM 2282 C CA . SER A 1 298 ? 7.613 -16.719 -17.406 1 90.31 298 SER A CA 1
ATOM 2283 C C . SER A 1 298 ? 8.172 -17.469 -16.203 1 90.31 298 SER A C 1
ATOM 2285 O O . SER A 1 298 ? 7.457 -18.25 -15.562 1 90.31 298 SER A O 1
ATOM 2287 N N . LYS A 1 299 ? 9.383 -17.172 -15.781 1 94.94 299 LYS A N 1
ATOM 2288 C CA . LYS A 1 299 ? 10.016 -17.859 -14.672 1 94.94 299 LYS A CA 1
ATOM 2289 C C . LYS A 1 299 ? 9.93 -17.047 -13.383 1 94.94 299 LYS A C 1
ATOM 2291 O O . LYS A 1 299 ? 10.477 -17.438 -12.352 1 94.94 299 LYS A O 1
ATOM 2296 N N . ALA A 1 300 ? 9.227 -15.953 -13.438 1 95.5 300 ALA A N 1
ATOM 2297 C CA . ALA A 1 300 ? 9.18 -15.047 -12.289 1 95.5 300 ALA A CA 1
ATOM 2298 C C . ALA A 1 300 ? 8.727 -15.781 -11.031 1 95.5 300 ALA A C 1
ATOM 2300 O O . ALA A 1 300 ? 9.297 -15.602 -9.961 1 95.5 300 ALA A O 1
ATOM 2301 N N . GLY A 1 301 ? 7.77 -16.609 -11.164 1 96.12 301 GLY A N 1
ATOM 2302 C CA . GLY A 1 301 ? 7.223 -17.328 -10.023 1 96.12 301 GLY A CA 1
ATOM 2303 C C . GLY A 1 301 ? 8.203 -18.312 -9.414 1 96.12 301 GLY A C 1
ATOM 2304 O O . GLY A 1 301 ? 8.516 -18.234 -8.227 1 96.12 301 GLY A O 1
ATOM 2305 N N . ILE A 1 302 ? 8.789 -19.125 -10.258 1 97.94 302 ILE A N 1
ATOM 2306 C CA . ILE A 1 302 ? 9.641 -20.188 -9.742 1 97.94 302 ILE A CA 1
ATOM 2307 C C . ILE A 1 302 ? 10.977 -19.609 -9.289 1 97.94 302 ILE A C 1
ATOM 2309 O O . ILE A 1 302 ? 11.555 -20.078 -8.305 1 97.94 302 ILE A O 1
ATOM 2313 N N . VAL A 1 303 ? 11.469 -18.641 -9.984 1 98.25 303 VAL A N 1
ATOM 2314 C CA . VAL A 1 303 ? 12.672 -17.953 -9.531 1 98.25 303 VAL A CA 1
ATOM 2315 C C . VAL A 1 303 ? 12.391 -17.25 -8.203 1 98.25 303 VAL A C 1
ATOM 2317 O O . VAL A 1 303 ? 13.266 -17.188 -7.332 1 98.25 303 VAL A O 1
ATOM 2320 N N . GLY A 1 304 ? 11.18 -16.734 -8.078 1 98.19 304 GLY A N 1
ATOM 2321 C CA . GLY A 1 304 ? 10.758 -16.172 -6.805 1 98.19 304 GLY A CA 1
ATOM 2322 C C . GLY A 1 304 ? 10.828 -17.172 -5.664 1 98.19 304 GLY A C 1
ATOM 2323 O O . GLY A 1 304 ? 11.297 -16.844 -4.574 1 98.19 304 GLY A O 1
ATOM 2324 N N . ALA A 1 305 ? 10.359 -18.344 -5.918 1 98.56 305 ALA A N 1
ATOM 2325 C CA . ALA A 1 305 ? 10.414 -19.391 -4.906 1 98.56 305 ALA A CA 1
ATOM 2326 C C . ALA A 1 305 ? 11.852 -19.734 -4.543 1 98.56 305 ALA A C 1
ATOM 2328 O O . ALA A 1 305 ? 12.18 -19.922 -3.369 1 98.56 305 ALA A O 1
ATOM 2329 N N . LEU A 1 306 ? 12.727 -19.781 -5.52 1 98.44 306 LEU A N 1
ATOM 2330 C CA . LEU A 1 306 ? 14.141 -20.062 -5.293 1 98.44 306 LEU A CA 1
ATOM 2331 C C . LEU A 1 306 ? 14.797 -18.922 -4.52 1 98.44 306 LEU A C 1
ATOM 2333 O O . LEU A 1 306 ? 15.641 -19.156 -3.654 1 98.44 306 LEU A O 1
ATOM 2337 N N . GLU A 1 307 ? 14.367 -17.734 -4.836 1 97.19 307 GLU A N 1
ATOM 2338 C CA . GLU A 1 307 ? 14.891 -16.578 -4.113 1 97.19 307 GLU A CA 1
ATOM 2339 C C . GLU A 1 307 ? 14.461 -16.594 -2.65 1 97.19 307 GLU A C 1
ATOM 2341 O O . GLU A 1 307 ? 15.227 -16.219 -1.764 1 97.19 307 GLU A O 1
ATOM 2346 N N . LEU A 1 308 ? 13.25 -16.984 -2.398 1 97.19 308 LEU A N 1
ATOM 2347 C CA . LEU A 1 308 ? 12.781 -17.172 -1.028 1 97.19 308 LEU A CA 1
ATOM 2348 C C . LEU A 1 308 ? 13.695 -18.125 -0.272 1 97.19 308 LEU A C 1
ATOM 2350 O O . LEU A 1 308 ? 14.062 -17.859 0.875 1 97.19 308 LEU A O 1
ATOM 2354 N N . ALA A 1 309 ? 14.023 -19.219 -0.93 1 97.88 309 ALA A N 1
ATOM 2355 C CA . ALA A 1 309 ? 14.898 -20.219 -0.332 1 97.88 309 ALA A CA 1
ATOM 2356 C C . ALA A 1 309 ? 16.266 -19.625 0.008 1 97.88 309 ALA A C 1
ATOM 2358 O O . ALA A 1 309 ? 16.781 -19.828 1.104 1 97.88 309 ALA A O 1
ATOM 2359 N N . ARG A 1 310 ? 16.75 -18.891 -0.899 1 96.25 310 ARG A N 1
ATOM 2360 C CA . ARG A 1 310 ? 18.062 -18.281 -0.691 1 96.25 310 ARG A CA 1
ATOM 2361 C C . ARG A 1 310 ? 18.062 -17.359 0.526 1 96.25 310 ARG A C 1
ATOM 2363 O O . ARG A 1 310 ? 19.016 -17.359 1.308 1 96.25 310 ARG A O 1
ATOM 2370 N N . HIS A 1 311 ? 17 -16.625 0.695 1 92.56 311 HIS A N 1
ATOM 2371 C CA . HIS A 1 311 ? 16.906 -15.68 1.807 1 92.56 311 HIS A CA 1
ATOM 2372 C C . HIS A 1 311 ? 16.812 -16.406 3.141 1 92.56 311 HIS A C 1
ATOM 2374 O O . HIS A 1 311 ? 17.094 -15.836 4.191 1 92.56 311 HIS A O 1
ATOM 2380 N N . LYS A 1 312 ? 16.359 -17.594 3.059 1 91.38 312 LYS A N 1
ATOM 2381 C CA . LYS A 1 312 ? 16.188 -18.391 4.27 1 91.38 312 LYS A CA 1
ATOM 2382 C C . LYS A 1 312 ? 17.5 -19 4.719 1 91.38 312 LYS A C 1
ATOM 2384 O O . LYS A 1 312 ? 17.625 -19.453 5.859 1 91.38 312 LYS A O 1
ATOM 2389 N N . CYS A 1 313 ? 18.516 -19.078 3.83 1 87.81 313 CYS A N 1
ATOM 2390 C CA . CYS A 1 313 ? 19.828 -19.641 4.137 1 87.81 313 CYS A CA 1
ATOM 2391 C C . CYS A 1 313 ? 20.672 -18.641 4.934 1 87.81 313 CYS A C 1
ATOM 2393 O O . CYS A 1 313 ? 20.594 -17.438 4.703 1 87.81 313 CYS A O 1
ATOM 2395 N N . MET B 1 1 ? 21.016 17.531 31.812 1 49.5 1 MET B N 1
ATOM 2396 C CA . MET B 1 1 ? 20.078 18.578 31.422 1 49.5 1 MET B CA 1
ATOM 2397 C C . MET B 1 1 ? 19.109 18.062 30.375 1 49.5 1 MET B C 1
ATOM 2399 O O . MET B 1 1 ? 19.469 17.203 29.562 1 49.5 1 MET B O 1
ATOM 2403 N N . SER B 1 2 ? 17.75 18.453 30.453 1 66.31 2 SER B N 1
ATOM 2404 C CA . SER B 1 2 ? 16.719 17.906 29.578 1 66.31 2 SER B CA 1
ATOM 2405 C C . SER B 1 2 ? 16.953 18.312 28.125 1 66.31 2 SER B C 1
ATOM 2407 O O . SER B 1 2 ? 17.25 19.484 27.859 1 66.31 2 SER B O 1
ATOM 2409 N N . ARG B 1 3 ? 16.953 17.422 27.25 1 90.94 3 ARG B N 1
ATOM 2410 C CA . ARG B 1 3 ? 17.109 17.734 25.828 1 90.94 3 ARG B CA 1
ATOM 2411 C C . ARG B 1 3 ? 15.742 17.938 25.172 1 90.94 3 ARG B C 1
ATOM 2413 O O . ARG B 1 3 ? 14.836 17.125 25.344 1 90.94 3 ARG B O 1
ATOM 2420 N N . TYR B 1 4 ? 15.594 19.156 24.641 1 97.69 4 TYR B N 1
ATOM 2421 C CA . TYR B 1 4 ? 14.328 19.516 24.016 1 97.69 4 TYR B CA 1
ATOM 2422 C C . TYR B 1 4 ? 14.375 19.281 22.516 1 97.69 4 TYR B C 1
ATOM 2424 O O . TYR B 1 4 ? 15.406 19.5 21.875 1 97.69 4 TYR B O 1
ATOM 2432 N N . ILE B 1 5 ? 13.203 18.828 22.047 1 98.44 5 ILE B N 1
ATOM 2433 C CA . ILE B 1 5 ? 12.984 18.734 20.609 1 98.44 5 ILE B CA 1
ATOM 2434 C C . ILE B 1 5 ? 11.867 19.688 20.203 1 98.44 5 ILE B C 1
ATOM 2436 O O . ILE B 1 5 ? 11.047 20.094 21.031 1 98.44 5 ILE B O 1
ATOM 2440 N N . ALA B 1 6 ? 11.898 20.031 18.953 1 98.56 6 ALA B N 1
ATOM 2441 C CA . ALA B 1 6 ? 10.844 20.859 18.375 1 98.56 6 ALA B CA 1
ATOM 2442 C C . ALA B 1 6 ? 10.141 20.125 17.219 1 98.56 6 ALA B C 1
ATOM 2444 O O . ALA B 1 6 ? 10.734 19.281 16.562 1 98.56 6 ALA B O 1
ATOM 2445 N N . GLY B 1 7 ? 8.859 20.375 17.109 1 98.75 7 GLY B N 1
ATOM 2446 C CA . GLY B 1 7 ? 8.039 19.891 16 1 98.75 7 GLY B CA 1
ATOM 2447 C C . GLY B 1 7 ? 7.277 21 15.297 1 98.75 7 GLY B C 1
ATOM 2448 O O . GLY B 1 7 ? 6.801 21.938 15.938 1 98.75 7 GLY B O 1
ATOM 2449 N N . VAL B 1 8 ? 7.195 20.906 14.008 1 98.75 8 VAL B N 1
ATOM 2450 C CA . VAL B 1 8 ? 6.387 21.812 13.203 1 98.75 8 VAL B CA 1
ATOM 2451 C C . VAL B 1 8 ? 5.445 21.016 12.312 1 98.75 8 VAL B C 1
ATOM 2453 O O . VAL B 1 8 ? 5.891 20.172 11.539 1 98.75 8 VAL B O 1
ATOM 2456 N N . GLU B 1 9 ? 4.207 21.234 12.43 1 98.12 9 GLU B N 1
ATOM 2457 C CA . GLU B 1 9 ? 3.178 20.703 11.547 1 98.12 9 GLU B CA 1
ATOM 2458 C C . GLU B 1 9 ? 2.627 21.766 10.617 1 98.12 9 GLU B C 1
ATOM 2460 O O . GLU B 1 9 ? 2.053 22.766 11.07 1 98.12 9 GLU B O 1
ATOM 2465 N N . LEU B 1 10 ? 2.828 21.578 9.359 1 97 10 LEU B N 1
ATOM 2466 C CA . LEU B 1 10 ? 2.277 22.469 8.344 1 97 10 LEU B CA 1
ATOM 2467 C C . LEU B 1 10 ? 0.996 21.891 7.754 1 97 10 LEU B C 1
ATOM 2469 O O . LEU B 1 10 ? 1.048 20.984 6.914 1 97 10 LEU B O 1
ATOM 2473 N N . GLY B 1 11 ? -0.114 22.438 8.117 1 91.12 11 GLY B N 1
ATOM 2474 C CA . GLY B 1 11 ? -1.403 22.047 7.582 1 91.12 11 GLY B CA 1
ATOM 2475 C C . GLY B 1 11 ? -1.953 23.016 6.551 1 91.12 11 GLY B C 1
ATOM 2476 O O . GLY B 1 11 ? -1.415 24.109 6.375 1 91.12 11 GLY B O 1
ATOM 2477 N N . GLY B 1 12 ? -2.984 22.594 5.934 1 82.81 12 GLY B N 1
ATOM 2478 C CA . GLY B 1 12 ? -3.59 23.438 4.906 1 82.81 12 GLY B CA 1
ATOM 2479 C C . GLY B 1 12 ? -4.234 24.688 5.457 1 82.81 12 GLY B C 1
ATOM 2480 O O . GLY B 1 12 ? -4.246 25.734 4.793 1 82.81 12 GLY B O 1
ATOM 2481 N N . THR B 1 13 ? -4.77 24.656 6.617 1 83.62 13 THR B N 1
ATOM 2482 C CA . THR B 1 13 ? -5.492 25.781 7.215 1 83.62 13 THR B CA 1
ATOM 2483 C C . THR B 1 13 ? -4.668 26.422 8.328 1 83.62 13 THR B C 1
ATOM 2485 O O . THR B 1 13 ? -4.621 27.656 8.438 1 83.62 13 THR B O 1
ATOM 2488 N N . SER B 1 14 ? -4.043 25.625 9.102 1 91.5 14 SER B N 1
ATOM 2489 C CA . SER B 1 14 ? -3.238 26.109 10.219 1 91.5 14 SER B CA 1
ATOM 2490 C C . SER B 1 14 ? -1.918 25.359 10.328 1 91.5 14 SER B C 1
ATOM 2492 O O . SER B 1 14 ? -1.791 24.25 9.812 1 91.5 14 SER B O 1
ATOM 2494 N N . CYS B 1 15 ? -0.987 26.031 10.961 1 96.75 15 CYS B N 1
ATOM 2495 C CA . CYS B 1 15 ? 0.313 25.438 11.281 1 96.75 15 CYS B CA 1
ATOM 2496 C C . CYS B 1 15 ? 0.591 25.516 12.781 1 96.75 15 CYS B C 1
ATOM 2498 O O . CYS B 1 15 ? 0.152 26.453 13.453 1 96.75 15 CYS B O 1
ATOM 2500 N N . VAL B 1 16 ? 1.304 24.516 13.242 1 97.94 16 VAL B N 1
ATOM 2501 C CA . VAL B 1 16 ? 1.586 24.438 14.672 1 97.94 16 VAL B CA 1
ATOM 2502 C C . VAL B 1 16 ? 3.07 24.156 14.891 1 97.94 16 VAL B C 1
ATOM 2504 O O . VAL B 1 16 ? 3.664 23.344 14.18 1 97.94 16 VAL B O 1
ATOM 2507 N N . ALA B 1 17 ? 3.67 24.844 15.836 1 98.69 17 ALA B N 1
ATOM 2508 C CA . ALA B 1 17 ? 4.984 24.516 16.391 1 98.69 17 ALA B CA 1
ATOM 2509 C C . ALA B 1 17 ? 4.879 24.125 17.859 1 98.69 17 ALA B C 1
ATOM 2511 O O . ALA B 1 17 ? 4.07 24.688 18.594 1 98.69 17 ALA B O 1
ATOM 2512 N N . ALA B 1 18 ? 5.66 23.156 18.234 1 98.69 18 ALA B N 1
ATOM 2513 C CA . ALA B 1 18 ? 5.605 22.703 19.625 1 98.69 18 ALA B CA 1
ATOM 2514 C C . ALA B 1 18 ? 6.984 22.25 20.109 1 98.69 18 ALA B C 1
ATOM 2516 O O . ALA B 1 18 ? 7.871 21.969 19.312 1 98.69 18 ALA B O 1
ATOM 2517 N N . ILE B 1 19 ? 7.133 22.281 21.391 1 98.56 19 ILE B N 1
ATOM 2518 C CA . ILE B 1 19 ? 8.367 21.891 22.062 1 98.56 19 ILE B CA 1
ATOM 2519 C C . ILE B 1 19 ? 8.07 20.812 23.109 1 98.56 19 ILE B C 1
ATOM 2521 O O . ILE B 1 19 ? 7.074 20.922 23.844 1 98.56 19 ILE B O 1
ATOM 2525 N N . ALA B 1 20 ? 8.852 19.781 23.141 1 98.25 20 ALA B N 1
ATOM 2526 C CA . ALA B 1 20 ? 8.75 18.703 24.125 1 98.25 20 ALA B CA 1
ATOM 2527 C C . ALA B 1 20 ? 10.141 18.219 24.547 1 98.25 20 ALA B C 1
ATOM 2529 O O . ALA B 1 20 ? 11.141 18.547 23.906 1 98.25 20 ALA B O 1
ATOM 2530 N N . GLU B 1 21 ? 10.117 17.484 25.688 1 97.31 21 GLU B N 1
ATOM 2531 C CA . GLU B 1 21 ? 11.344 16.781 26.047 1 97.31 21 GLU B CA 1
ATOM 2532 C C . GLU B 1 21 ? 11.562 15.57 25.141 1 97.31 21 GLU B C 1
ATOM 2534 O O . GLU B 1 21 ? 10.617 14.859 24.797 1 97.31 21 GLU B O 1
ATOM 2539 N N . ILE B 1 22 ? 12.797 15.312 24.797 1 96.12 22 ILE B N 1
ATOM 2540 C CA . ILE B 1 22 ? 13.125 14.219 23.875 1 96.12 22 ILE B CA 1
ATOM 2541 C C . ILE B 1 22 ? 12.633 12.898 24.453 1 96.12 22 ILE B C 1
ATOM 2543 O O . ILE B 1 22 ? 12.25 11.992 23.719 1 96.12 22 ILE B O 1
ATOM 2547 N N . SER B 1 23 ? 12.539 12.742 25.766 1 94.56 23 SER B N 1
ATOM 2548 C CA . SER B 1 23 ? 12.141 11.508 26.438 1 94.56 23 SER B CA 1
ATOM 2549 C C . SER B 1 23 ? 10.625 11.312 26.391 1 94.56 23 SER B C 1
ATOM 2551 O O . SER B 1 23 ? 10.125 10.219 26.625 1 94.56 23 SER B O 1
ATOM 2553 N N . ASN B 1 24 ? 9.906 12.391 26.047 1 94.94 24 ASN B N 1
ATOM 2554 C CA . ASN B 1 24 ? 8.453 12.312 26.062 1 94.94 24 ASN B CA 1
ATOM 2555 C C . ASN B 1 24 ? 7.836 13.227 25 1 94.94 24 ASN B C 1
ATOM 2557 O O . ASN B 1 24 ? 7.184 14.219 25.344 1 94.94 24 ASN B O 1
ATOM 2561 N N . PRO B 1 25 ? 7.84 12.828 23.781 1 95.12 25 PRO B N 1
ATOM 2562 C CA . PRO B 1 25 ? 7.34 13.68 22.703 1 95.12 25 PRO B CA 1
ATOM 2563 C C . PRO B 1 25 ? 5.828 13.898 22.766 1 95.12 25 PRO B C 1
ATOM 2565 O O . PRO B 1 25 ? 5.301 14.805 22.125 1 95.12 25 PRO B O 1
ATOM 2568 N N . THR B 1 26 ? 5.145 13.141 23.562 1 96.12 26 THR B N 1
ATOM 2569 C CA . THR B 1 26 ? 3.691 13.234 23.641 1 96.12 26 THR B CA 1
ATOM 2570 C C . THR B 1 26 ? 3.268 14.32 24.625 1 96.12 26 THR B C 1
ATOM 2572 O O . THR B 1 26 ? 2.107 14.734 24.641 1 96.12 26 THR B O 1
ATOM 2575 N N . THR B 1 27 ? 4.199 14.766 25.484 1 96.62 27 THR B N 1
ATOM 2576 C CA . THR B 1 27 ? 3.932 15.836 26.438 1 96.62 27 THR B CA 1
ATOM 2577 C C . THR B 1 27 ? 4.504 17.156 25.938 1 96.62 27 THR B C 1
ATOM 2579 O O . THR B 1 27 ? 5.68 17.453 26.156 1 96.62 27 THR B O 1
ATOM 2582 N N . ILE B 1 28 ? 3.631 17.969 25.375 1 97.69 28 ILE B N 1
ATOM 2583 C CA . ILE B 1 28 ? 4.016 19.25 24.812 1 97.69 28 ILE B CA 1
ATOM 2584 C C . ILE B 1 28 ? 4.18 20.281 25.938 1 97.69 28 ILE B C 1
ATOM 2586 O O . ILE B 1 28 ? 3.252 20.5 26.719 1 97.69 28 ILE B O 1
ATOM 2590 N N . VAL B 1 29 ? 5.297 20.922 26.031 1 97.5 29 VAL B N 1
ATOM 2591 C CA . VAL B 1 29 ? 5.562 21.859 27.109 1 97.5 29 VAL B CA 1
ATOM 2592 C C . VAL B 1 29 ? 5.219 23.281 26.672 1 97.5 29 VAL B C 1
ATOM 2594 O O . VAL B 1 29 ? 4.938 24.156 27.5 1 97.5 29 VAL B O 1
ATOM 2597 N N . HIS B 1 30 ? 5.262 23.578 25.391 1 97.81 30 HIS B N 1
ATOM 2598 C CA . HIS B 1 30 ? 4.875 24.844 24.797 1 97.81 30 HIS B CA 1
ATOM 2599 C C . HIS B 1 30 ? 4.488 24.688 23.344 1 97.81 30 HIS B C 1
ATOM 2601 O O . HIS B 1 30 ? 5.043 23.828 22.641 1 97.81 30 HIS B O 1
ATOM 2607 N N . HIS B 1 31 ? 3.545 25.453 22.891 1 98 31 HIS B N 1
ATOM 2608 C CA . HIS B 1 31 ? 3.15 25.391 21.5 1 98 31 HIS B CA 1
ATOM 2609 C C . HIS B 1 31 ? 2.697 26.75 20.984 1 98 31 HIS B C 1
ATOM 2611 O O . HIS B 1 31 ? 2.471 27.672 21.766 1 98 31 HIS B O 1
ATOM 2617 N N . PHE B 1 32 ? 2.66 26.875 19.719 1 98.19 32 PHE B N 1
ATOM 2618 C CA . PHE B 1 32 ? 2.299 28.078 18.984 1 98.19 32 PHE B CA 1
ATOM 2619 C C . PHE B 1 32 ? 1.55 27.719 17.703 1 98.19 32 PHE B C 1
ATOM 2621 O O . PHE B 1 32 ? 1.934 26.797 16.984 1 98.19 32 PHE B O 1
ATOM 2628 N N . GLU B 1 33 ? 0.415 28.375 17.453 1 97.38 33 GLU B N 1
ATOM 2629 C CA . GLU B 1 33 ? -0.387 28.125 16.266 1 97.38 33 GLU B CA 1
ATOM 2630 C C . GLU B 1 33 ? -0.528 29.391 15.414 1 97.38 33 GLU B C 1
ATOM 2632 O O . GLU B 1 33 ? -0.666 30.484 15.953 1 97.38 33 GLU B O 1
ATOM 2637 N N . VAL B 1 34 ? -0.5 29.25 14.133 1 97 34 VAL B N 1
ATOM 2638 C CA . VAL B 1 34 ? -0.666 30.359 13.195 1 97 34 VAL B CA 1
ATOM 2639 C C . VAL B 1 34 ? -1.471 29.891 11.984 1 97 34 VAL B C 1
ATOM 2641 O O . VAL B 1 34 ? -1.387 28.719 11.586 1 97 34 VAL B O 1
ATOM 2644 N N . SER B 1 35 ? -2.268 30.766 11.383 1 93.62 35 SER B N 1
ATOM 2645 C CA . SER B 1 35 ? -3.027 30.438 10.18 1 93.62 35 SER B CA 1
ATOM 2646 C C . SER B 1 35 ? -2.109 30.266 8.977 1 93.62 35 SER B C 1
ATOM 2648 O O . SER B 1 35 ? -1.138 31.016 8.82 1 93.62 35 SER B O 1
ATOM 2650 N N . THR B 1 36 ? -2.395 29.281 8.156 1 90.69 36 THR B N 1
ATOM 2651 C CA . THR B 1 36 ? -1.668 29.109 6.898 1 90.69 36 THR B CA 1
ATOM 2652 C C . THR B 1 36 ? -2.113 30.156 5.879 1 90.69 36 THR B C 1
ATOM 2654 O O . THR B 1 36 ? -3.162 30 5.246 1 90.69 36 THR B O 1
ATOM 2657 N N . THR B 1 37 ? -1.327 31.156 5.621 1 93.69 37 THR B N 1
ATOM 2658 C CA . THR B 1 37 ? -1.587 32.219 4.645 1 93.69 37 THR B CA 1
ATOM 2659 C C . THR B 1 37 ? -0.481 32.25 3.596 1 93.69 37 THR B C 1
ATOM 2661 O O . THR B 1 37 ? -0.333 31.328 2.797 1 93.69 37 THR B O 1
ATOM 2664 N N . GLU B 1 38 ? 0.206 33.344 3.543 1 93.94 38 GLU B N 1
ATOM 2665 C CA . GLU B 1 38 ? 1.39 33.406 2.691 1 93.94 38 GLU B CA 1
ATOM 2666 C C . GLU B 1 38 ? 2.578 32.719 3.34 1 93.94 38 GLU B C 1
ATOM 2668 O O . GLU B 1 38 ? 2.773 32.812 4.555 1 93.94 38 GLU B O 1
ATOM 2673 N N . TYR B 1 39 ? 3.33 32 2.449 1 95.44 39 TYR B N 1
ATOM 2674 C CA . TYR B 1 39 ? 4.348 31.125 3.012 1 95.44 39 TYR B CA 1
ATOM 2675 C C . TYR B 1 39 ? 5.383 31.922 3.797 1 95.44 39 TYR B C 1
ATOM 2677 O O . TYR B 1 39 ? 5.891 31.453 4.82 1 95.44 39 TYR B O 1
ATOM 2685 N N . THR B 1 40 ? 5.723 33.188 3.334 1 96.25 40 THR B N 1
ATOM 2686 C CA . THR B 1 40 ? 6.73 34 4.02 1 96.25 40 THR B CA 1
ATOM 2687 C C . THR B 1 40 ? 6.273 34.375 5.43 1 96.25 40 THR B C 1
ATOM 2689 O O . THR B 1 40 ? 7.039 34.25 6.387 1 96.25 40 THR B O 1
ATOM 2692 N N . SER B 1 41 ? 5.051 34.781 5.535 1 96.75 41 SER B N 1
ATOM 2693 C CA . SER B 1 41 ? 4.504 35.188 6.832 1 96.75 41 SER B CA 1
ATOM 2694 C C . SER B 1 41 ? 4.336 33.969 7.75 1 96.75 41 SER B C 1
ATOM 2696 O O . SER B 1 41 ? 4.645 34.031 8.938 1 96.75 41 SER B O 1
ATOM 2698 N N . THR B 1 42 ? 3.842 32.906 7.211 1 97.5 42 THR B N 1
ATOM 2699 C CA . THR B 1 42 ? 3.584 31.688 7.992 1 97.5 42 THR B CA 1
ATOM 2700 C C . THR B 1 42 ? 4.891 31.094 8.516 1 97.5 42 THR B C 1
ATOM 2702 O O . THR B 1 42 ? 5.031 30.859 9.719 1 97.5 42 THR B O 1
ATOM 2705 N N . LEU B 1 43 ? 5.859 30.891 7.648 1 97.94 43 LEU B N 1
ATOM 2706 C CA . LEU B 1 43 ? 7.129 30.297 8.047 1 97.94 43 LEU B CA 1
ATOM 2707 C C . LEU B 1 43 ? 7.922 31.25 8.93 1 97.94 43 LEU B C 1
ATOM 2709 O O . LEU B 1 43 ? 8.633 30.812 9.836 1 97.94 43 LEU B O 1
ATOM 2713 N N . GLY B 1 44 ? 7.824 32.531 8.609 1 97.81 44 GLY B N 1
ATOM 2714 C CA . GLY B 1 44 ? 8.469 33.531 9.453 1 97.81 44 GLY B CA 1
ATOM 2715 C C . GLY B 1 44 ? 7.996 33.469 10.898 1 97.81 44 GLY B C 1
ATOM 2716 O O . GLY B 1 44 ? 8.805 33.531 11.82 1 97.81 44 GLY B O 1
ATOM 2717 N N . ALA B 1 45 ? 6.684 33.375 11.055 1 98.31 45 ALA B N 1
ATOM 2718 C CA . ALA B 1 45 ? 6.105 33.312 12.398 1 98.31 45 ALA B CA 1
ATOM 2719 C C . ALA B 1 45 ? 6.59 32.062 13.141 1 98.31 45 ALA B C 1
ATOM 2721 O O . ALA B 1 45 ? 6.891 32.125 14.336 1 98.31 45 ALA B O 1
ATOM 2722 N N . LEU B 1 46 ? 6.656 30.984 12.453 1 98.5 46 LEU B N 1
ATOM 2723 C CA . LEU B 1 46 ? 7.062 29.734 13.055 1 98.5 46 LEU B CA 1
ATOM 2724 C C . LEU B 1 46 ? 8.539 29.766 13.453 1 98.5 46 LEU B C 1
ATOM 2726 O O . LEU B 1 46 ? 8.898 29.328 14.539 1 98.5 46 LEU B O 1
ATOM 2730 N N . THR B 1 47 ? 9.375 30.312 12.594 1 97.94 47 THR B N 1
ATOM 2731 C CA . THR B 1 47 ? 10.805 30.375 12.883 1 97.94 47 THR B CA 1
ATOM 2732 C C . THR B 1 47 ? 11.094 31.359 14.008 1 97.94 47 THR B C 1
ATOM 2734 O O . THR B 1 47 ? 11.961 31.109 14.852 1 97.94 47 THR B O 1
ATOM 2737 N N . GLU B 1 48 ? 10.414 32.438 13.992 1 97.88 48 GLU B N 1
ATOM 2738 C CA . GLU B 1 48 ? 10.555 33.438 15.07 1 97.88 48 GLU B CA 1
ATOM 2739 C C . GLU B 1 48 ? 10.18 32.812 16.422 1 97.88 48 GLU B C 1
ATOM 2741 O O . GLU B 1 48 ? 10.867 33.031 17.422 1 97.88 48 GLU B O 1
ATOM 2746 N N . TYR B 1 49 ? 9.086 32.125 16.391 1 98.31 49 TYR B N 1
ATOM 2747 C CA . TYR B 1 49 ? 8.641 31.469 17.609 1 98.31 49 TYR B CA 1
ATOM 2748 C C . TYR B 1 49 ? 9.719 30.516 18.125 1 98.31 49 TYR B C 1
ATOM 2750 O O . TYR B 1 49 ? 10.086 30.578 19.297 1 98.31 49 TYR B O 1
ATOM 2758 N N . LEU B 1 50 ? 10.234 29.656 17.266 1 98.06 50 LEU B N 1
ATOM 2759 C CA . LEU B 1 50 ? 11.203 28.656 17.688 1 98.06 50 LEU B CA 1
ATOM 2760 C C . LEU B 1 50 ? 12.492 29.297 18.172 1 98.06 50 LEU B C 1
ATOM 2762 O O . LEU B 1 50 ? 13.109 28.844 19.141 1 98.06 50 LEU B O 1
ATOM 2766 N N . SER B 1 51 ? 12.883 30.359 17.531 1 96.81 51 SER B N 1
ATOM 2767 C CA . SER B 1 51 ? 14.078 31.094 17.938 1 96.81 51 SER B CA 1
ATOM 2768 C C . SER B 1 51 ? 13.906 31.719 19.312 1 96.81 51 SER B C 1
ATOM 2770 O O . SER B 1 51 ? 14.805 31.672 20.141 1 96.81 51 SER B O 1
ATOM 2772 N N . ALA B 1 52 ? 12.789 32.312 19.516 1 97.19 52 ALA B N 1
ATOM 2773 C CA . ALA B 1 52 ? 12.508 32.969 20.781 1 97.19 52 ALA B CA 1
ATOM 2774 C C . ALA B 1 52 ? 12.5 32 21.953 1 97.19 52 ALA B C 1
ATOM 2776 O O . ALA B 1 52 ? 12.93 32.344 23.062 1 97.19 52 ALA B O 1
ATOM 2777 N N 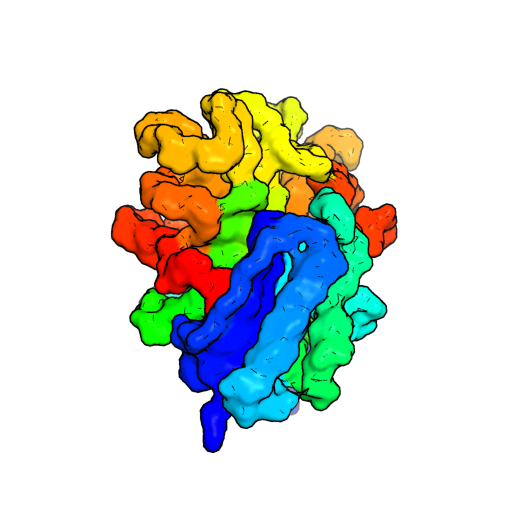. GLN B 1 53 ? 12.055 30.797 21.688 1 97.12 53 GLN B N 1
ATOM 2778 C CA . GLN B 1 53 ? 11.891 29.828 22.75 1 97.12 53 GLN B CA 1
ATOM 2779 C C . GLN B 1 53 ? 13.242 29.266 23.188 1 97.12 53 GLN B C 1
ATOM 2781 O O . GLN B 1 53 ? 13.383 28.75 24.297 1 97.12 53 GLN B O 1
ATOM 2786 N N . LEU B 1 54 ? 14.234 29.359 22.344 1 96.12 54 LEU B N 1
ATOM 2787 C CA . LEU B 1 54 ? 15.578 28.953 22.75 1 96.12 54 LEU B CA 1
ATOM 2788 C C . LEU B 1 54 ? 16.016 29.703 24 1 96.12 54 LEU B C 1
ATOM 2790 O O . LEU B 1 54 ? 16.578 29.109 24.922 1 96.12 54 LEU B O 1
ATOM 2794 N N . LYS B 1 55 ? 15.766 30.969 24 1 94.44 55 LYS B N 1
ATOM 2795 C CA . LYS B 1 55 ? 16.109 31.812 25.141 1 94.44 55 LYS B CA 1
ATOM 2796 C C . LYS B 1 55 ? 15.266 31.453 26.375 1 94.44 55 LYS B C 1
ATOM 2798 O O . LYS B 1 55 ? 15.789 31.359 27.484 1 94.44 55 LYS B O 1
ATOM 2803 N N . GLU B 1 56 ? 13.992 31.281 26.094 1 94.12 56 GLU B N 1
ATOM 2804 C CA . GLU B 1 56 ? 13.062 31 27.188 1 94.12 56 GLU B CA 1
ATOM 2805 C C . GLU B 1 56 ? 13.422 29.688 27.891 1 94.12 56 GLU B C 1
ATOM 2807 O O . GLU B 1 56 ? 13.258 29.562 29.109 1 94.12 56 GLU B O 1
ATOM 2812 N N . PHE B 1 57 ? 13.867 28.734 27.156 1 94.62 57 PHE B N 1
ATOM 2813 C CA . PHE B 1 57 ? 14.203 27.422 27.703 1 94.62 57 PHE B CA 1
ATOM 2814 C C . PHE B 1 57 ? 15.672 27.359 28.094 1 94.62 57 PHE B C 1
ATOM 2816 O O . PHE B 1 57 ? 16.156 26.344 28.594 1 94.62 57 PHE B O 1
ATOM 2823 N N . ASN B 1 58 ? 16.438 28.406 27.844 1 94.5 58 ASN B N 1
ATOM 2824 C CA . ASN B 1 58 ? 17.859 28.531 28.156 1 94.5 58 ASN B CA 1
ATOM 2825 C C . ASN B 1 58 ? 18.672 27.406 27.5 1 94.5 58 ASN B C 1
ATOM 2827 O O . ASN B 1 58 ? 19.438 26.719 28.172 1 94.5 58 ASN B O 1
ATOM 2831 N N . ILE B 1 59 ? 18.391 27.141 26.234 1 94.81 59 ILE B N 1
ATOM 2832 C CA . ILE B 1 59 ? 19.156 26.172 25.469 1 94.81 59 ILE B CA 1
ATOM 2833 C C . ILE B 1 59 ? 19.75 26.844 24.234 1 94.81 59 ILE B C 1
ATOM 2835 O O . ILE B 1 59 ? 19.188 27.812 23.703 1 94.81 59 ILE B O 1
ATOM 2839 N N . GLU B 1 60 ? 20.844 26.312 23.734 1 94 60 GLU B N 1
ATOM 2840 C CA . GLU B 1 60 ? 21.516 26.844 22.562 1 94 60 GLU B CA 1
ATOM 2841 C C . GLU B 1 60 ? 20.891 26.297 21.281 1 94 60 GLU B C 1
ATOM 2843 O O . GLU B 1 60 ? 20.938 26.953 20.234 1 94 60 GLU B O 1
ATOM 2848 N N . SER B 1 61 ? 20.422 25.031 21.406 1 96.25 61 SER B N 1
ATOM 2849 C CA . SER B 1 61 ? 19.844 24.359 20.25 1 96.25 61 SER B CA 1
ATOM 2850 C C . SER B 1 61 ? 18.859 23.281 20.672 1 96.25 61 SER B C 1
ATOM 2852 O O . SER B 1 61 ? 18.938 22.766 21.781 1 96.25 61 SER B O 1
ATOM 2854 N N . TYR B 1 62 ? 17.906 23.078 19.828 1 97.56 62 TYR B N 1
ATOM 2855 C CA . TYR B 1 62 ? 17.094 21.859 19.984 1 97.56 62 TYR B CA 1
ATOM 2856 C C . TYR B 1 62 ? 17.906 20.625 19.672 1 97.56 62 TYR B C 1
ATOM 2858 O O . TYR B 1 62 ? 18.844 20.672 18.859 1 97.56 62 TYR B O 1
ATOM 2866 N N . ALA B 1 63 ? 17.531 19.531 20.312 1 97.62 63 ALA B N 1
ATOM 2867 C CA . ALA B 1 63 ? 18.188 18.266 19.953 1 97.62 63 ALA B CA 1
ATOM 2868 C C . ALA B 1 63 ? 17.906 17.906 18.5 1 97.62 63 ALA B C 1
ATOM 2870 O O . ALA B 1 63 ? 18.766 17.344 17.812 1 97.62 63 ALA B O 1
ATOM 2871 N N . ALA B 1 64 ? 16.719 18.203 18.078 1 98.25 64 ALA B N 1
ATOM 2872 C CA . ALA B 1 64 ? 16.312 18.031 16.688 1 98.25 64 ALA B CA 1
ATOM 2873 C C . ALA B 1 64 ? 15.016 18.766 16.406 1 98.25 64 ALA B C 1
ATOM 2875 O O . ALA B 1 64 ? 14.281 19.141 17.328 1 98.25 64 ALA B O 1
ATOM 2876 N N . LEU B 1 65 ? 14.781 19.016 15.133 1 98.5 65 LEU B N 1
ATOM 2877 C CA . LEU B 1 65 ? 13.523 19.562 14.633 1 98.5 65 LEU B CA 1
ATOM 2878 C C . LEU B 1 65 ? 12.852 18.562 13.688 1 98.5 65 LEU B C 1
ATOM 2880 O O . LEU B 1 65 ? 13.492 18.047 12.766 1 98.5 65 LEU B O 1
ATOM 2884 N N . GLY B 1 66 ? 11.586 18.234 13.984 1 98.69 66 GLY B N 1
ATOM 2885 C CA . GLY B 1 66 ? 10.766 17.484 13.047 1 98.69 66 GLY B CA 1
ATOM 2886 C C . GLY B 1 66 ? 9.742 18.344 12.336 1 98.69 66 GLY B C 1
ATOM 2887 O O . GLY B 1 66 ? 8.992 19.094 12.977 1 98.69 66 GLY B O 1
ATOM 2888 N N . ILE B 1 67 ? 9.719 18.234 11.023 1 98.69 67 ILE B N 1
ATOM 2889 C CA . ILE B 1 67 ? 8.766 19 10.227 1 98.69 67 ILE B CA 1
ATOM 2890 C C . ILE B 1 67 ? 7.852 18.047 9.461 1 98.69 67 ILE B C 1
ATOM 2892 O O . ILE B 1 67 ? 8.32 17.203 8.695 1 98.69 67 ILE B O 1
ATOM 2896 N N . ALA B 1 68 ? 6.586 18.141 9.688 1 98.38 68 ALA B N 1
ATOM 2897 C CA . ALA B 1 68 ? 5.543 17.438 8.953 1 98.38 68 ALA B CA 1
ATOM 2898 C C . ALA B 1 68 ? 4.719 18.391 8.102 1 98.38 68 ALA B C 1
ATOM 2900 O O . ALA B 1 68 ? 4.039 19.281 8.625 1 98.38 68 ALA B O 1
ATOM 2901 N N . SER B 1 69 ? 4.711 18.156 6.828 1 97.25 69 SER B N 1
ATOM 2902 C CA . SER B 1 69 ? 4.156 19.188 5.949 1 97.25 69 SER B CA 1
ATOM 2903 C C . SER B 1 69 ? 3.105 18.609 5.012 1 97.25 69 SER B C 1
ATOM 2905 O O . SER B 1 69 ? 3.193 17.438 4.625 1 97.25 69 SER B O 1
ATOM 2907 N N . PHE B 1 70 ? 2.146 19.5 4.656 1 92.81 70 PHE B N 1
ATOM 2908 C CA . PHE B 1 70 ? 1.299 19.141 3.525 1 92.81 70 PHE B CA 1
ATOM 2909 C C . PHE B 1 70 ? 2.107 19.094 2.234 1 92.81 70 PHE B C 1
ATOM 2911 O O . PHE B 1 70 ? 3.238 19.594 2.188 1 92.81 70 PHE B O 1
ATOM 2918 N N . GLY B 1 71 ? 1.548 18.438 1.224 1 86.5 71 GLY B N 1
ATOM 2919 C CA . GLY B 1 71 ? 2.348 18.188 0.034 1 86.5 71 GLY B CA 1
ATOM 2920 C C . GLY B 1 71 ? 1.58 18.406 -1.256 1 86.5 71 GLY B C 1
ATOM 2921 O O . GLY B 1 71 ? 0.556 19.094 -1.268 1 86.5 71 GLY B O 1
ATOM 2922 N N . PRO B 1 72 ? 2.289 17.828 -2.1 1 90.19 72 PRO B N 1
ATOM 2923 C CA . PRO B 1 72 ? 3.426 16.891 -2.113 1 90.19 72 PRO B CA 1
ATOM 2924 C C . PRO B 1 72 ? 4.746 17.578 -1.761 1 90.19 72 PRO B C 1
ATOM 2926 O O . PRO B 1 72 ? 4.914 18.781 -2.027 1 90.19 72 PRO B O 1
ATOM 2929 N N . VAL B 1 73 ? 5.691 16.734 -1.137 1 94.94 73 VAL B N 1
ATOM 2930 C CA . VAL B 1 73 ? 6.992 17.266 -0.748 1 94.94 73 VAL B CA 1
ATOM 2931 C C . VAL B 1 73 ? 8.102 16.406 -1.346 1 94.94 73 VAL B C 1
ATOM 2933 O O . VAL B 1 73 ? 7.875 15.25 -1.711 1 94.94 73 VAL B O 1
ATOM 2936 N N . ASP B 1 74 ? 9.25 17 -1.527 1 93.94 74 ASP B N 1
ATOM 2937 C CA . ASP B 1 74 ? 10.43 16.234 -1.932 1 93.94 74 ASP B CA 1
ATOM 2938 C C . ASP B 1 74 ? 11.195 15.734 -0.715 1 93.94 74 ASP B C 1
ATOM 2940 O O . ASP B 1 74 ? 11.852 16.516 -0.017 1 93.94 74 ASP B O 1
ATOM 2944 N N . LEU B 1 75 ? 11.18 14.461 -0.554 1 94.06 75 LEU B N 1
ATOM 2945 C CA . LEU B 1 75 ? 11.758 13.844 0.634 1 94.06 75 LEU B CA 1
ATOM 2946 C C . LEU B 1 75 ? 13.094 13.18 0.31 1 94.06 75 LEU B C 1
ATOM 2948 O O . LEU B 1 75 ? 13.719 12.57 1.181 1 94.06 75 LEU B O 1
ATOM 2952 N N . LYS B 1 76 ? 13.594 13.297 -0.874 1 90.06 76 LYS B N 1
ATOM 2953 C CA . LYS B 1 76 ? 14.844 12.672 -1.285 1 90.06 76 LYS B CA 1
ATOM 2954 C C . LYS B 1 76 ? 16.047 13.516 -0.872 1 90.06 76 LYS B C 1
ATOM 2956 O O . LYS B 1 76 ? 16.281 14.578 -1.445 1 90.06 76 LYS B O 1
ATOM 2961 N N . PRO B 1 77 ? 16.812 12.969 -0.003 1 88.56 77 PRO B N 1
ATOM 2962 C CA . PRO B 1 77 ? 17.891 13.789 0.567 1 88.56 77 PRO B CA 1
ATOM 2963 C C . PRO B 1 77 ? 18.891 14.266 -0.483 1 88.56 77 PRO B C 1
ATOM 2965 O O . PRO B 1 77 ? 19.484 15.336 -0.334 1 88.56 77 PRO B O 1
ATOM 2968 N N . ASP B 1 78 ? 19.047 13.531 -1.601 1 88.94 78 ASP B N 1
ATOM 2969 C CA . ASP B 1 78 ? 20.062 13.875 -2.604 1 88.94 78 ASP B CA 1
ATOM 2970 C C . ASP B 1 78 ? 19.453 14.734 -3.715 1 88.94 78 ASP B C 1
ATOM 2972 O O . ASP B 1 78 ? 20.156 15.133 -4.645 1 88.94 78 ASP B O 1
ATOM 2976 N N . SER B 1 79 ? 18.234 15.039 -3.527 1 91.69 79 SER B N 1
ATOM 2977 C CA . SER B 1 79 ? 17.562 15.875 -4.516 1 91.69 79 SER B CA 1
ATOM 2978 C C . SER B 1 79 ? 17.891 17.344 -4.301 1 91.69 79 SER B C 1
ATOM 2980 O O . SER B 1 79 ? 18.016 17.797 -3.16 1 91.69 79 SER B O 1
ATOM 2982 N N . LYS B 1 80 ? 17.922 18.172 -5.422 1 92.19 80 LYS B N 1
ATOM 2983 C CA . LYS B 1 80 ? 18.172 19.609 -5.355 1 92.19 80 LYS B CA 1
ATOM 2984 C C . LYS B 1 80 ? 17.031 20.328 -4.664 1 92.19 80 LYS B C 1
ATOM 2986 O O . LYS B 1 80 ? 17.203 21.438 -4.133 1 92.19 80 LYS B O 1
ATOM 2991 N N . THR B 1 81 ? 15.852 19.641 -4.605 1 93.56 81 THR B N 1
ATOM 2992 C CA . THR B 1 81 ? 14.68 20.266 -4.016 1 93.56 81 THR B CA 1
ATOM 2993 C C . THR B 1 81 ? 14.242 19.531 -2.75 1 93.56 81 THR B C 1
ATOM 2995 O O . THR B 1 81 ? 13.078 19.594 -2.361 1 93.56 81 THR B O 1
ATOM 2998 N N . TYR B 1 82 ? 15.164 18.828 -2.164 1 94.69 82 TYR B N 1
ATOM 2999 C CA . TYR B 1 82 ? 14.836 18.234 -0.867 1 94.69 82 TYR B CA 1
ATOM 3000 C C . TYR B 1 82 ? 14.305 19.297 0.092 1 94.69 82 TYR B C 1
ATOM 3002 O O . TYR B 1 82 ? 14.891 20.375 0.221 1 94.69 82 TYR B O 1
ATOM 3010 N N . GLY B 1 83 ? 13.18 18.969 0.697 1 96.88 83 GLY B N 1
ATOM 3011 C CA . GLY B 1 83 ? 12.656 19.859 1.708 1 96.88 83 GLY B CA 1
ATOM 3012 C C . GLY B 1 83 ? 11.711 20.906 1.141 1 96.88 83 GLY B C 1
ATOM 3013 O O . GLY B 1 83 ? 11.289 21.828 1.852 1 96.88 83 GLY B O 1
ATOM 3014 N N . TYR B 1 84 ? 11.391 20.719 -0.125 1 96.44 84 TYR B N 1
ATOM 3015 C CA . TYR B 1 84 ? 10.453 21.641 -0.768 1 96.44 84 TYR B CA 1
ATOM 3016 C C . TYR B 1 84 ? 9.055 21.031 -0.817 1 96.44 84 TYR B C 1
ATOM 3018 O O . TYR B 1 84 ? 8.898 19.812 -0.929 1 96.44 84 TYR B O 1
ATOM 3026 N N . ILE B 1 85 ? 8.086 21.906 -0.719 1 94.75 85 ILE B N 1
ATOM 3027 C CA . ILE B 1 85 ? 6.789 21.594 -1.31 1 94.75 85 ILE B CA 1
ATOM 3028 C C . ILE B 1 85 ? 6.871 21.703 -2.83 1 94.75 85 ILE B C 1
ATOM 3030 O O . ILE B 1 85 ? 7.438 22.672 -3.355 1 94.75 85 ILE B O 1
ATOM 3034 N N . THR B 1 86 ? 6.297 20.766 -3.543 1 91.12 86 THR B N 1
ATOM 3035 C CA . THR B 1 86 ? 6.504 20.734 -4.984 1 91.12 86 THR B CA 1
ATOM 3036 C C . THR B 1 86 ? 5.246 21.188 -5.727 1 91.12 86 THR B C 1
ATOM 3038 O O . THR B 1 86 ? 4.98 22.375 -5.828 1 91.12 86 THR B O 1
ATOM 3041 N N . SER B 1 87 ? 4.371 20.266 -6.152 1 85.12 87 SER B N 1
ATOM 3042 C CA . SER B 1 87 ? 3.303 20.594 -7.086 1 85.12 87 SER B CA 1
ATOM 3043 C C . SER B 1 87 ? 1.978 20.797 -6.359 1 85.12 87 SER B C 1
ATOM 3045 O O . SER B 1 87 ? 0.914 20.5 -6.906 1 85.12 87 SER B O 1
ATOM 3047 N N . THR B 1 88 ? 1.953 21.375 -5.258 1 86.38 88 THR B N 1
ATOM 3048 C CA . THR B 1 88 ? 0.723 21.594 -4.512 1 86.38 88 THR B CA 1
ATOM 3049 C C . THR B 1 88 ? -0.18 22.594 -5.238 1 86.38 88 THR B C 1
ATOM 3051 O O . THR B 1 88 ? 0.305 23.516 -5.883 1 86.38 88 THR B O 1
ATOM 3054 N N . PRO B 1 89 ? -1.492 22.359 -5.141 1 81.56 89 PRO B N 1
ATOM 3055 C CA . PRO B 1 89 ? -2.418 23.328 -5.734 1 81.56 89 PRO B CA 1
ATOM 3056 C C . PRO B 1 89 ? -2.635 24.562 -4.855 1 81.56 89 PRO B C 1
ATOM 3058 O O . PRO B 1 89 ? -3.27 25.531 -5.285 1 81.56 89 PRO B O 1
ATOM 3061 N N . LYS B 1 90 ? -2.117 24.578 -3.682 1 85.44 90 LYS B N 1
ATOM 3062 C CA . LYS B 1 90 ? -2.312 25.688 -2.77 1 85.44 90 LYS B CA 1
ATOM 3063 C C . LYS B 1 90 ? -1.618 26.953 -3.287 1 85.44 90 LYS B C 1
ATOM 3065 O O . LYS B 1 90 ? -0.398 26.969 -3.463 1 85.44 90 LYS B O 1
ATOM 3070 N N . PRO B 1 91 ? -2.451 27.906 -3.41 1 87.25 91 PRO B N 1
ATOM 3071 C CA . PRO B 1 91 ? -1.863 29.125 -3.98 1 87.25 91 PRO B CA 1
ATOM 3072 C C . PRO B 1 91 ? -0.706 29.672 -3.146 1 87.25 91 PRO B C 1
ATOM 3074 O O . PRO B 1 91 ? -0.832 29.812 -1.928 1 87.25 91 PRO B O 1
ATOM 3077 N N . GLY B 1 92 ? 0.392 29.938 -3.793 1 91.38 92 GLY B N 1
ATOM 3078 C CA . GLY B 1 92 ? 1.527 30.594 -3.158 1 91.38 92 GLY B CA 1
ATOM 3079 C C . GLY B 1 92 ? 2.504 29.609 -2.535 1 91.38 92 GLY B C 1
ATOM 3080 O O . GLY B 1 92 ? 3.572 30 -2.062 1 91.38 92 GLY B O 1
ATOM 3081 N N . TRP B 1 93 ? 2.213 28.359 -2.605 1 93.94 93 TRP B N 1
ATOM 3082 C CA . TRP B 1 93 ? 3.039 27.406 -1.873 1 93.94 93 TRP B CA 1
ATOM 3083 C C . TRP B 1 93 ? 3.77 26.469 -2.83 1 93.94 93 TRP B C 1
ATOM 3085 O O . TRP B 1 93 ? 4.535 25.594 -2.4 1 93.94 93 TRP B O 1
ATOM 3095 N N . LYS B 1 94 ? 3.508 26.625 -4.145 1 91.06 94 LYS B N 1
ATOM 3096 C CA . LYS B 1 94 ? 4.18 25.781 -5.129 1 91.06 94 LYS B CA 1
ATOM 3097 C C . LYS B 1 94 ? 5.688 26.031 -5.113 1 91.06 94 LYS B C 1
ATOM 3099 O O . LYS B 1 94 ? 6.145 27.172 -5.23 1 91.06 94 LYS B O 1
ATOM 3104 N N . TYR B 1 95 ? 6.461 24.984 -4.805 1 94.31 95 TYR B N 1
ATOM 3105 C CA . TYR B 1 95 ? 7.918 24.953 -4.816 1 94.31 95 TYR B CA 1
ATOM 3106 C C . TYR B 1 95 ? 8.492 25.938 -3.791 1 94.31 95 TYR B C 1
ATOM 3108 O O . TYR B 1 95 ? 9.438 26.656 -4.082 1 94.31 95 TYR B O 1
ATOM 3116 N N . VAL B 1 96 ? 7.922 25.875 -2.73 1 96.38 96 VAL B N 1
ATOM 3117 C CA . VAL B 1 96 ? 8.406 26.641 -1.579 1 96.38 96 VAL B CA 1
ATOM 3118 C C . VAL B 1 96 ? 9.375 25.781 -0.767 1 96.38 96 VAL B C 1
ATOM 3120 O O . VAL B 1 96 ? 9.094 24.625 -0.485 1 96.38 96 VAL B O 1
ATOM 3123 N N . GLU B 1 97 ? 10.508 26.422 -0.459 1 97.5 97 GLU B N 1
ATOM 3124 C CA . GLU B 1 97 ? 11.484 25.75 0.404 1 97.5 97 GLU B CA 1
ATOM 3125 C C . GLU B 1 97 ? 11.023 25.766 1.86 1 97.5 97 GLU B C 1
ATOM 3127 O O . GLU B 1 97 ? 10.719 26.812 2.414 1 97.5 97 GLU B O 1
ATOM 3132 N N . ILE B 1 98 ? 11.031 24.562 2.453 1 98 98 ILE B N 1
ATOM 3133 C CA . ILE B 1 98 ? 10.586 24.453 3.838 1 98 98 ILE B CA 1
ATOM 3134 C C . ILE B 1 98 ? 11.781 24.203 4.75 1 98 98 ILE B C 1
ATOM 3136 O O . ILE B 1 98 ? 12.117 25.031 5.602 1 98 98 ILE B O 1
ATOM 3140 N N . VAL B 1 99 ? 12.508 23.172 4.516 1 98.06 99 VAL B N 1
ATOM 3141 C CA . VAL B 1 99 ? 13.57 22.719 5.402 1 98.06 99 VAL B CA 1
ATOM 3142 C C . VAL B 1 99 ? 14.648 23.797 5.504 1 98.06 99 VAL B C 1
ATOM 3144 O O . VAL B 1 99 ? 15.117 24.109 6.598 1 98.06 99 VAL B O 1
ATOM 3147 N N . GLY B 1 100 ? 15.016 24.375 4.406 1 97.19 100 GLY B N 1
ATOM 3148 C CA . GLY B 1 100 ? 16.078 25.375 4.363 1 97.19 100 GLY B CA 1
ATOM 3149 C C . GLY B 1 100 ? 15.773 26.609 5.195 1 97.19 100 GLY B C 1
ATOM 3150 O O . GLY B 1 100 ? 16.672 27.219 5.773 1 97.19 100 GLY B O 1
ATOM 3151 N N . VAL B 1 101 ? 14.516 26.984 5.262 1 97.44 101 VAL B N 1
ATOM 3152 C CA . VAL B 1 101 ? 14.102 28.141 6.039 1 97.44 101 VAL B CA 1
ATOM 3153 C C . VAL B 1 101 ? 14.438 27.922 7.516 1 97.44 101 VAL B C 1
ATOM 3155 O O . VAL B 1 101 ? 14.984 28.812 8.172 1 97.44 101 VAL B O 1
ATOM 3158 N N . PHE B 1 102 ? 14.164 26.781 8 1 97.75 102 PHE B N 1
ATOM 3159 C CA . PHE B 1 102 ? 14.43 26.469 9.406 1 97.75 102 PHE B CA 1
ATOM 3160 C C . PHE B 1 102 ? 15.922 26.266 9.633 1 97.75 102 PHE B C 1
ATOM 3162 O O . PHE B 1 102 ? 16.453 26.641 10.68 1 97.75 102 PHE B O 1
ATOM 3169 N N . LYS B 1 103 ? 16.562 25.641 8.695 1 96.38 103 LYS B N 1
ATOM 3170 C CA . LYS B 1 103 ? 18 25.391 8.797 1 96.38 103 LYS B CA 1
ATOM 3171 C C . LYS B 1 103 ? 18.766 26.703 8.953 1 96.38 103 LYS B C 1
ATOM 3173 O O . LYS B 1 103 ? 19.75 26.75 9.688 1 96.38 103 LYS B O 1
ATOM 3178 N N . ARG B 1 104 ? 18.375 27.719 8.297 1 95.69 104 ARG B N 1
ATOM 3179 C CA . ARG B 1 104 ? 19.047 29 8.32 1 95.69 104 ARG B CA 1
ATOM 3180 C C . ARG B 1 104 ? 18.766 29.766 9.609 1 95.69 104 ARG B C 1
ATOM 3182 O O . ARG B 1 104 ? 19.516 30.656 9.992 1 95.69 104 ARG B O 1
ATOM 3189 N N . THR B 1 105 ? 17.688 29.422 10.211 1 93.81 105 THR B N 1
ATOM 3190 C CA . THR B 1 105 ? 17.25 30.172 11.375 1 93.81 105 THR B CA 1
ATOM 3191 C C . THR B 1 105 ? 17.75 29.531 12.664 1 93.81 105 THR B C 1
ATOM 3193 O O . THR B 1 105 ? 18.047 30.219 13.641 1 93.81 105 THR B O 1
ATOM 3196 N N . LEU B 1 106 ? 17.828 28.25 12.656 1 94.56 106 LEU B N 1
ATOM 3197 C CA . LEU B 1 106 ? 18.281 27.516 13.844 1 94.56 106 LEU B CA 1
ATOM 3198 C C . LEU B 1 106 ? 19.797 27.359 13.844 1 94.56 106 LEU B C 1
ATOM 3200 O O . LEU B 1 106 ? 20.453 27.703 12.867 1 94.56 106 LEU B O 1
ATOM 3204 N N . LYS B 1 107 ? 20.266 26.938 15.023 1 91.62 107 LYS B N 1
ATOM 3205 C CA . LYS B 1 107 ? 21.703 26.719 15.148 1 91.62 107 LYS B CA 1
ATOM 3206 C C . LYS B 1 107 ? 22.203 25.734 14.094 1 91.62 107 LYS B C 1
ATOM 3208 O O . LYS B 1 107 ? 21.562 24.719 13.836 1 91.62 107 LYS B O 1
ATOM 3213 N N . GLU B 1 108 ? 23.391 26.062 13.609 1 92 108 GLU B N 1
ATOM 3214 C CA . GLU B 1 108 ? 24 25.188 12.617 1 92 108 GLU B CA 1
ATOM 3215 C C . GLU B 1 108 ? 24.219 23.781 13.18 1 92 108 GLU B C 1
ATOM 3217 O O . GLU B 1 108 ? 24.688 23.641 14.32 1 92 108 GLU B O 1
ATOM 3222 N N . GLY B 1 109 ? 23.812 22.875 12.414 1 92 109 GLY B N 1
ATOM 3223 C CA . GLY B 1 109 ? 24.031 21.5 12.836 1 92 109 GLY B CA 1
ATOM 3224 C C . GLY B 1 109 ? 22.828 20.891 13.531 1 92 109 GLY B C 1
ATOM 3225 O O . GLY B 1 109 ? 22.812 19.672 13.789 1 92 109 GLY B O 1
ATOM 3226 N N . THR B 1 110 ? 21.875 21.719 13.82 1 95.75 110 THR B N 1
ATOM 3227 C CA . THR B 1 110 ? 20.656 21.141 14.375 1 95.75 110 THR B CA 1
ATOM 3228 C C . THR B 1 110 ? 20.047 20.125 13.414 1 95.75 110 THR B C 1
ATOM 3230 O O . THR B 1 110 ? 19.766 20.438 12.258 1 95.75 110 THR B O 1
ATOM 3233 N N . PRO B 1 111 ? 19.922 18.859 13.891 1 97.31 111 PRO B N 1
ATOM 3234 C CA . PRO B 1 111 ? 19.312 17.859 13.016 1 97.31 111 PRO B CA 1
ATOM 3235 C C . PRO B 1 111 ? 17.859 18.188 12.664 1 97.31 111 PRO B C 1
ATOM 3237 O O . PRO B 1 111 ? 17.094 18.641 13.523 1 97.31 111 PRO B O 1
ATOM 3240 N N . ILE B 1 112 ? 17.516 18.016 11.383 1 97.81 112 ILE B N 1
ATOM 3241 C CA . ILE B 1 112 ? 16.156 18.281 10.938 1 97.81 112 ILE B CA 1
ATOM 3242 C C . ILE B 1 112 ? 15.609 17.047 10.211 1 97.81 112 ILE B C 1
ATOM 3244 O O . ILE B 1 112 ? 16.234 16.531 9.289 1 97.81 112 ILE B O 1
ATOM 3248 N N . ALA B 1 113 ? 14.484 16.531 10.711 1 97.69 113 ALA B N 1
ATOM 3249 C CA . ALA B 1 113 ? 13.719 15.5 10.016 1 97.69 113 ALA B CA 1
ATOM 3250 C C . ALA B 1 113 ? 12.531 16.109 9.273 1 97.69 113 ALA B C 1
ATOM 3252 O O . ALA B 1 113 ? 11.883 17.031 9.773 1 97.69 113 ALA B O 1
ATOM 3253 N N . PHE B 1 114 ? 12.289 15.602 8.07 1 97.81 114 PHE B N 1
ATOM 3254 C CA . PHE B 1 114 ? 11.242 16.141 7.211 1 97.81 114 PHE B CA 1
ATOM 3255 C C . PHE B 1 114 ? 10.406 15.031 6.598 1 97.81 114 PHE B C 1
ATOM 3257 O O . PHE B 1 114 ? 10.945 14.086 6.031 1 97.81 114 PHE B O 1
ATOM 3264 N N . ASP B 1 115 ? 9.078 15.086 6.766 1 97.88 115 ASP B N 1
ATOM 3265 C CA . ASP B 1 115 ? 8.141 14.141 6.16 1 97.88 115 ASP B CA 1
ATOM 3266 C C . ASP B 1 115 ? 6.777 14.789 5.945 1 97.88 115 ASP B C 1
ATOM 3268 O O . ASP B 1 115 ? 6.613 15.992 6.148 1 97.88 115 ASP B O 1
ATOM 3272 N N . THR B 1 116 ? 5.867 14.016 5.469 1 97.12 116 THR B N 1
ATOM 3273 C CA . THR B 1 116 ? 4.527 14.523 5.195 1 97.12 116 THR B CA 1
ATOM 3274 C C . THR B 1 116 ? 3.713 14.633 6.48 1 97.12 116 THR B C 1
ATOM 3276 O O . THR B 1 116 ? 4.008 13.953 7.469 1 97.12 116 THR B O 1
ATOM 3279 N N . ASP B 1 117 ? 2.668 15.43 6.414 1 96.56 117 ASP B N 1
ATOM 3280 C CA . ASP B 1 117 ? 1.772 15.633 7.547 1 96.56 117 ASP B CA 1
ATOM 3281 C C . ASP B 1 117 ? 0.861 14.422 7.75 1 96.56 117 ASP B C 1
ATOM 3283 O O . ASP B 1 117 ? -0.026 14.445 8.609 1 96.56 117 ASP B O 1
ATOM 3287 N N . VAL B 1 118 ? 1.099 13.359 6.973 1 96.5 118 VAL B N 1
ATOM 3288 C CA . VAL B 1 118 ? 0.331 12.141 7.18 1 96.5 118 VAL B CA 1
ATOM 3289 C C . VAL B 1 118 ? 1.266 11 7.594 1 96.5 118 VAL B C 1
ATOM 3291 O O . VAL B 1 118 ? 0.901 10.156 8.414 1 96.5 118 VAL B O 1
ATOM 3294 N N . ASN B 1 119 ? 2.469 10.945 7.105 1 97.5 119 ASN B N 1
ATOM 3295 C CA . ASN B 1 119 ? 3.443 9.953 7.559 1 97.5 119 ASN B CA 1
ATOM 3296 C C . ASN B 1 119 ? 3.867 10.203 9 1 97.5 119 ASN B C 1
ATOM 3298 O O . ASN B 1 119 ? 4.059 9.266 9.773 1 97.5 119 ASN B O 1
ATOM 3302 N N . ALA B 1 120 ? 3.998 11.469 9.352 1 97.75 120 ALA B N 1
ATOM 3303 C CA . ALA B 1 120 ? 4.418 11.812 10.711 1 97.75 120 ALA B CA 1
ATOM 3304 C C . ALA B 1 120 ? 3.396 11.32 11.734 1 97.75 120 ALA B C 1
ATOM 3306 O O . ALA B 1 120 ? 3.744 10.594 12.664 1 97.75 120 ALA B O 1
ATOM 3307 N N . PRO B 1 121 ? 2.17 11.656 11.531 1 97.62 121 PRO B N 1
ATOM 3308 C CA . PRO B 1 121 ? 1.214 11.109 12.5 1 97.62 121 PRO B CA 1
ATOM 3309 C C . PRO B 1 121 ? 1.107 9.586 12.422 1 97.62 121 PRO B C 1
ATOM 3311 O O . PRO B 1 121 ? 0.853 8.938 13.438 1 97.62 121 PRO B O 1
ATOM 3314 N N . ALA B 1 122 ? 1.246 8.977 11.273 1 97.88 122 ALA B N 1
ATOM 3315 C CA . ALA B 1 122 ? 1.268 7.523 11.195 1 97.88 122 ALA B CA 1
ATOM 3316 C C . ALA B 1 122 ? 2.342 6.941 12.109 1 97.88 122 ALA B C 1
ATOM 3318 O O . ALA B 1 122 ? 2.1 5.957 12.812 1 97.88 122 ALA B O 1
ATOM 3319 N N . LEU B 1 123 ? 3.469 7.539 12.109 1 96.25 123 LEU B N 1
ATOM 3320 C CA . LEU B 1 123 ? 4.578 7.113 12.953 1 96.25 123 LEU B CA 1
ATOM 3321 C C . LEU B 1 123 ? 4.223 7.258 14.43 1 96.25 123 LEU B C 1
ATOM 3323 O O . LEU B 1 123 ? 4.492 6.359 15.234 1 96.25 123 LEU B O 1
ATOM 3327 N N . ALA B 1 124 ? 3.664 8.406 14.766 1 97.19 124 ALA B N 1
ATOM 3328 C CA . ALA B 1 124 ? 3.305 8.672 16.156 1 97.19 124 ALA B CA 1
ATOM 3329 C C . ALA B 1 124 ? 2.23 7.699 16.641 1 97.19 124 ALA B C 1
ATOM 3331 O O . ALA B 1 124 ? 2.299 7.195 17.766 1 97.19 124 ALA B O 1
ATOM 3332 N N . GLU B 1 125 ? 1.264 7.469 15.82 1 97.56 125 GLU B N 1
ATOM 3333 C CA . GLU B 1 125 ? 0.182 6.551 16.172 1 97.56 125 GLU B CA 1
ATOM 3334 C C . GLU B 1 125 ? 0.69 5.117 16.281 1 97.56 125 GLU B C 1
ATOM 3336 O O . GLU B 1 125 ? 0.235 4.359 17.141 1 97.56 125 GLU B O 1
ATOM 3341 N N . MET B 1 126 ? 1.565 4.754 15.43 1 96.31 126 MET B N 1
ATOM 3342 C CA . MET B 1 126 ? 2.189 3.439 15.523 1 96.31 126 MET B CA 1
ATOM 3343 C C . MET B 1 126 ? 2.916 3.275 16.859 1 96.31 126 MET B C 1
ATOM 3345 O O . MET B 1 126 ? 2.752 2.262 17.531 1 96.31 126 MET B O 1
ATOM 3349 N N . ALA B 1 127 ? 3.68 4.277 17.219 1 94.75 127 ALA B N 1
ATOM 3350 C CA . ALA B 1 127 ? 4.395 4.246 18.484 1 94.75 127 ALA B CA 1
ATOM 3351 C C . ALA B 1 127 ? 3.424 4.086 19.656 1 94.75 127 ALA B C 1
ATOM 3353 O O . ALA B 1 127 ? 3.676 3.312 20.578 1 94.75 127 ALA B O 1
ATOM 3354 N N . ALA B 1 128 ? 2.402 4.809 19.578 1 96.25 128 ALA B N 1
ATOM 3355 C CA . ALA B 1 128 ? 1.391 4.727 20.641 1 96.25 128 ALA B CA 1
ATOM 3356 C C . ALA B 1 128 ? 0.768 3.334 20.688 1 96.25 128 ALA B C 1
ATOM 3358 O O . ALA B 1 128 ? 0.554 2.783 21.766 1 96.25 128 ALA B O 1
ATOM 3359 N N . ALA B 1 129 ? 0.443 2.787 19.531 1 96 129 ALA B N 1
ATOM 3360 C CA . ALA B 1 129 ? -0.153 1.456 19.453 1 96 129 ALA B CA 1
ATOM 3361 C C . ALA B 1 129 ? 0.773 0.406 20.062 1 96 129 ALA B C 1
ATOM 3363 O O . ALA B 1 129 ? 0.313 -0.526 20.734 1 96 129 ALA B O 1
ATOM 3364 N N . LEU B 1 130 ? 2.037 0.552 19.812 1 94 130 LEU B N 1
ATOM 3365 C CA . LEU B 1 130 ? 3.025 -0.363 20.375 1 94 130 LEU B CA 1
ATOM 3366 C C . LEU B 1 130 ? 3.143 -0.181 21.891 1 94 130 LEU B C 1
ATOM 3368 O O . LEU B 1 130 ? 3.15 -1.16 22.641 1 94 130 LEU B O 1
ATOM 3372 N N . ASN B 1 131 ? 3.16 1.062 22.281 1 93.5 131 ASN B N 1
ATOM 3373 C CA . ASN B 1 131 ? 3.326 1.373 23.703 1 93.5 131 ASN B CA 1
ATOM 3374 C C . ASN B 1 131 ? 2.137 0.887 24.516 1 93.5 131 ASN B C 1
ATOM 3376 O O . ASN B 1 131 ? 2.299 0.473 25.672 1 93.5 131 ASN B O 1
ATOM 3380 N N . THR B 1 132 ? 1.012 0.929 23.938 1 94.12 132 THR B N 1
ATOM 3381 C CA . THR B 1 132 ? -0.195 0.514 24.641 1 94.12 132 THR B CA 1
ATOM 3382 C C . THR B 1 132 ? -0.47 -0.97 24.422 1 94.12 132 THR B C 1
ATOM 3384 O O . THR B 1 132 ? -1.459 -1.507 24.922 1 94.12 132 THR B O 1
ATOM 3387 N N . LYS B 1 133 ? 0.281 -1.743 23.594 1 93 133 LYS B N 1
ATOM 3388 C CA . LYS B 1 133 ? 0.173 -3.164 23.281 1 93 133 LYS B CA 1
ATOM 3389 C C . LYS B 1 133 ? -1.118 -3.463 22.531 1 93 133 LYS B C 1
ATOM 3391 O O . LYS B 1 133 ? -1.678 -4.555 22.656 1 93 133 LYS B O 1
ATOM 3396 N N . THR B 1 134 ? -1.603 -2.379 21.922 1 91.31 134 THR B N 1
ATOM 3397 C CA . THR B 1 134 ? -2.719 -2.576 21 1 91.31 134 THR B CA 1
ATOM 3398 C C . THR B 1 134 ? -2.332 -3.529 19.875 1 91.31 134 THR B C 1
ATOM 3400 O O . THR B 1 134 ? -3.146 -4.344 19.438 1 91.31 134 THR B O 1
ATOM 3403 N N . ILE B 1 135 ? -1.165 -3.322 19.453 1 89.56 135 ILE B N 1
ATOM 3404 C CA . ILE B 1 135 ? -0.552 -4.262 18.516 1 89.56 135 ILE B CA 1
ATOM 3405 C C . ILE B 1 135 ? 0.68 -4.895 19.156 1 89.56 135 ILE B C 1
ATOM 3407 O O . ILE B 1 135 ? 1.664 -4.207 19.438 1 89.56 135 ILE B O 1
ATOM 3411 N N . PRO B 1 136 ? 0.681 -6.207 19.281 1 82.25 136 PRO B N 1
ATOM 3412 C CA . PRO B 1 136 ? 1.745 -6.852 20.047 1 82.25 136 PRO B CA 1
ATOM 3413 C C . PRO B 1 136 ? 2.943 -7.246 19.188 1 82.25 136 PRO B C 1
ATOM 3415 O O . PRO B 1 136 ? 3.857 -7.922 19.672 1 82.25 136 PRO B O 1
ATOM 3418 N N . ILE B 1 137 ? 2.992 -6.789 18 1 84.75 137 ILE B N 1
ATOM 3419 C CA . ILE B 1 137 ? 4.102 -7.152 17.125 1 84.75 137 ILE B CA 1
ATOM 3420 C C . ILE B 1 137 ? 5.055 -5.969 16.984 1 84.75 137 ILE B C 1
ATOM 3422 O O . ILE B 1 137 ? 4.617 -4.824 16.859 1 84.75 137 ILE B O 1
ATOM 3426 N N . PRO B 1 138 ? 6.34 -6.238 16.922 1 83.19 138 PRO B N 1
ATOM 3427 C CA . PRO B 1 138 ? 7.332 -5.164 17 1 83.19 138 PRO B CA 1
ATOM 3428 C C . PRO B 1 138 ? 7.426 -4.355 15.703 1 83.19 138 PRO B C 1
ATOM 3430 O O . PRO B 1 138 ? 7.812 -3.184 15.727 1 83.19 138 PRO B O 1
ATOM 3433 N N . LEU B 1 139 ? 7.148 -4.957 14.594 1 86.5 139 LEU B N 1
ATOM 3434 C CA . LEU B 1 139 ? 7.25 -4.273 13.312 1 86.5 139 LEU B CA 1
ATOM 3435 C C . LEU B 1 139 ? 5.914 -4.301 12.57 1 86.5 139 LEU B C 1
ATOM 3437 O O . LEU B 1 139 ? 5.793 -4.938 11.523 1 86.5 139 LEU B O 1
ATOM 3441 N N . PRO B 1 140 ? 5.02 -3.439 13.062 1 92.69 140 PRO B N 1
ATOM 3442 C CA . PRO B 1 140 ? 3.674 -3.482 12.484 1 92.69 140 PRO B CA 1
ATOM 3443 C C . PRO B 1 140 ? 3.541 -2.607 11.234 1 92.69 140 PRO B C 1
ATOM 3445 O O . PRO B 1 140 ? 4.414 -1.783 10.961 1 92.69 140 PRO B O 1
ATOM 3448 N N . THR B 1 141 ? 2.572 -2.867 10.469 1 95.88 141 THR B N 1
ATOM 3449 C CA . THR B 1 141 ? 2.064 -1.979 9.43 1 95.88 141 THR B CA 1
ATOM 3450 C C . THR B 1 141 ? 0.862 -1.187 9.938 1 95.88 141 THR B C 1
ATOM 3452 O O . THR B 1 141 ? -0.16 -1.768 10.305 1 95.88 141 THR B O 1
ATOM 3455 N N . VAL B 1 142 ? 1.018 0.142 9.992 1 97.31 142 VAL B N 1
ATOM 3456 C CA . VAL B 1 142 ? -0.025 1.013 10.523 1 97.31 142 VAL B CA 1
ATOM 3457 C C . VAL B 1 142 ? -0.341 2.117 9.523 1 97.31 142 VAL B C 1
ATOM 3459 O O . VAL B 1 142 ? 0.566 2.688 8.914 1 97.31 142 VAL B O 1
ATOM 3462 N N . ILE B 1 143 ? -1.65 2.342 9.344 1 98.56 143 ILE B N 1
ATOM 3463 C CA . ILE B 1 143 ? -2.141 3.369 8.43 1 98.56 143 ILE B CA 1
ATOM 3464 C C . ILE B 1 143 ? -2.811 4.488 9.227 1 98.56 143 ILE B C 1
ATOM 3466 O O . ILE B 1 143 ? -3.566 4.227 10.164 1 98.56 143 ILE B O 1
ATOM 3470 N N . TYR B 1 144 ? -2.459 5.68 8.883 1 98.56 144 TYR B N 1
ATOM 3471 C CA . TYR B 1 144 ? -3.164 6.852 9.391 1 98.56 144 TYR B CA 1
ATOM 3472 C C . TYR B 1 144 ? -3.875 7.59 8.266 1 98.56 144 TYR B C 1
ATOM 3474 O O . TYR B 1 144 ? -3.256 7.953 7.262 1 98.56 144 TYR B O 1
ATOM 3482 N N . ILE B 1 145 ? -5.148 7.777 8.383 1 98.75 145 ILE B N 1
ATOM 3483 C CA . ILE B 1 145 ? -5.965 8.531 7.441 1 98.75 145 ILE B CA 1
ATOM 3484 C C . ILE B 1 145 ? -6.516 9.781 8.117 1 98.75 145 ILE B C 1
ATOM 3486 O O . ILE B 1 145 ? -7.094 9.703 9.203 1 98.75 145 ILE B O 1
ATOM 3490 N N . THR B 1 146 ? -6.285 10.906 7.527 1 97.12 146 THR B N 1
ATOM 3491 C CA . THR B 1 146 ? -6.855 12.148 8.031 1 97.12 146 THR B CA 1
ATOM 3492 C C . THR B 1 146 ? -7.879 12.703 7.047 1 97.12 146 THR B C 1
ATOM 3494 O O . THR B 1 146 ? -7.703 12.602 5.832 1 97.12 146 THR B O 1
ATOM 3497 N N . VAL B 1 147 ? -9.016 13.172 7.555 1 96.88 147 VAL B N 1
ATOM 3498 C CA . VAL B 1 147 ? -10.055 13.797 6.742 1 96.88 147 VAL B CA 1
ATOM 3499 C C . VAL B 1 147 ? -10.32 15.219 7.242 1 96.88 147 VAL B C 1
ATOM 3501 O O . VAL B 1 147 ? -10.664 15.414 8.406 1 96.88 147 VAL B O 1
ATOM 3504 N N . GLY B 1 148 ? -10.109 16.188 6.5 1 94.25 148 GLY B N 1
ATOM 3505 C CA . GLY B 1 148 ? -10.32 17.594 6.754 1 94.25 148 GLY B CA 1
ATOM 3506 C C . GLY B 1 148 ? -10.414 18.422 5.484 1 94.25 148 GLY B C 1
ATOM 3507 O O . GLY B 1 148 ? -11.188 18.094 4.578 1 94.25 148 GLY B O 1
ATOM 3508 N N . THR B 1 149 ? -9.531 19.438 5.379 1 91 149 THR B N 1
ATOM 3509 C CA . THR B 1 149 ? -9.477 20.188 4.133 1 91 149 THR B CA 1
ATOM 3510 C C . THR B 1 149 ? -9.203 19.266 2.949 1 91 149 THR B C 1
ATOM 3512 O O . THR B 1 149 ? -9.719 19.484 1.852 1 91 149 THR B O 1
ATOM 3515 N N . GLY B 1 150 ? -8.453 18.328 3.141 1 93.25 150 GLY B N 1
ATOM 3516 C CA . GLY B 1 150 ? -8.203 17.234 2.217 1 93.25 150 GLY B CA 1
ATOM 3517 C C . GLY B 1 150 ? -8.297 15.867 2.871 1 93.25 150 GLY B C 1
ATOM 3518 O O . GLY B 1 150 ? -8.836 15.734 3.973 1 93.25 150 GLY B O 1
ATOM 3519 N N . VAL B 1 151 ? -7.973 14.883 2.172 1 96.62 151 VAL B N 1
ATOM 3520 C CA . VAL B 1 151 ? -7.809 13.531 2.697 1 96.62 151 VAL B CA 1
ATOM 3521 C C . VAL B 1 151 ? -6.371 13.062 2.473 1 96.62 151 VAL B C 1
ATOM 3523 O O . VAL B 1 151 ? -5.859 13.125 1.353 1 96.62 151 VAL B O 1
ATOM 3526 N N . GLY B 1 152 ? -5.727 12.695 3.533 1 96.69 152 GLY B N 1
ATOM 3527 C CA . GLY B 1 152 ? -4.363 12.195 3.465 1 96.69 152 GLY B CA 1
ATOM 3528 C C . GLY B 1 152 ? -4.207 10.805 4.066 1 96.69 152 GLY B C 1
ATOM 3529 O O . GLY B 1 152 ? -4.949 10.438 4.977 1 96.69 152 GLY B O 1
ATOM 3530 N N . VAL B 1 153 ? -3.27 10.07 3.533 1 98.25 153 VAL B N 1
ATOM 3531 C CA . VAL B 1 153 ? -2.975 8.727 4.027 1 98.25 153 VAL B CA 1
ATOM 3532 C C . VAL B 1 153 ? -1.482 8.602 4.32 1 98.25 153 VAL B C 1
ATOM 3534 O O . VAL B 1 153 ? -0.648 8.828 3.441 1 98.25 153 VAL B O 1
ATOM 3537 N N . GLY B 1 154 ? -1.165 8.352 5.578 1 98.06 154 GLY B N 1
ATOM 3538 C CA . GLY B 1 154 ? 0.18 7.957 5.973 1 98.06 154 GLY B CA 1
ATOM 3539 C C . GLY B 1 154 ? 0.346 6.457 6.121 1 98.06 154 GLY B C 1
ATOM 3540 O O . GLY B 1 154 ? -0.557 5.773 6.605 1 98.06 154 GLY B O 1
ATOM 3541 N N . VAL B 1 155 ? 1.477 5.98 5.672 1 97.56 155 VAL B N 1
ATOM 3542 C CA . VAL B 1 155 ? 1.704 4.539 5.648 1 97.56 155 VAL B CA 1
ATOM 3543 C C . VAL B 1 155 ? 3.023 4.215 6.348 1 97.56 155 VAL B C 1
ATOM 3545 O O . VAL B 1 155 ? 4.078 4.727 5.965 1 97.56 155 VAL B O 1
ATOM 3548 N N . THR B 1 156 ? 2.969 3.43 7.363 1 96.06 156 THR B N 1
ATOM 3549 C CA . THR B 1 156 ? 4.164 2.809 7.926 1 96.06 156 THR B CA 1
ATOM 3550 C C . THR B 1 156 ? 4.16 1.304 7.676 1 96.06 156 THR B C 1
ATOM 3552 O O . THR B 1 156 ? 3.131 0.644 7.84 1 96.06 156 THR B O 1
ATOM 3555 N N . VAL B 1 157 ? 5.207 0.811 7.203 1 94.88 157 VAL B N 1
ATOM 3556 C CA . VAL B 1 157 ? 5.41 -0.622 7.008 1 94.88 157 VAL B CA 1
ATOM 3557 C C . VAL B 1 157 ? 6.648 -1.078 7.777 1 94.88 157 VAL B C 1
ATOM 3559 O O . VAL B 1 157 ? 7.719 -0.477 7.656 1 94.88 157 VAL B O 1
ATOM 3562 N N . GLU B 1 158 ? 6.461 -2.082 8.562 1 89.25 158 GLU B N 1
ATOM 3563 C CA . GLU B 1 158 ? 7.531 -2.621 9.391 1 89.25 158 GLU B CA 1
ATOM 3564 C C . GLU B 1 158 ? 8.195 -1.525 10.219 1 89.25 158 GLU B C 1
ATOM 3566 O O . GLU B 1 158 ? 9.422 -1.465 10.312 1 89.25 158 GLU B O 1
ATOM 3571 N N . GLY B 1 159 ? 7.426 -0.572 10.57 1 86.69 159 GLY B N 1
ATOM 3572 C CA . GLY B 1 159 ? 7.852 0.415 11.555 1 86.69 159 GLY B CA 1
ATOM 3573 C C . GLY B 1 159 ? 8.422 1.672 10.93 1 86.69 159 GLY B C 1
ATOM 3574 O O . GLY B 1 159 ? 8.828 2.598 11.633 1 86.69 159 GLY B O 1
ATOM 3575 N N . SER B 1 160 ? 8.43 1.72 9.633 1 90.81 160 SER B N 1
ATOM 3576 C CA . SER B 1 160 ? 8.992 2.889 8.969 1 90.81 160 SER B CA 1
ATOM 3577 C C . SER B 1 160 ? 8 3.488 7.973 1 90.81 160 SER B C 1
ATOM 3579 O O . SER B 1 160 ? 7.266 2.762 7.301 1 90.81 160 SER B O 1
ATOM 3581 N N . PRO B 1 161 ? 8.055 4.816 7.898 1 94.38 161 PRO B N 1
ATOM 3582 C CA . PRO B 1 161 ? 7.195 5.441 6.887 1 94.38 161 PRO B CA 1
ATOM 3583 C C . PRO B 1 161 ? 7.578 5.047 5.465 1 94.38 161 PRO B C 1
ATOM 3585 O O . PRO B 1 161 ? 8.766 4.926 5.148 1 94.38 161 PRO B O 1
ATOM 3588 N N . VAL B 1 162 ? 6.613 4.828 4.691 1 94.12 162 VAL B N 1
ATOM 3589 C CA . VAL B 1 162 ? 6.836 4.461 3.297 1 94.12 162 VAL B CA 1
ATOM 3590 C C . VAL B 1 162 ? 7.246 5.691 2.494 1 94.12 162 VAL B C 1
ATOM 3592 O O . VAL B 1 162 ? 6.605 6.742 2.582 1 94.12 162 VAL B O 1
ATOM 3595 N N . HIS B 1 163 ? 8.352 5.402 2.014 1 90.69 163 HIS B N 1
ATOM 3596 C CA . HIS B 1 163 ? 8.828 6.281 0.953 1 90.69 163 HIS B CA 1
ATOM 3597 C C . HIS B 1 163 ? 9.031 5.516 -0.349 1 90.69 163 HIS B C 1
ATOM 3599 O O . HIS B 1 163 ? 8.883 4.289 -0.383 1 90.69 163 HIS B O 1
ATOM 3605 N N . GLY B 1 164 ? 9.344 5.922 -1.431 1 88.81 164 GLY B N 1
ATOM 3606 C CA . GLY B 1 164 ? 9.508 5.363 -2.764 1 88.81 164 GLY B CA 1
ATOM 3607 C C . GLY B 1 164 ? 9.93 6.395 -3.793 1 88.81 164 GLY B C 1
ATOM 3608 O O . GLY B 1 164 ? 10.891 7.137 -3.576 1 88.81 164 GLY B O 1
ATOM 3609 N N . LEU B 1 165 ? 9.234 6.215 -4.758 1 88.38 165 LEU B N 1
ATOM 3610 C CA . LEU B 1 165 ? 9.5 7.223 -5.777 1 88.38 165 LEU B CA 1
ATOM 3611 C C . LEU B 1 165 ? 9.211 8.625 -5.242 1 88.38 165 LEU B C 1
ATOM 3613 O O . LEU B 1 165 ? 9.953 9.562 -5.535 1 88.38 165 LEU B O 1
ATOM 3617 N N . LEU B 1 166 ? 8.18 8.672 -4.418 1 89.44 166 LEU B N 1
ATOM 3618 C CA . LEU B 1 166 ? 7.746 9.883 -3.729 1 89.44 166 LEU B CA 1
ATOM 3619 C C . LEU B 1 166 ? 7.297 9.57 -2.305 1 89.44 166 LEU B C 1
ATOM 3621 O O . LEU B 1 166 ? 8.102 9.148 -1.474 1 89.44 166 LEU B O 1
ATOM 3625 N N . HIS B 1 167 ? 6.184 9.852 -1.927 1 92 167 HIS B N 1
ATOM 3626 C CA . HIS B 1 167 ? 5.449 9.477 -0.723 1 92 167 HIS B CA 1
ATOM 3627 C C . HIS B 1 167 ? 3.992 9.156 -1.04 1 92 167 HIS B C 1
ATOM 3629 O O . HIS B 1 167 ? 3.504 9.484 -2.123 1 92 167 HIS B O 1
ATOM 3635 N N . PRO B 1 168 ? 3.312 8.492 -0.167 1 93.94 168 PRO B N 1
ATOM 3636 C CA . PRO B 1 168 ? 1.912 8.156 -0.426 1 93.94 168 PRO B CA 1
ATOM 3637 C C . PRO B 1 168 ? 1.03 9.383 -0.614 1 93.94 168 PRO B C 1
ATOM 3639 O O . PRO B 1 168 ? 1.243 10.406 0.044 1 93.94 168 PRO B O 1
ATOM 3642 N N . GLU B 1 169 ? 0.119 9.258 -1.508 1 95.38 169 GLU B N 1
ATOM 3643 C CA . GLU B 1 169 ? -0.951 10.219 -1.763 1 95.38 169 GLU B CA 1
ATOM 3644 C C . GLU B 1 169 ? -2.311 9.531 -1.812 1 95.38 169 GLU B C 1
ATOM 3646 O O . GLU B 1 169 ? -3.094 9.758 -2.738 1 95.38 169 GLU B O 1
ATOM 3651 N N . GLY B 1 170 ? -2.547 8.75 -0.785 1 96.81 170 GLY B N 1
ATOM 3652 C CA . GLY B 1 170 ? -3.643 7.801 -0.776 1 96.81 170 GLY B CA 1
ATOM 3653 C C . GLY B 1 170 ? -5.008 8.461 -0.819 1 96.81 170 GLY B C 1
ATOM 3654 O O . GLY B 1 170 ? -6.008 7.812 -1.142 1 96.81 170 GLY B O 1
ATOM 3655 N N . GLY B 1 171 ? -5.086 9.727 -0.478 1 97.12 171 GLY B N 1
ATOM 3656 C CA . GLY B 1 171 ? -6.359 10.422 -0.582 1 97.12 171 GLY B CA 1
ATOM 3657 C C . GLY B 1 171 ? -6.887 10.5 -2.004 1 97.12 171 GLY B C 1
ATOM 3658 O O . GLY B 1 171 ? -8.086 10.695 -2.219 1 97.12 171 GLY B O 1
ATOM 3659 N N . HIS B 1 172 ? -6.031 10.281 -2.943 1 96.62 172 HIS B N 1
ATOM 3660 C CA . HIS B 1 172 ? -6.395 10.477 -4.344 1 96.62 172 HIS B CA 1
ATOM 3661 C C . HIS B 1 172 ? -6.629 9.141 -5.039 1 96.62 172 HIS B C 1
ATOM 3663 O O . HIS B 1 172 ? -6.844 9.102 -6.254 1 96.62 172 HIS B O 1
ATOM 3669 N N . ILE B 1 173 ? -6.602 8.039 -4.32 1 98 173 ILE B N 1
ATOM 3670 C CA . ILE B 1 173 ? -6.98 6.801 -4.996 1 98 173 ILE B CA 1
ATOM 3671 C C . ILE B 1 173 ? -8.398 6.926 -5.543 1 98 173 ILE B C 1
ATOM 3673 O O . ILE B 1 173 ? -9.234 7.641 -4.973 1 98 173 ILE B O 1
ATOM 3677 N N . ILE B 1 174 ? -8.602 6.23 -6.633 1 98 174 ILE B N 1
ATOM 3678 C CA . ILE B 1 174 ? -9.914 6.258 -7.258 1 98 174 ILE B CA 1
ATOM 3679 C C . ILE B 1 174 ? -10.695 5 -6.875 1 98 174 ILE B C 1
ATOM 3681 O O . ILE B 1 174 ? -10.133 3.904 -6.824 1 98 174 ILE B O 1
ATOM 3685 N N . VAL B 1 175 ? -11.961 5.141 -6.492 1 98.06 175 VAL B N 1
ATOM 3686 C CA . VAL B 1 175 ? -12.836 4.059 -6.039 1 98.06 175 VAL B CA 1
ATOM 3687 C C . VAL B 1 175 ? -14.172 4.129 -6.77 1 98.06 175 VAL B C 1
ATOM 3689 O O . VAL B 1 175 ? -14.492 5.148 -7.391 1 98.06 175 VAL B O 1
ATOM 3692 N N . PRO B 1 176 ? -14.938 3.021 -6.75 1 97.56 176 PRO B N 1
ATOM 3693 C CA . PRO B 1 176 ? -16.266 3.092 -7.375 1 97.56 176 PRO B CA 1
ATOM 3694 C C . PRO B 1 176 ? -17.172 4.145 -6.734 1 97.56 176 PRO B C 1
ATOM 3696 O O . PRO B 1 176 ? -17.125 4.332 -5.516 1 97.56 176 PRO B O 1
ATOM 3699 N N . ARG B 1 177 ? -17.891 4.789 -7.586 1 96.94 177 ARG B N 1
ATOM 3700 C CA . ARG B 1 177 ? -18.906 5.711 -7.074 1 96.94 177 ARG B CA 1
ATOM 3701 C C . ARG B 1 177 ? -20.016 4.961 -6.355 1 96.94 177 ARG B C 1
ATOM 3703 O O . ARG B 1 177 ? -20.453 3.908 -6.816 1 96.94 177 ARG B O 1
ATOM 3710 N N . MET B 1 178 ? -20.328 5.5 -5.223 1 97.31 178 MET B N 1
ATOM 3711 C CA . MET B 1 178 ? -21.484 4.922 -4.531 1 97.31 178 MET B CA 1
ATOM 3712 C C . MET B 1 178 ? -22.719 4.941 -5.422 1 97.31 178 MET B C 1
ATOM 3714 O O . MET B 1 178 ? -22.969 5.926 -6.121 1 97.31 178 MET B O 1
ATOM 3718 N N . GLN B 1 179 ? -23.469 3.836 -5.422 1 95.25 179 GLN B N 1
ATOM 3719 C CA . GLN B 1 179 ? -24.703 3.783 -6.203 1 95.25 179 GLN B CA 1
ATOM 3720 C C . GLN B 1 179 ? -25.641 4.934 -5.84 1 95.25 179 GLN B C 1
ATOM 3722 O O . GLN B 1 179 ? -25.891 5.191 -4.66 1 95.25 179 GLN B O 1
ATOM 3727 N N . GLY B 1 180 ? -26.078 5.68 -6.816 1 95.81 180 GLY B N 1
ATOM 3728 C CA . GLY B 1 180 ? -27.016 6.773 -6.617 1 95.81 180 GLY B CA 1
ATOM 3729 C C . GLY B 1 180 ? -26.344 8.094 -6.301 1 95.81 180 GLY B C 1
ATOM 3730 O O . GLY B 1 180 ? -27 9.133 -6.234 1 95.81 180 GLY B O 1
ATOM 3731 N N . ASP B 1 181 ? -25.031 8.094 -6.059 1 97.19 181 ASP B N 1
ATOM 3732 C CA . ASP B 1 181 ? -24.312 9.336 -5.793 1 97.19 181 ASP B CA 1
ATOM 3733 C C . ASP B 1 181 ? -23.984 10.07 -7.09 1 97.19 181 ASP B C 1
ATOM 3735 O O . ASP B 1 181 ? -23.172 9.586 -7.891 1 97.19 181 ASP B O 1
ATOM 3739 N N . GLU B 1 182 ? -24.484 11.211 -7.273 1 95.31 182 GLU B N 1
ATOM 3740 C CA . GLU B 1 182 ? -24.312 11.945 -8.523 1 95.31 182 GLU B CA 1
ATOM 3741 C C . GLU B 1 182 ? -23.328 13.102 -8.352 1 95.31 182 GLU B C 1
ATOM 3743 O O . GLU B 1 182 ? -23.078 13.852 -9.297 1 95.31 182 GLU B O 1
ATOM 3748 N N . TYR B 1 183 ? -22.797 13.266 -7.18 1 96.62 183 TYR B N 1
ATOM 3749 C CA . TYR B 1 183 ? -21.844 14.336 -6.941 1 96.62 183 TYR B CA 1
ATOM 3750 C C . TYR B 1 183 ? -20.609 14.164 -7.812 1 96.62 183 TYR B C 1
ATOM 3752 O O . TYR B 1 183 ? -19.984 13.094 -7.828 1 96.62 183 TYR B O 1
ATOM 3760 N N . PRO B 1 184 ? -20.188 15.133 -8.57 1 95.31 184 PRO B N 1
ATOM 3761 C CA . PRO B 1 184 ? -19.109 14.969 -9.539 1 95.31 184 PRO B CA 1
ATOM 3762 C C . PRO B 1 184 ? -17.734 14.891 -8.883 1 95.31 184 PRO B C 1
ATOM 3764 O O . PRO B 1 184 ? -16.797 14.367 -9.484 1 95.31 184 PRO B O 1
ATOM 3767 N N . GLY B 1 185 ? -17.594 15.375 -7.695 1 95.69 185 GLY B N 1
ATOM 3768 C CA . GLY B 1 185 ? -16.297 15.508 -7.059 1 95.69 185 GLY B CA 1
ATOM 3769 C C . GLY B 1 185 ? -15.711 16.906 -7.191 1 95.69 185 GLY B C 1
ATOM 3770 O O . GLY B 1 185 ? -15.992 17.609 -8.156 1 95.69 185 GLY B O 1
ATOM 3771 N N . CYS B 1 186 ? -14.844 17.281 -6.234 1 95.31 186 CYS B N 1
ATOM 3772 C CA . CYS B 1 186 ? -14.312 18.641 -6.266 1 95.31 186 CYS B CA 1
ATOM 3773 C C . CYS B 1 186 ? -12.797 18.625 -6.387 1 95.31 186 CYS B C 1
ATOM 3775 O O . CYS B 1 186 ? -12.141 19.641 -6.129 1 95.31 186 CYS B O 1
ATOM 3777 N N . CYS B 1 187 ? -12.219 17.484 -6.727 1 93.06 187 CYS B N 1
ATOM 3778 C CA . CYS B 1 187 ? -10.766 17.375 -6.844 1 93.06 187 CYS B CA 1
ATOM 3779 C C . CYS B 1 187 ? -10.219 18.391 -7.84 1 93.06 187 CYS B C 1
ATOM 3781 O O . CYS B 1 187 ? -10.648 18.422 -9 1 93.06 187 CYS B O 1
ATOM 3783 N N . ALA B 1 188 ? -9.219 19.156 -7.523 1 87.5 188 ALA B N 1
ATOM 3784 C CA . ALA B 1 188 ? -8.656 20.219 -8.344 1 87.5 188 ALA B CA 1
ATOM 3785 C C . ALA B 1 188 ? -7.926 19.656 -9.555 1 87.5 188 ALA B C 1
ATOM 3787 O O . ALA B 1 188 ? -7.727 20.359 -10.555 1 87.5 188 ALA B O 1
ATOM 3788 N N . TYR B 1 189 ? -7.543 18.422 -9.5 1 86.81 189 TYR B N 1
ATOM 3789 C CA . TYR B 1 189 ? -6.762 17.812 -10.57 1 86.81 189 TYR B CA 1
ATOM 3790 C C . TYR B 1 189 ? -7.664 17.062 -11.547 1 86.81 189 TYR B C 1
ATOM 3792 O O . TYR B 1 189 ? -7.184 16.484 -12.523 1 86.81 189 TYR B O 1
ATOM 3800 N N . GLY B 1 190 ? -8.938 17.031 -11.297 1 87.19 190 GLY B N 1
ATOM 3801 C CA . GLY B 1 190 ? -9.891 16.484 -12.242 1 87.19 190 GLY B CA 1
ATOM 3802 C C . GLY B 1 190 ? -10.07 14.977 -12.102 1 87.19 190 GLY B C 1
ATOM 3803 O O . GLY B 1 190 ? -10.617 14.328 -12.992 1 87.19 190 GLY B O 1
ATOM 3804 N N . HIS B 1 191 ? -9.57 14.352 -11.016 1 88.88 191 HIS B N 1
ATOM 3805 C CA . HIS B 1 191 ? -9.844 12.938 -10.797 1 88.88 191 HIS B CA 1
ATOM 3806 C C . HIS B 1 191 ? -11.344 12.68 -10.695 1 88.88 191 HIS B C 1
ATOM 3808 O O . HIS B 1 191 ? -12.062 13.414 -10.023 1 88.88 191 HIS B O 1
ATOM 3814 N N . GLU B 1 192 ? -11.609 11.625 -11.492 1 82.81 192 GLU B N 1
ATOM 3815 C CA . GLU B 1 192 ? -13 11.203 -11.312 1 82.81 192 GLU B CA 1
ATOM 3816 C C . GLU B 1 192 ? -13.141 10.305 -10.086 1 82.81 192 GLU B C 1
ATOM 3818 O O . GLU B 1 192 ? -12.469 9.281 -9.977 1 82.81 192 GLU B O 1
ATOM 3823 N N . CYS B 1 193 ? -13.727 10.602 -9.055 1 94.38 193 CYS B N 1
ATOM 3824 C CA . CYS B 1 193 ? -14.148 9.852 -7.883 1 94.38 193 CYS B CA 1
ATOM 3825 C C . CYS B 1 193 ? -12.953 9.484 -7.008 1 94.38 193 CYS B C 1
ATOM 3827 O O . CYS B 1 193 ? -12.828 8.336 -6.57 1 94.38 193 CYS B O 1
ATOM 3829 N N . CYS B 1 194 ? -11.93 10.289 -6.957 1 97.69 194 CYS B N 1
ATOM 3830 C CA . CYS B 1 194 ? -10.953 10.047 -5.898 1 97.69 194 CYS B CA 1
ATOM 3831 C C . CYS B 1 194 ? -11.57 10.297 -4.523 1 97.69 194 CYS B C 1
ATOM 3833 O O . CYS B 1 194 ? -12.469 11.117 -4.387 1 97.69 194 CYS B O 1
ATOM 3835 N N . VAL B 1 195 ? -11.086 9.664 -3.541 1 98.69 195 VAL B N 1
ATOM 3836 C CA . VAL B 1 195 ? -11.688 9.711 -2.213 1 98.69 195 VAL B CA 1
ATOM 3837 C C . VAL B 1 195 ? -11.688 11.148 -1.696 1 98.69 195 VAL B C 1
ATOM 3839 O O . VAL B 1 195 ? -12.711 11.641 -1.211 1 98.69 195 VAL B O 1
ATOM 3842 N N . GLU B 1 196 ? -10.586 11.883 -1.828 1 97.31 196 GLU B N 1
ATOM 3843 C CA . GLU B 1 196 ? -10.508 13.258 -1.363 1 97.31 196 GLU B CA 1
ATOM 3844 C C . GLU B 1 196 ? -11.562 14.133 -2.029 1 97.31 196 GLU B C 1
ATOM 3846 O O . GLU B 1 196 ? -12.32 14.828 -1.347 1 97.31 196 GLU B O 1
ATOM 3851 N N . GLY B 1 197 ? -11.641 14.039 -3.309 1 97.38 197 GLY B N 1
ATOM 3852 C CA . GLY B 1 197 ? -12.594 14.859 -4.035 1 97.38 197 GLY B CA 1
ATOM 3853 C C . GLY B 1 197 ? -14.039 14.555 -3.682 1 97.38 197 GLY B C 1
ATOM 3854 O O . GLY B 1 197 ? -14.93 15.367 -3.928 1 97.38 197 GLY B O 1
ATOM 3855 N N . MET B 1 198 ? -14.281 13.406 -3.096 1 98.44 198 MET B N 1
ATOM 3856 C CA . MET B 1 198 ? -15.648 12.984 -2.824 1 98.44 198 MET B CA 1
ATOM 3857 C C . MET B 1 198 ? -16.047 13.312 -1.392 1 98.44 198 MET B C 1
ATOM 3859 O O . MET B 1 198 ? -17.234 13.445 -1.089 1 98.44 198 MET B O 1
ATOM 3863 N N . ILE B 1 199 ? -14.984 13.5 -0.471 1 98.44 199 ILE B N 1
ATOM 3864 C CA . ILE B 1 199 ? -15.477 13.539 0.903 1 98.44 199 ILE B CA 1
ATOM 3865 C C . ILE B 1 199 ? -14.68 14.57 1.701 1 98.44 199 ILE B C 1
ATOM 3867 O O . ILE B 1 199 ? -14.789 14.633 2.928 1 98.44 199 ILE B O 1
ATOM 3871 N N . ASP B 1 200 ? -13.766 15.344 1.095 1 96.69 200 ASP B N 1
ATOM 3872 C CA . ASP B 1 200 ? -13.117 16.391 1.881 1 96.69 200 ASP B CA 1
ATOM 3873 C C . ASP B 1 200 ? -14.133 17.422 2.355 1 96.69 200 ASP B C 1
ATOM 3875 O O . ASP B 1 200 ? -15.328 17.312 2.074 1 96.69 200 ASP B O 1
ATOM 3879 N N . SER B 1 201 ? -13.695 18.406 3.158 1 96.25 201 SER B N 1
ATOM 3880 C CA . SER B 1 201 ? -14.625 19.344 3.773 1 96.25 201 SER B CA 1
ATOM 3881 C C . SER B 1 201 ? -15.414 20.109 2.719 1 96.25 201 SER B C 1
ATOM 3883 O O . SER B 1 201 ? -16.609 20.375 2.902 1 96.25 201 SER B O 1
ATOM 3885 N N . GLN B 1 202 ? -14.781 20.484 1.613 1 96 202 GLN B N 1
ATOM 3886 C CA . GLN B 1 202 ? -15.477 21.172 0.536 1 96 202 GLN B CA 1
ATOM 3887 C C . GLN B 1 202 ? -16.562 20.297 -0.078 1 96 202 GLN B C 1
ATOM 3889 O O . GLN B 1 202 ? -17.688 20.75 -0.295 1 96 202 GLN B O 1
ATOM 3894 N N . ALA B 1 203 ? -16.266 19.062 -0.4 1 98 203 ALA B N 1
ATOM 3895 C CA . ALA B 1 203 ? -17.219 18.125 -0.986 1 98 203 ALA B CA 1
ATOM 3896 C C . ALA B 1 203 ? -18.438 17.969 -0.089 1 98 203 ALA B C 1
ATOM 3898 O O . ALA B 1 203 ? -19.578 18 -0.563 1 98 203 ALA B O 1
ATOM 3899 N N . ILE B 1 204 ? -18.172 17.75 1.19 1 98.31 204 ILE B N 1
ATOM 3900 C CA . ILE B 1 204 ? -19.266 17.562 2.137 1 98.31 204 ILE B CA 1
ATOM 3901 C C . ILE B 1 204 ? -20.141 18.812 2.176 1 98.31 204 ILE B C 1
ATOM 3903 O O . ILE B 1 204 ? -21.375 18.719 2.119 1 98.31 204 ILE B O 1
ATOM 3907 N N . ALA B 1 205 ? -19.484 19.969 2.279 1 98.25 205 ALA B N 1
ATOM 3908 C CA . ALA B 1 205 ? -20.203 21.234 2.334 1 98.25 205 ALA B CA 1
ATOM 3909 C C . ALA B 1 205 ? -21.078 21.422 1.098 1 98.25 205 ALA B C 1
ATOM 3911 O O . ALA B 1 205 ? -22.25 21.828 1.206 1 98.25 205 ALA B O 1
ATOM 3912 N N . GLU B 1 206 ? -20.578 21.141 -0.055 1 97.88 206 GLU B N 1
ATOM 3913 C CA . GLU B 1 206 ? -21.312 21.281 -1.309 1 97.88 206 GLU B CA 1
ATOM 3914 C C . GLU B 1 206 ? -22.516 20.328 -1.359 1 97.88 206 GLU B C 1
ATOM 3916 O O . GLU B 1 206 ? -23.578 20.688 -1.856 1 97.88 206 GLU B O 1
ATOM 3921 N N . ARG B 1 207 ? -22.344 19.156 -0.837 1 97.62 207 ARG B N 1
ATOM 3922 C CA . ARG B 1 207 ? -23.406 18.156 -0.839 1 97.62 207 ARG B CA 1
ATOM 3923 C C . ARG B 1 207 ? -24.609 18.625 -0.021 1 97.62 207 ARG B C 1
ATOM 3925 O O . ARG B 1 207 ? -25.75 18.312 -0.349 1 97.62 207 ARG B O 1
ATOM 3932 N N . VAL B 1 208 ? -24.312 19.344 1.046 1 97.38 208 VAL B N 1
ATOM 3933 C CA . VAL B 1 208 ? -25.391 19.703 1.957 1 97.38 208 VAL B CA 1
ATOM 3934 C C . VAL B 1 208 ? -25.672 21.203 1.876 1 97.38 208 VAL B C 1
ATOM 3936 O O . VAL B 1 208 ? -26.453 21.734 2.666 1 97.38 208 VAL B O 1
ATOM 3939 N N . ASN B 1 209 ? -24.984 21.906 1.02 1 96.44 209 ASN B N 1
ATOM 3940 C CA . ASN B 1 209 ? -25.188 23.312 0.719 1 96.44 209 ASN B CA 1
ATOM 3941 C C . ASN B 1 209 ? -24.984 24.188 1.954 1 96.44 209 ASN B C 1
ATOM 3943 O O . ASN B 1 209 ? -25.875 24.969 2.32 1 96.44 209 ASN B O 1
ATOM 3947 N N . VAL B 1 210 ? -23.875 24.031 2.65 1 96.56 210 VAL B N 1
ATOM 3948 C CA . VAL B 1 210 ? -23.453 24.891 3.754 1 96.56 210 VAL B CA 1
ATOM 3949 C C . VAL B 1 210 ? -22 25.312 3.545 1 96.56 210 VAL B C 1
ATOM 3951 O O . VAL B 1 210 ? -21.328 24.828 2.637 1 96.56 210 VAL B O 1
ATOM 3954 N N . HIS B 1 211 ? -21.594 26.297 4.289 1 94.31 211 HIS B N 1
ATOM 3955 C CA . HIS B 1 211 ? -20.188 26.656 4.285 1 94.31 211 HIS B CA 1
ATOM 3956 C C . HIS B 1 211 ? -19.344 25.625 5.008 1 94.31 211 HIS B C 1
ATOM 3958 O O . HIS B 1 211 ? -19.797 25.016 5.988 1 94.31 211 HIS B O 1
ATOM 3964 N N . ARG B 1 212 ? -18.156 25.5 4.547 1 91.38 212 ARG B N 1
ATOM 3965 C CA . ARG B 1 212 ? -17.25 24.484 5.086 1 91.38 212 ARG B CA 1
ATOM 3966 C C . ARG B 1 212 ? -17.078 24.641 6.594 1 91.38 212 ARG B C 1
ATOM 3968 O O . ARG B 1 212 ? -16.938 23.656 7.316 1 91.38 212 ARG B O 1
ATOM 3975 N N . HIS B 1 213 ? -17.156 25.828 7.074 1 89.25 213 HIS B N 1
ATOM 3976 C CA . HIS B 1 213 ? -16.953 26.109 8.492 1 89.25 213 HIS B CA 1
ATOM 3977 C C . HIS B 1 213 ? -18.188 25.766 9.312 1 89.25 213 HIS B C 1
ATOM 3979 O O . HIS B 1 213 ? -18.141 25.766 10.547 1 89.25 213 HIS B O 1
ATOM 3985 N N . ASP B 1 214 ? -19.266 25.391 8.656 1 94.56 214 ASP B N 1
ATOM 3986 C CA . ASP B 1 214 ? -20.531 25.141 9.352 1 94.56 214 ASP B CA 1
ATOM 3987 C C . ASP B 1 214 ? -20.875 23.656 9.352 1 94.56 214 ASP B C 1
ATOM 3989 O O . ASP B 1 214 ? -21.984 23.281 9.703 1 94.56 214 ASP B O 1
ATOM 3993 N N . LEU B 1 215 ? -19.922 22.891 9.016 1 95.44 215 LEU B N 1
ATOM 3994 C CA . LEU B 1 215 ? -20.172 21.453 8.93 1 95.44 215 LEU B CA 1
ATOM 3995 C C . LEU B 1 215 ? -20.562 20.875 10.281 1 95.44 215 LEU B C 1
ATOM 3997 O O . LEU B 1 215 ? -21.312 19.891 10.359 1 95.44 215 LEU B O 1
ATOM 4001 N N . HIS B 1 216 ? -20.078 21.469 11.312 1 92.94 216 HIS B N 1
ATOM 4002 C CA . HIS B 1 216 ? -20.375 21 12.656 1 92.94 216 HIS B CA 1
ATOM 4003 C C . HIS B 1 216 ? -21.859 21.141 12.977 1 92.94 216 HIS B C 1
ATOM 4005 O O . HIS B 1 216 ? -22.359 20.516 13.922 1 92.94 216 HIS B O 1
ATOM 4011 N N . THR B 1 217 ? -22.625 21.844 12.203 1 95.5 217 THR B N 1
ATOM 4012 C CA . THR B 1 217 ? -24.031 22.109 12.469 1 95.5 217 THR B CA 1
ATOM 4013 C C . THR B 1 217 ? -24.906 21.016 11.844 1 95.5 217 THR B C 1
ATOM 4015 O O . THR B 1 217 ? -26.094 20.922 12.133 1 95.5 217 THR B O 1
ATOM 4018 N N . ILE B 1 218 ? -24.344 20.219 11.016 1 96.62 218 ILE B N 1
ATOM 4019 C CA . ILE B 1 218 ? -25.109 19.188 10.32 1 96.62 218 ILE B CA 1
ATOM 4020 C C . ILE B 1 218 ? -25.406 18.031 11.273 1 96.62 218 ILE B C 1
ATOM 4022 O O . ILE B 1 218 ? -24.516 17.516 11.945 1 96.62 218 ILE B O 1
ATOM 4026 N N . ASP B 1 219 ? -26.609 17.625 11.328 1 96.44 219 ASP B N 1
ATOM 4027 C CA . ASP B 1 219 ? -27.047 16.578 12.234 1 96.44 219 ASP B CA 1
ATOM 4028 C C . ASP B 1 219 ? -26.438 15.227 11.852 1 96.44 219 ASP B C 1
ATOM 4030 O O . ASP B 1 219 ? -26.266 14.938 10.664 1 96.44 219 ASP B O 1
ATOM 4034 N N . ASP B 1 220 ? -26.281 14.344 12.852 1 96.06 220 ASP B N 1
ATOM 4035 C CA . ASP B 1 220 ? -25.688 13.023 12.641 1 96.06 220 ASP B CA 1
ATOM 4036 C C . ASP B 1 220 ? -26.594 12.148 11.789 1 96.06 220 ASP B C 1
ATOM 4038 O O . ASP B 1 220 ? -26.141 11.164 11.203 1 96.06 220 ASP B O 1
ATOM 4042 N N . ASN B 1 221 ? -27.797 12.523 11.688 1 96.75 221 ASN B N 1
ATOM 4043 C CA . ASN B 1 221 ? -28.75 11.719 10.922 1 96.75 221 ASN B CA 1
ATOM 4044 C C . ASN B 1 221 ? -28.75 12.102 9.445 1 96.75 221 ASN B C 1
ATOM 4046 O O . ASN B 1 221 ? -29.406 11.445 8.633 1 96.75 221 ASN B O 1
ATOM 4050 N N . ASN B 1 222 ? -28.078 13.172 9.125 1 97.62 222 ASN B N 1
ATOM 4051 C CA . ASN B 1 222 ? -28 13.562 7.719 1 97.62 222 ASN B CA 1
ATOM 4052 C C . ASN B 1 222 ? -27.406 12.445 6.863 1 97.62 222 ASN B C 1
ATOM 4054 O O . ASN B 1 222 ? -26.375 11.875 7.207 1 97.62 222 ASN B O 1
ATOM 4058 N N . PRO B 1 223 ? -28 12.164 5.703 1 97.56 223 PRO B N 1
ATOM 4059 C CA . PRO B 1 223 ? -27.562 11.055 4.852 1 97.56 223 PRO B CA 1
ATOM 4060 C C . PRO B 1 223 ? -26.156 11.25 4.301 1 97.56 223 PRO B C 1
ATOM 4062 O O . PRO B 1 223 ? -25.531 10.297 3.82 1 97.56 223 PRO B O 1
ATOM 4065 N N . VAL B 1 224 ? -25.656 12.453 4.375 1 98.25 224 VAL B N 1
ATOM 4066 C CA . VAL B 1 224 ? -24.328 12.742 3.824 1 98.25 224 VAL B CA 1
ATOM 4067 C C . VAL B 1 224 ? -23.281 11.898 4.539 1 98.25 224 VAL B C 1
ATOM 4069 O O . VAL B 1 224 ? -22.281 11.508 3.939 1 98.25 224 VAL B O 1
ATOM 4072 N N . TRP B 1 225 ? -23.547 11.547 5.809 1 98.44 225 TRP B N 1
ATOM 4073 C CA . TRP B 1 225 ? -22.547 10.82 6.586 1 98.44 225 TRP B CA 1
ATOM 4074 C C . TRP B 1 225 ? -22.453 9.367 6.129 1 98.44 225 TRP B C 1
ATOM 4076 O O . TRP B 1 225 ? -21.375 8.758 6.195 1 98.44 225 TRP B O 1
ATOM 4086 N N . LYS B 1 226 ? -23.531 8.82 5.59 1 98.44 226 LYS B N 1
ATOM 4087 C CA . LYS B 1 226 ? -23.484 7.504 4.961 1 98.44 226 LYS B CA 1
ATOM 4088 C C . LYS B 1 226 ? -22.609 7.52 3.713 1 98.44 226 LYS B C 1
ATOM 4090 O O . LYS B 1 226 ? -21.859 6.57 3.457 1 98.44 226 LYS B O 1
ATOM 4095 N N . VAL B 1 227 ? -22.719 8.586 2.975 1 98.62 227 VAL B N 1
ATOM 4096 C CA . VAL B 1 227 ? -21.938 8.758 1.76 1 98.62 227 VAL B CA 1
ATOM 4097 C C . VAL B 1 227 ? -20.453 8.852 2.115 1 98.62 227 VAL B C 1
ATOM 4099 O O . VAL B 1 227 ? -19.609 8.18 1.508 1 98.62 227 VAL B O 1
ATOM 4102 N N . VAL B 1 228 ? -20.141 9.688 3.123 1 98.75 228 VAL B N 1
ATOM 4103 C CA . VAL B 1 228 ? -18.766 9.82 3.576 1 98.75 228 VAL B CA 1
ATOM 4104 C C . VAL B 1 228 ? -18.25 8.477 4.059 1 98.75 228 VAL B C 1
ATOM 4106 O O . VAL B 1 228 ? -17.125 8.078 3.713 1 98.75 228 VAL B O 1
ATOM 4109 N N . GLY B 1 229 ? -19.094 7.738 4.77 1 98.81 229 GLY B N 1
ATOM 4110 C CA . GLY B 1 229 ? -18.734 6.414 5.246 1 98.81 229 GLY B CA 1
ATOM 4111 C C . GLY B 1 229 ? -18.422 5.441 4.125 1 98.81 229 GLY B C 1
ATOM 4112 O O . GLY B 1 229 ? -17.5 4.629 4.238 1 98.81 229 GLY B O 1
ATOM 4113 N N . TYR B 1 230 ? -19.141 5.535 3.078 1 98.81 230 TYR B N 1
ATOM 4114 C CA . TYR B 1 230 ? -18.938 4.656 1.934 1 98.81 230 TYR B CA 1
ATOM 4115 C C . TYR B 1 230 ? -17.547 4.852 1.342 1 98.81 230 TYR B C 1
ATOM 4117 O O . TYR B 1 230 ? -16.797 3.883 1.134 1 98.81 230 TYR B O 1
ATOM 4125 N N . TYR B 1 231 ? -17.172 6.07 1.122 1 98.81 231 TYR B N 1
ATOM 4126 C CA . TYR B 1 231 ? -15.906 6.34 0.462 1 98.81 231 TYR B CA 1
ATOM 4127 C C . TYR B 1 231 ? -14.734 6.055 1.396 1 98.81 231 TYR B C 1
ATOM 4129 O O . TYR B 1 231 ? -13.68 5.602 0.955 1 98.81 231 TYR B O 1
ATOM 4137 N N . LEU B 1 232 ? -14.922 6.277 2.713 1 98.88 232 LEU B N 1
ATOM 4138 C CA . LEU B 1 232 ? -13.906 5.883 3.684 1 98.88 232 LEU B CA 1
ATOM 4139 C C . LEU B 1 232 ? -13.789 4.367 3.76 1 98.88 232 LEU B C 1
ATOM 4141 O O . LEU B 1 232 ? -12.68 3.832 3.857 1 98.88 232 LEU B O 1
ATOM 4145 N N . GLY B 1 233 ? -14.953 3.693 3.766 1 98.81 233 GLY B N 1
ATOM 4146 C CA . GLY B 1 233 ? -14.93 2.24 3.76 1 98.81 233 GLY B CA 1
ATOM 4147 C C . GLY B 1 233 ? -14.195 1.658 2.566 1 98.81 233 GLY B C 1
ATOM 4148 O O . GLY B 1 233 ? -13.414 0.721 2.711 1 98.81 233 GLY B O 1
ATOM 4149 N N . ALA B 1 234 ? -14.453 2.242 1.406 1 98.62 234 ALA B N 1
ATOM 4150 C CA . ALA B 1 234 ? -13.789 1.809 0.18 1 98.62 234 ALA B CA 1
ATOM 4151 C C . ALA B 1 234 ? -12.281 2.053 0.255 1 98.62 234 ALA B C 1
ATOM 4153 O O . ALA B 1 234 ? -11.492 1.208 -0.167 1 98.62 234 ALA B O 1
ATOM 4154 N N . LEU B 1 235 ? -11.906 3.213 0.799 1 98.81 235 LEU B N 1
ATOM 4155 C CA . LEU B 1 235 ? -10.492 3.529 0.999 1 98.81 235 LEU B CA 1
ATOM 4156 C C . LEU B 1 235 ? -9.828 2.502 1.912 1 98.81 235 LEU B C 1
ATOM 4158 O O . LEU B 1 235 ? -8.773 1.957 1.578 1 98.81 235 LEU B O 1
ATOM 4162 N N . CYS B 1 236 ? -10.461 2.203 3.018 1 98.75 236 CYS B N 1
ATOM 4163 C CA . CYS B 1 236 ? -9.93 1.244 3.98 1 98.75 236 CYS B CA 1
ATOM 4164 C C . CYS B 1 236 ? -9.82 -0.145 3.363 1 98.75 236 CYS B C 1
ATOM 4166 O O . CYS B 1 236 ? -8.867 -0.874 3.625 1 98.75 236 CYS B O 1
ATOM 4168 N N . LEU B 1 237 ? -10.781 -0.473 2.566 1 98.19 237 LEU B N 1
ATOM 4169 C CA . LEU B 1 237 ? -10.789 -1.778 1.913 1 98.19 237 LEU B CA 1
ATOM 4170 C C . LEU B 1 237 ? -9.594 -1.923 0.979 1 98.19 237 LEU B C 1
ATOM 4172 O O . LEU B 1 237 ? -8.844 -2.9 1.066 1 98.19 237 LEU B O 1
ATOM 4176 N N . ASN B 1 238 ? -9.414 -0.932 0.109 1 98.56 238 ASN B N 1
ATOM 4177 C CA . ASN B 1 238 ? -8.312 -0.992 -0.847 1 98.56 238 ASN B CA 1
ATOM 4178 C C . ASN B 1 238 ? -6.961 -0.987 -0.145 1 98.56 238 ASN B C 1
ATOM 4180 O O . ASN B 1 238 ? -6.035 -1.688 -0.562 1 98.56 238 ASN B O 1
ATOM 4184 N N . ILE B 1 239 ? -6.875 -0.239 0.94 1 98.62 239 ILE B N 1
ATOM 4185 C CA . ILE B 1 239 ? -5.66 -0.245 1.745 1 98.62 239 ILE B CA 1
ATOM 4186 C C . ILE B 1 239 ? -5.426 -1.641 2.32 1 98.62 239 ILE B C 1
ATOM 4188 O O . ILE B 1 239 ? -4.305 -2.15 2.293 1 98.62 239 ILE B O 1
ATOM 4192 N N . THR B 1 240 ? -6.449 -2.266 2.797 1 97.5 240 THR B N 1
ATOM 4193 C CA . THR B 1 240 ? -6.352 -3.602 3.373 1 97.5 240 THR B CA 1
ATOM 4194 C C . THR B 1 240 ? -5.875 -4.609 2.33 1 97.5 240 THR B C 1
ATOM 4196 O O . THR B 1 240 ? -5 -5.434 2.605 1 97.5 240 THR B O 1
ATOM 4199 N N . TYR B 1 241 ? -6.34 -4.477 1.149 1 96.81 241 TYR B N 1
ATOM 4200 C CA . TYR B 1 241 ? -5.992 -5.422 0.097 1 96.81 241 TYR B CA 1
ATOM 4201 C C . TYR B 1 241 ? -4.566 -5.191 -0.397 1 96.81 241 TYR B C 1
ATOM 4203 O O . TYR B 1 241 ? -3.877 -6.141 -0.779 1 96.81 241 TYR B O 1
ATOM 4211 N N . LEU B 1 242 ? -4.062 -4.027 -0.288 1 97.56 242 LEU B N 1
ATOM 4212 C CA . LEU B 1 242 ? -2.764 -3.727 -0.877 1 97.56 242 LEU B CA 1
ATOM 4213 C C . LEU B 1 242 ? -1.66 -3.807 0.172 1 97.56 242 LEU B C 1
ATOM 4215 O O . LEU B 1 242 ? -0.508 -4.102 -0.155 1 97.56 242 LEU B O 1
ATOM 4219 N N . LEU B 1 243 ? -2.078 -3.574 1.488 1 96.88 243 LEU B N 1
ATOM 4220 C CA . LEU B 1 243 ? -1.019 -3.404 2.477 1 96.88 243 LEU B CA 1
ATOM 4221 C C . LEU B 1 243 ? -1.25 -4.312 3.682 1 96.88 243 LEU B C 1
ATOM 4223 O O . LEU B 1 243 ? -0.374 -4.449 4.539 1 96.88 243 LEU B O 1
ATOM 4227 N N . SER B 1 244 ? -2.391 -4.848 3.809 1 95.25 244 SER B N 1
ATOM 4228 C CA . SER B 1 244 ? -2.738 -5.734 4.914 1 95.25 244 SER B CA 1
ATOM 4229 C C . SER B 1 244 ? -2.289 -5.152 6.25 1 95.25 244 SER B C 1
ATOM 4231 O O . SER B 1 244 ? -1.576 -5.809 7.012 1 95.25 244 SER B O 1
ATOM 4233 N N . PRO B 1 245 ? -2.727 -3.949 6.551 1 97 245 PRO B N 1
ATOM 4234 C CA . PRO B 1 245 ? -2.223 -3.33 7.781 1 97 245 PRO B CA 1
ATOM 4235 C C . PRO B 1 245 ? -2.73 -4.023 9.039 1 97 245 PRO B C 1
ATOM 4237 O O . PRO B 1 245 ? -3.752 -4.715 9 1 97 245 PRO B O 1
ATOM 4240 N N . ASN B 1 246 ? -2.016 -3.828 10.156 1 96.38 246 ASN B N 1
ATOM 4241 C CA . ASN B 1 246 ? -2.428 -4.316 11.469 1 96.38 246 ASN B CA 1
ATOM 4242 C C . ASN B 1 246 ? -3.459 -3.391 12.109 1 96.38 246 ASN B C 1
ATOM 4244 O O . ASN B 1 246 ? -4.23 -3.816 12.969 1 96.38 246 ASN B O 1
ATOM 4248 N N . LEU B 1 247 ? -3.395 -2.17 11.625 1 97.5 247 LEU B N 1
ATOM 4249 C CA . LEU B 1 247 ? -4.238 -1.145 12.227 1 97.5 247 LEU B CA 1
ATOM 4250 C C . LEU B 1 247 ? -4.449 0.02 11.266 1 97.5 247 LEU B C 1
ATOM 4252 O O . LEU B 1 247 ? -3.508 0.466 10.609 1 97.5 247 LEU B O 1
ATOM 4256 N N . ILE B 1 248 ? -5.684 0.472 11.164 1 98.56 248 ILE B N 1
ATOM 4257 C CA . ILE B 1 248 ? -6.035 1.699 10.461 1 98.56 248 ILE B CA 1
ATOM 4258 C C . ILE B 1 248 ? -6.605 2.717 11.445 1 98.56 248 ILE B C 1
ATOM 4260 O O . ILE B 1 248 ? -7.562 2.424 12.164 1 98.56 248 ILE B O 1
ATOM 4264 N N . ILE B 1 249 ? -5.988 3.867 11.445 1 98.69 249 ILE B N 1
ATOM 4265 C CA . ILE B 1 249 ? -6.426 4.945 12.32 1 98.69 249 ILE B CA 1
ATOM 4266 C C . ILE B 1 249 ? -7.051 6.062 11.492 1 98.69 249 ILE B C 1
ATOM 4268 O O . ILE B 1 249 ? -6.461 6.527 10.516 1 98.69 249 ILE B O 1
ATOM 4272 N N . LEU B 1 250 ? -8.25 6.48 11.867 1 98.56 250 LEU B N 1
ATOM 4273 C CA . LEU B 1 250 ? -8.953 7.566 11.203 1 98.56 250 LEU B CA 1
ATOM 4274 C C . LEU B 1 250 ? -8.961 8.82 12.07 1 98.56 250 LEU B C 1
ATOM 4276 O O . LEU B 1 250 ? -9.508 8.812 13.172 1 98.56 250 LEU B O 1
ATOM 4280 N N . GLY B 1 251 ? -8.312 9.852 11.523 1 97.12 251 GLY B N 1
ATOM 4281 C CA . GLY B 1 251 ? -8.273 11.125 12.227 1 97.12 251 GLY B CA 1
ATOM 4282 C C . GLY B 1 251 ? -8.625 12.305 11.352 1 97.12 251 GLY B C 1
ATOM 4283 O O . GLY B 1 251 ? -9.148 12.133 10.242 1 97.12 251 GLY B O 1
ATOM 4284 N N . GLY B 1 252 ? -8.406 13.516 11.938 1 94.31 252 GLY B N 1
ATOM 4285 C CA . GLY B 1 252 ? -8.75 14.75 11.242 1 94.31 252 GLY B CA 1
ATOM 4286 C C . GLY B 1 252 ? -10.008 15.398 11.773 1 94.31 252 GLY B C 1
ATOM 4287 O O . GLY B 1 252 ? -10.773 14.781 12.523 1 94.31 252 GLY B O 1
ATOM 4288 N N . GLY B 1 253 ? -10.188 16.609 11.344 1 93.12 253 GLY B N 1
ATOM 4289 C CA . GLY B 1 253 ? -11.281 17.406 11.875 1 93.12 253 GLY B CA 1
ATOM 4290 C C . GLY B 1 253 ? -12.648 16.812 11.586 1 93.12 253 GLY B C 1
ATOM 4291 O O . GLY B 1 253 ? -13.539 16.859 12.438 1 93.12 253 GLY B O 1
ATOM 4292 N N . ILE B 1 254 ? -12.867 16.234 10.453 1 95.75 254 ILE B N 1
ATOM 4293 C CA . ILE B 1 254 ? -14.156 15.688 10.047 1 95.75 254 ILE B CA 1
ATOM 4294 C C . ILE B 1 254 ? -14.469 14.453 10.883 1 95.75 254 ILE B C 1
ATOM 4296 O O . ILE B 1 254 ? -15.633 14.195 11.211 1 95.75 254 ILE B O 1
ATOM 4300 N N . MET B 1 255 ? -13.453 13.727 11.359 1 96.44 255 MET B N 1
ATOM 4301 C CA . MET B 1 255 ? -13.633 12.469 12.078 1 96.44 255 MET B CA 1
ATOM 4302 C C . MET B 1 255 ? -14.023 12.719 13.531 1 96.44 255 MET B C 1
ATOM 4304 O O . MET B 1 255 ? -14.336 11.789 14.266 1 96.44 255 MET B O 1
ATOM 4308 N N . LYS B 1 256 ? -13.945 13.992 13.93 1 94 256 LYS B N 1
ATOM 4309 C CA . LYS B 1 256 ? -14.516 14.305 15.234 1 94 256 LYS B CA 1
ATOM 4310 C C . LYS B 1 256 ? -15.984 13.891 15.305 1 94 256 LYS B C 1
ATOM 4312 O O . LYS B 1 256 ? -16.547 13.727 16.391 1 94 256 LYS B O 1
ATOM 4317 N N . ARG B 1 257 ? -16.594 13.828 14.188 1 95.69 257 ARG B N 1
ATOM 4318 C CA . ARG B 1 257 ? -17.938 13.258 14.094 1 95.69 257 ARG B CA 1
ATOM 4319 C C . ARG B 1 257 ? -17.891 11.742 14.258 1 95.69 257 ARG B C 1
ATOM 4321 O O . ARG B 1 257 ? -17.703 11.016 13.281 1 95.69 257 ARG B O 1
ATOM 4328 N N . ARG B 1 258 ? -18.312 11.195 15.336 1 95.69 258 ARG B N 1
ATOM 4329 C CA . ARG B 1 258 ? -18.016 9.828 15.75 1 95.69 258 ARG B CA 1
ATOM 4330 C C . ARG B 1 258 ? -18.844 8.828 14.945 1 95.69 258 ARG B C 1
ATOM 4332 O O . ARG B 1 258 ? -18.438 7.672 14.789 1 95.69 258 ARG B O 1
ATOM 4339 N N . ILE B 1 259 ? -19.969 9.25 14.398 1 97.56 259 ILE B N 1
ATOM 4340 C CA . ILE B 1 259 ? -20.812 8.359 13.609 1 97.56 259 ILE B CA 1
ATOM 4341 C C . ILE B 1 259 ? -20.047 7.852 12.398 1 97.56 259 ILE B C 1
ATOM 4343 O O . ILE B 1 259 ? -20.359 6.785 11.859 1 97.56 259 ILE B O 1
ATOM 4347 N N . LEU B 1 260 ? -19.047 8.57 12 1 98.5 260 LEU B N 1
ATOM 4348 C CA . LEU B 1 260 ? -18.281 8.211 10.812 1 98.5 260 LEU B CA 1
ATOM 4349 C C . LEU B 1 260 ? -17.484 6.922 11.039 1 98.5 260 LEU B C 1
ATOM 4351 O O . LEU B 1 260 ? -17.219 6.18 10.094 1 98.5 260 LEU B O 1
ATOM 4355 N N . TYR B 1 261 ? -17.109 6.625 12.289 1 98.44 261 TYR B N 1
ATOM 4356 C CA . TYR B 1 261 ? -16.453 5.352 12.57 1 98.44 261 TYR B CA 1
ATOM 4357 C C . TYR B 1 261 ? -17.391 4.184 12.297 1 98.44 261 TYR B C 1
ATOM 4359 O O . TYR B 1 261 ? -17 3.199 11.664 1 98.44 261 TYR B O 1
ATOM 4367 N N . THR B 1 262 ? -18.594 4.336 12.742 1 97.75 262 THR B N 1
ATOM 4368 C CA . THR B 1 262 ? -19.594 3.297 12.539 1 97.75 262 THR B CA 1
ATOM 4369 C C . THR B 1 262 ? -19.906 3.119 11.047 1 97.75 262 THR B C 1
ATOM 4371 O O . THR B 1 262 ? -19.938 1.993 10.547 1 97.75 262 THR B O 1
ATOM 4374 N N . GLU B 1 263 ? -20.125 4.227 10.367 1 98.56 263 GLU B N 1
ATOM 4375 C CA . GLU B 1 263 ? -20.453 4.176 8.945 1 98.56 263 GLU B CA 1
ATOM 4376 C C . GLU B 1 263 ? -19.297 3.584 8.141 1 98.56 263 GLU B C 1
ATOM 4378 O O . GLU B 1 263 ? -19.516 2.77 7.238 1 98.56 263 GLU B O 1
ATOM 4383 N N . THR B 1 264 ? -18.078 3.971 8.445 1 98.75 264 THR B N 1
ATOM 4384 C CA . THR B 1 264 ? -16.906 3.482 7.734 1 98.75 264 THR B CA 1
ATOM 4385 C C . THR B 1 264 ? -16.75 1.975 7.914 1 98.75 264 THR B C 1
ATOM 4387 O O . THR B 1 264 ? -16.562 1.244 6.941 1 98.75 264 THR B O 1
ATOM 4390 N N . ARG B 1 265 ? -16.859 1.492 9.172 1 98.44 265 ARG B N 1
ATOM 4391 C CA . ARG B 1 265 ? -16.734 0.069 9.461 1 98.44 265 ARG B CA 1
ATOM 4392 C C . ARG B 1 265 ? -17.844 -0.732 8.773 1 98.44 265 ARG B C 1
ATOM 4394 O O . ARG B 1 265 ? -17.594 -1.828 8.266 1 98.44 265 ARG B O 1
ATOM 4401 N N . HIS B 1 266 ? -18.969 -0.158 8.773 1 97.75 266 HIS B N 1
ATOM 4402 C CA . HIS B 1 266 ? -20.094 -0.806 8.102 1 97.75 266 HIS B CA 1
ATOM 4403 C C . HIS B 1 266 ? -19.812 -1.017 6.621 1 97.75 266 HIS B C 1
ATOM 4405 O O . HIS B 1 266 ? -19.938 -2.135 6.113 1 97.75 266 HIS B O 1
ATOM 4411 N N . TRP B 1 267 ? -19.438 0.034 5.969 1 97.94 267 TRP B N 1
ATOM 4412 C CA . TRP B 1 267 ? -19.219 -0.048 4.531 1 97.94 267 TRP B CA 1
ATOM 4413 C C . TRP B 1 267 ? -17.984 -0.891 4.215 1 97.94 267 TRP B C 1
ATOM 4415 O O . TRP B 1 267 ? -17.953 -1.611 3.213 1 97.94 267 TRP B O 1
ATOM 4425 N N . PHE B 1 268 ? -16.969 -0.795 5.086 1 98.25 268 PHE B N 1
ATOM 4426 C CA . PHE B 1 268 ? -15.82 -1.69 4.941 1 98.25 268 PHE B CA 1
ATOM 4427 C C . PHE B 1 268 ? -16.281 -3.145 4.902 1 98.25 268 PHE B C 1
ATOM 4429 O O . PHE B 1 268 ? -15.906 -3.895 3.998 1 98.25 268 PHE B O 1
ATOM 4436 N N . LYS B 1 269 ? -17.016 -3.521 5.836 1 96.69 269 LYS B N 1
ATOM 4437 C CA . LYS B 1 269 ? -17.516 -4.895 5.941 1 96.69 269 LYS B CA 1
ATOM 4438 C C . LYS B 1 269 ? 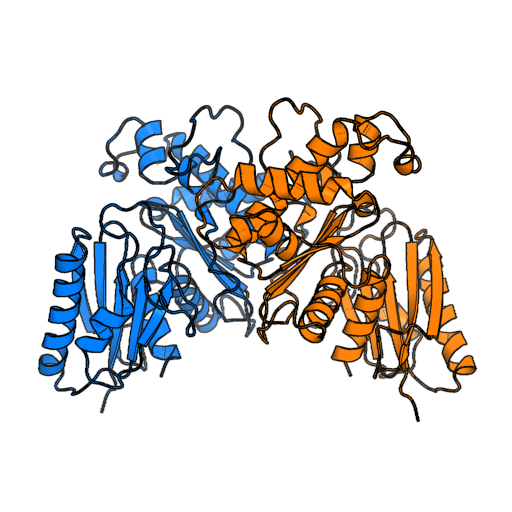-18.391 -5.254 4.746 1 96.69 269 LYS B C 1
ATOM 4440 O O . LYS B 1 269 ? -18.25 -6.336 4.168 1 96.69 269 LYS B O 1
ATOM 4445 N N . GLU B 1 270 ? -19.281 -4.375 4.402 1 96 270 GLU B N 1
ATOM 4446 C CA . GLU B 1 270 ? -20.188 -4.613 3.293 1 96 270 GLU B CA 1
ATOM 4447 C C . GLU B 1 270 ? -19.438 -4.836 1.987 1 96 270 GLU B C 1
ATOM 4449 O O . GLU B 1 270 ? -19.828 -5.676 1.172 1 96 270 GLU B O 1
ATOM 4454 N N . LEU B 1 271 ? -18.391 -4.059 1.781 1 96.44 271 LEU B N 1
ATOM 4455 C CA . LEU B 1 271 ? -17.641 -4.125 0.538 1 96.44 271 LEU B CA 1
ATOM 4456 C C . LEU B 1 271 ? -16.672 -5.309 0.551 1 96.44 271 LEU B C 1
ATOM 4458 O O . LEU B 1 271 ? -16.344 -5.855 -0.504 1 96.44 271 LEU B O 1
ATOM 4462 N N . LEU B 1 272 ? -16.172 -5.637 1.745 1 94.31 272 LEU B N 1
ATOM 4463 C CA . LEU B 1 272 ? -15.258 -6.766 1.925 1 94.31 272 LEU B CA 1
ATOM 4464 C C . LEU B 1 272 ? -15.953 -8.078 1.573 1 94.31 272 LEU B C 1
ATOM 4466 O O . LEU B 1 272 ? -15.32 -9 1.056 1 94.31 272 LEU B O 1
ATOM 4470 N N . LYS B 1 273 ? -17.25 -8.094 1.862 1 89 273 LYS B N 1
ATOM 4471 C CA . LYS B 1 273 ? -18.047 -9.305 1.697 1 89 273 LYS B CA 1
ATOM 4472 C C . LYS B 1 273 ? -17.469 -10.453 2.531 1 89 273 LYS B C 1
ATOM 4474 O O . LYS B 1 273 ? -17.281 -10.312 3.74 1 89 273 LYS B O 1
ATOM 4479 N N . GLU B 1 274 ? -17.141 -11.672 1.986 1 80.94 274 GLU B N 1
ATOM 4480 C CA . GLU B 1 274 ? -16.656 -12.82 2.738 1 80.94 274 GLU B CA 1
ATOM 4481 C C . GLU B 1 274 ? -15.25 -13.227 2.277 1 80.94 274 GLU B C 1
ATOM 4483 O O . GLU B 1 274 ? -14.828 -14.359 2.502 1 80.94 274 GLU B O 1
ATOM 4488 N N . TYR B 1 275 ? -14.617 -12.359 1.722 1 83.69 275 TYR B N 1
ATOM 4489 C CA . TYR B 1 275 ? -13.367 -12.727 1.075 1 83.69 275 TYR B CA 1
ATOM 4490 C C . TYR B 1 275 ? -12.281 -13.016 2.107 1 83.69 275 TYR B C 1
ATOM 4492 O O . TYR B 1 275 ? -11.641 -14.062 2.068 1 83.69 275 TYR B O 1
ATOM 4500 N N . LEU B 1 276 ? -11.953 -12.148 3.096 1 84.62 276 LEU B N 1
ATOM 4501 C CA . LEU B 1 276 ? -10.914 -12.352 4.098 1 84.62 276 LEU B CA 1
ATOM 4502 C C . LEU B 1 276 ? -11.508 -12.914 5.387 1 84.62 276 LEU B C 1
ATOM 4504 O O . LEU B 1 276 ? -12.422 -12.328 5.961 1 84.62 276 LEU B O 1
ATOM 4508 N N . ASP B 1 277 ? -10.844 -14.078 5.691 1 83.31 277 ASP B N 1
ATOM 4509 C CA . ASP B 1 277 ? -11.328 -14.766 6.883 1 83.31 277 ASP B CA 1
ATOM 4510 C C . ASP B 1 277 ? -10.477 -14.422 8.102 1 83.31 277 ASP B C 1
ATOM 4512 O O . ASP B 1 277 ? -9.773 -15.281 8.633 1 83.31 277 ASP B O 1
ATOM 4516 N N . SER B 1 278 ? -10.547 -13.234 8.57 1 87.56 278 SER B N 1
ATOM 4517 C CA . SER B 1 278 ? -9.852 -12.805 9.773 1 87.56 278 SER B CA 1
ATOM 4518 C C . SER B 1 278 ? -10.828 -12.516 10.906 1 87.56 278 SER B C 1
ATOM 4520 O O . SER B 1 278 ? -11.883 -11.914 10.688 1 87.56 278 SER B O 1
ATOM 4522 N N . PRO B 1 279 ? -10.445 -12.945 12.039 1 86.62 279 PRO B N 1
ATOM 4523 C CA . PRO B 1 279 ? -11.336 -12.695 13.18 1 86.62 279 PRO B CA 1
ATOM 4524 C C . PRO B 1 279 ? -11.68 -11.219 13.352 1 86.62 279 PRO B C 1
ATOM 4526 O O . PRO B 1 279 ? -12.781 -10.883 13.789 1 86.62 279 PRO B O 1
ATOM 4529 N N . GLN B 1 280 ? -10.805 -10.352 13 1 89.81 280 GLN B N 1
ATOM 4530 C CA . GLN B 1 280 ? -11 -8.906 13.141 1 89.81 280 GLN B CA 1
ATOM 4531 C C . GLN B 1 280 ? -12.18 -8.422 12.305 1 89.81 280 GLN B C 1
ATOM 4533 O O . GLN B 1 280 ? -12.789 -7.402 12.625 1 89.81 280 GLN B O 1
ATOM 4538 N N . PHE B 1 281 ? -12.492 -9.188 11.289 1 92.94 281 PHE B N 1
ATOM 4539 C CA . PHE B 1 281 ? -13.492 -8.688 10.352 1 92.94 281 PHE B CA 1
ATOM 4540 C C . PHE B 1 281 ? -14.844 -9.336 10.602 1 92.94 281 PHE B C 1
ATOM 4542 O O . PHE B 1 281 ? -15.828 -9.016 9.938 1 92.94 281 PHE B O 1
ATOM 4549 N N . LYS B 1 282 ? -14.984 -10.172 11.609 1 90.62 282 LYS B N 1
ATOM 4550 C CA . LYS B 1 282 ? -16.172 -11 11.797 1 90.62 282 LYS B CA 1
ATOM 4551 C C . LYS B 1 282 ? -17.125 -10.367 12.805 1 90.62 282 LYS B C 1
ATOM 4553 O O . LYS B 1 282 ? -18.297 -10.734 12.875 1 90.62 282 LYS B O 1
ATOM 4558 N N . THR B 1 283 ? -16.562 -9.484 13.641 1 93.19 283 THR B N 1
ATOM 4559 C CA . THR B 1 283 ? -17.391 -8.883 14.688 1 93.19 283 THR B CA 1
ATOM 4560 C C . THR B 1 283 ? -17.234 -7.363 14.688 1 93.19 283 THR B C 1
ATOM 4562 O O . THR B 1 283 ? -16.234 -6.836 14.195 1 93.19 283 THR B O 1
ATOM 4565 N N . ASP B 1 284 ? -18.219 -6.727 15.273 1 94.19 284 ASP B N 1
ATOM 4566 C CA . ASP B 1 284 ? -18.156 -5.277 15.43 1 94.19 284 ASP B CA 1
ATOM 4567 C C . ASP B 1 284 ? -16.953 -4.875 16.281 1 94.19 284 ASP B C 1
ATOM 4569 O O . ASP B 1 284 ? -16.281 -3.883 15.984 1 94.19 284 ASP B O 1
ATOM 4573 N N . GLN B 1 285 ? -16.719 -5.695 17.281 1 95 285 GLN B N 1
ATOM 4574 C CA . GLN B 1 285 ? -15.594 -5.422 18.156 1 95 285 GLN B CA 1
ATOM 4575 C C . GLN B 1 285 ? -14.266 -5.602 17.406 1 95 285 GLN B C 1
ATOM 4577 O O . GLN B 1 285 ? -13.328 -4.828 17.609 1 95 285 GLN B O 1
ATOM 4582 N N . GLY B 1 286 ? -14.188 -6.613 16.625 1 95.38 286 GLY B N 1
ATOM 4583 C CA . GLY B 1 286 ? -13 -6.824 15.812 1 95.38 286 GLY B CA 1
ATOM 4584 C C . GLY B 1 286 ? -12.742 -5.695 14.836 1 95.38 286 GLY B C 1
ATOM 4585 O O . GLY B 1 286 ? -11.617 -5.223 14.711 1 95.38 286 GLY B O 1
ATOM 4586 N N . LEU B 1 287 ? -13.836 -5.25 14.203 1 96.69 287 LEU B N 1
ATOM 4587 C CA . LEU B 1 287 ? -13.719 -4.148 13.258 1 96.69 287 LEU B CA 1
ATOM 4588 C C . LEU B 1 287 ? -13.297 -2.865 13.961 1 96.69 287 LEU B C 1
ATOM 4590 O O . LEU B 1 287 ? -12.5 -2.092 13.422 1 96.69 287 LEU B O 1
ATOM 4594 N N . ALA B 1 288 ? -13.789 -2.664 15.164 1 96.88 288 ALA B N 1
ATOM 4595 C CA . ALA B 1 288 ? -13.453 -1.474 15.938 1 96.88 288 ALA B CA 1
ATOM 4596 C C . ALA B 1 288 ? -11.992 -1.503 16.391 1 96.88 288 ALA B C 1
ATOM 4598 O O . ALA B 1 288 ? -11.375 -0.453 16.562 1 96.88 288 ALA B O 1
ATOM 4599 N N . SER B 1 289 ? -11.43 -2.703 16.5 1 95.94 289 SER B N 1
ATOM 4600 C CA . SER B 1 289 ? -10.023 -2.842 16.875 1 95.94 289 SER B CA 1
ATOM 4601 C C . SER B 1 289 ? -9.109 -2.654 15.664 1 95.94 289 SER B C 1
ATOM 4603 O O . SER B 1 289 ? -7.93 -2.334 15.82 1 95.94 289 SER B O 1
ATOM 4605 N N . TYR B 1 290 ? -9.664 -2.801 14.484 1 97.06 290 TYR B N 1
ATOM 4606 C CA . TYR B 1 290 ? -8.891 -2.734 13.25 1 97.06 290 TYR B CA 1
ATOM 4607 C C . TYR B 1 290 ? -8.93 -1.33 12.656 1 97.06 290 TYR B C 1
ATOM 4609 O O . TYR B 1 290 ? -7.91 -0.824 12.18 1 97.06 290 TYR B O 1
ATOM 4617 N N . ILE B 1 291 ? -10.102 -0.725 12.641 1 98.5 291 ILE B N 1
ATOM 4618 C CA . ILE B 1 291 ? -10.336 0.656 12.227 1 98.5 291 ILE B CA 1
ATOM 4619 C C . ILE B 1 291 ? -10.719 1.495 13.445 1 98.5 291 ILE B C 1
ATOM 4621 O O . ILE B 1 291 ? -11.852 1.404 13.938 1 98.5 291 ILE B O 1
ATOM 4625 N N . LYS B 1 292 ? -9.734 2.316 13.805 1 96.56 292 LYS B N 1
ATOM 4626 C CA . LYS B 1 292 ? -9.859 2.891 15.141 1 96.56 292 LYS B CA 1
ATOM 4627 C C . LYS B 1 292 ? -9.648 4.402 15.117 1 96.56 292 LYS B C 1
ATOM 4629 O O . LYS B 1 292 ? -9.164 4.949 14.125 1 96.56 292 LYS B O 1
ATOM 4634 N N . GLU B 1 293 ? -10.07 5.062 16.234 1 97.44 293 GLU B N 1
ATOM 4635 C CA . GLU B 1 293 ? -9.781 6.477 16.453 1 97.44 293 GLU B CA 1
ATOM 4636 C C . GLU B 1 293 ? -8.32 6.684 16.859 1 97.44 293 GLU B C 1
ATOM 4638 O O . GLU B 1 293 ? -7.656 5.746 17.312 1 97.44 293 GLU B O 1
ATOM 4643 N N . PRO B 1 294 ? -7.836 7.883 16.719 1 97.69 294 PRO B N 1
ATOM 4644 C CA . PRO B 1 294 ? -6.43 8.148 17.047 1 97.69 294 PRO B CA 1
ATOM 4645 C C . PRO B 1 294 ? -6.141 8.07 18.547 1 97.69 294 PRO B C 1
ATOM 4647 O O . PRO B 1 294 ? -7.008 8.383 19.359 1 97.69 294 PRO B O 1
ATOM 4650 N N . PHE B 1 295 ? -4.934 7.676 18.828 1 97.12 295 PHE B N 1
ATOM 4651 C CA . PHE B 1 295 ? -4.445 7.688 20.203 1 97.12 295 PHE B CA 1
ATOM 4652 C C . PHE B 1 295 ? -4.219 9.117 20.688 1 97.12 295 PHE B C 1
ATOM 4654 O O . PHE B 1 295 ? -4.484 9.438 21.844 1 97.12 295 PHE B O 1
ATOM 4661 N N . HIS B 1 296 ? -3.791 9.984 19.75 1 96.5 296 HIS B N 1
ATOM 4662 C CA . HIS B 1 296 ? -3.387 11.328 20.141 1 96.5 296 HIS B CA 1
ATOM 4663 C C . HIS B 1 296 ? -4.461 12.352 19.781 1 96.5 296 HIS B C 1
ATOM 4665 O O . HIS B 1 296 ? -4.246 13.555 19.906 1 96.5 296 HIS B O 1
ATOM 4671 N N . GLY B 1 297 ? -5.535 11.875 19.266 1 94.06 297 GLY B N 1
ATOM 4672 C CA . GLY B 1 297 ? -6.637 12.766 18.938 1 94.06 297 GLY B CA 1
ATOM 4673 C C . GLY B 1 297 ? -6.23 13.898 18.016 1 94.06 297 GLY B C 1
ATOM 4674 O O . GLY B 1 297 ? -5.617 13.664 16.969 1 94.06 297 GLY B O 1
ATOM 4675 N N . SER B 1 298 ? -6.531 15.133 18.469 1 90.44 298 SER B N 1
ATOM 4676 C CA . SER B 1 298 ? -6.285 16.312 17.656 1 90.44 298 SER B CA 1
ATOM 4677 C C . SER B 1 298 ? -4.805 16.672 17.625 1 90.44 298 SER B C 1
ATOM 4679 O O . SER B 1 298 ? -4.375 17.516 16.828 1 90.44 298 SER B O 1
ATOM 4681 N N . LYS B 1 299 ? -3.984 15.969 18.391 1 95 299 LYS B N 1
ATOM 4682 C CA . LYS B 1 299 ? -2.561 16.281 18.469 1 95 299 LYS B CA 1
ATOM 4683 C C . LYS B 1 299 ? -1.745 15.312 17.609 1 95 299 LYS B C 1
ATOM 4685 O O . LYS B 1 299 ? -0.513 15.359 17.609 1 95 299 LYS B O 1
ATOM 4690 N N . ALA B 1 300 ? -2.42 14.484 16.859 1 95.56 300 ALA B N 1
ATOM 4691 C CA . ALA B 1 300 ? -1.727 13.461 16.078 1 95.56 300 ALA B CA 1
ATOM 4692 C C . ALA B 1 300 ? -0.666 14.078 15.18 1 95.56 300 ALA B C 1
ATOM 4694 O O . ALA B 1 300 ? 0.452 13.57 15.078 1 95.56 300 ALA B O 1
ATOM 4695 N N . GLY B 1 301 ? -0.981 15.156 14.578 1 96.12 301 GLY B N 1
ATOM 4696 C CA . GLY B 1 301 ? -0.067 15.805 13.648 1 96.12 301 GLY B CA 1
ATOM 4697 C C . GLY B 1 301 ? 1.175 16.359 14.328 1 96.12 301 GLY B C 1
ATOM 4698 O O . GLY B 1 301 ? 2.297 15.992 13.961 1 96.12 301 GLY B O 1
ATOM 4699 N N . ILE B 1 302 ? 0.962 17.094 15.375 1 97.94 302 ILE B N 1
ATOM 4700 C CA . ILE B 1 302 ? 2.082 17.781 16.016 1 97.94 302 ILE B CA 1
ATOM 4701 C C . ILE B 1 302 ? 2.912 16.781 16.812 1 97.94 302 ILE B C 1
ATOM 4703 O O . ILE B 1 302 ? 4.137 16.891 16.875 1 97.94 302 ILE B O 1
ATOM 4707 N N . VAL B 1 303 ? 2.271 15.828 17.422 1 98.25 303 VAL B N 1
ATOM 4708 C CA . VAL B 1 303 ? 3.006 14.766 18.078 1 98.25 303 VAL B CA 1
ATOM 4709 C C . VAL B 1 303 ? 3.807 13.961 17.062 1 98.25 303 VAL B C 1
ATOM 4711 O O . VAL B 1 303 ? 4.918 13.516 17.344 1 98.25 303 VAL B O 1
ATOM 4714 N N . GLY B 1 304 ? 3.209 13.797 15.891 1 98.19 304 GLY B N 1
ATOM 4715 C CA . GLY B 1 304 ? 3.938 13.18 14.797 1 98.19 304 GLY B CA 1
ATOM 4716 C C . GLY B 1 304 ? 5.215 13.922 14.438 1 98.19 304 GLY B C 1
ATOM 4717 O O . GLY B 1 304 ? 6.258 13.297 14.227 1 98.19 304 GLY B O 1
ATOM 4718 N N . ALA B 1 305 ? 5.117 15.203 14.359 1 98.56 305 ALA B N 1
ATOM 4719 C CA . ALA B 1 305 ? 6.293 16.016 14.062 1 98.56 305 ALA B CA 1
ATOM 4720 C C . ALA B 1 305 ? 7.352 15.867 15.148 1 98.56 305 ALA B C 1
ATOM 4722 O O . ALA B 1 305 ? 8.547 15.766 14.859 1 98.56 305 ALA B O 1
ATOM 4723 N N . LEU B 1 306 ? 6.941 15.836 16.391 1 98.44 306 LEU B N 1
ATOM 4724 C CA . LEU B 1 306 ? 7.855 15.656 17.516 1 98.44 306 LEU B CA 1
ATOM 4725 C C . LEU B 1 306 ? 8.484 14.266 17.484 1 98.44 306 LEU B C 1
ATOM 4727 O O . LEU B 1 306 ? 9.664 14.102 17.797 1 98.44 306 LEU B O 1
ATOM 4731 N N . GLU B 1 307 ? 7.684 13.32 17.078 1 97.19 307 GLU B N 1
ATOM 4732 C CA . GLU B 1 307 ? 8.203 11.961 16.969 1 97.19 307 GLU B CA 1
ATOM 4733 C C . GLU B 1 307 ? 9.25 11.859 15.859 1 97.19 307 GLU B C 1
ATOM 4735 O O . GLU B 1 307 ? 10.25 11.148 16 1 97.19 307 GLU B O 1
ATOM 4740 N N . LEU B 1 308 ? 9.023 12.516 14.766 1 97.19 308 LEU B N 1
ATOM 4741 C CA . LEU B 1 308 ? 10.023 12.602 13.711 1 97.19 308 LEU B CA 1
ATOM 4742 C C . LEU B 1 308 ? 11.344 13.125 14.258 1 97.19 308 LEU B C 1
ATOM 4744 O O . LEU B 1 308 ? 12.414 12.586 13.938 1 97.19 308 LEU B O 1
ATOM 4748 N N . ALA B 1 309 ? 11.242 14.18 15.055 1 97.81 309 ALA B N 1
ATOM 4749 C CA . ALA B 1 309 ? 12.43 14.781 15.656 1 97.81 309 ALA B CA 1
ATOM 4750 C C . ALA B 1 309 ? 13.172 13.773 16.531 1 97.81 309 ALA B C 1
ATOM 4752 O O . ALA B 1 309 ? 14.391 13.648 16.453 1 97.81 309 ALA B O 1
ATOM 4753 N N . ARG B 1 310 ? 12.422 13.086 17.297 1 96.25 310 ARG B N 1
ATOM 4754 C CA . ARG B 1 310 ? 13.023 12.109 18.188 1 96.25 310 ARG B CA 1
ATOM 4755 C C . ARG B 1 310 ? 13.789 11.039 17.422 1 96.25 310 ARG B C 1
ATOM 4757 O O . ARG B 1 310 ? 14.875 10.633 17.828 1 96.25 310 ARG B O 1
ATOM 4764 N N . HIS B 1 311 ? 13.242 10.617 16.312 1 92.56 311 HIS B N 1
ATOM 4765 C CA . HIS B 1 311 ? 13.875 9.578 15.5 1 92.56 311 HIS B CA 1
ATOM 4766 C C . HIS B 1 311 ? 15.164 10.086 14.859 1 92.56 311 HIS B C 1
ATOM 4768 O O . HIS B 1 311 ? 16.016 9.289 14.469 1 92.56 311 HIS B O 1
ATOM 4774 N N . LYS B 1 312 ? 15.219 11.328 14.719 1 91.44 312 LYS B N 1
ATOM 4775 C CA . LYS B 1 312 ? 16.375 11.938 14.078 1 91.44 312 LYS B CA 1
ATOM 4776 C C . LYS B 1 312 ? 17.531 12.078 15.07 1 91.44 312 LYS B C 1
ATOM 4778 O O . LYS B 1 312 ? 18.688 12.273 14.664 1 91.44 312 LYS B O 1
ATOM 4783 N N . CYS B 1 313 ? 17.25 12.031 16.391 1 87.94 313 CYS B N 1
ATOM 4784 C CA . CYS B 1 313 ? 18.266 12.133 17.422 1 87.94 313 CYS B CA 1
ATOM 4785 C C . CYS B 1 313 ? 19.062 10.836 17.547 1 87.94 313 CYS B C 1
ATOM 4787 O O . CYS B 1 313 ? 18.516 9.75 17.391 1 87.94 313 CYS B O 1
#

Foldseek 3Di:
DFAKEKFWEADPFKIKIFIDTLVCLLDTPDMDMDTDDAPCVRLVVRLVVVLVVCVVVVHQAHLAFFYAYAAQAACDPPDPLHQAHDPDPDPNRHGDHHPVSNCVRGDHPHHYFYYHLFQLLQLVQVVVCCVVPLDVDQFFWEWEWAAEQFIAIWIGGGRHTDADPTHDRLQFDADDQDPPDPQQFDDPVRDGHRLGRCAHLVNLCVVVVHDSVCPVVDDPPPCSLLNNLQSLLRSVLVCCVVPVGQAYEYAYDVCVSPVSLVSNLVNVLVVCPPVDDDPLNPDPVSSCSRYHYGPSHPCSSRSSRSVSGSVSD/DFAKEKFWEADPFKIKIFIDTLVCLLDTPDMDMDTDDAPCVRLVVRLVVVLVVCVVVVHQAHLAFFYAYAAQAACDPPDPLHQAHDPDPDPNRHGDHHPVSNCVSHDHPHHYFYYHLFQLLQLVQVVVCCVVPLPVDQQFWEWEWAAEQFIAIWIGGGRHTDDDPTHDRLQFDADDQDPPDPQQFDDPVRDGHRLGRCAHLVNLCVVVVHDSVCPVVDDPPPCSLLNNLQSLLRSVLVCCVVPVGQAYEYAYDVCVSVVSLVSNLVNVLVVCPPVDDDPLNPDPVSSCSRYHYGPSHPCSSRSSRSVSGSVSD

InterPro domains:
  IPR000600 ROK family [PF00480] (6-311)
  IPR043129 ATPase, nucleotide binding domain [SSF53067] (4-311)
  IPR049874 ROK, conserved site [PS01125] (147-172)
  IPR051804 Carbohydrate Metabolism Regulated Kinase/Isomerase [PTHR42742] (2-312)

Radius of gyration: 25.07 Å; Cα contacts (8 Å, |Δi|>4): 1485; chains: 2; bounding box: 59×74×64 Å

Solvent-accessible surface area (backbone atoms only — not comparable to full-atom values): 31720 Å² total; per-residue (Å²): 132,90,51,38,26,28,14,31,22,38,44,84,63,41,29,40,39,38,32,20,40,60,93,38,42,82,53,68,77,46,72,49,76,46,64,49,64,55,57,69,62,38,51,48,53,53,48,50,51,57,56,55,45,29,64,77,68,71,45,86,61,51,59,12,32,5,36,11,28,58,56,49,55,34,77,45,82,89,43,96,51,43,37,15,25,40,71,32,86,51,79,79,42,52,62,34,70,46,50,63,58,50,56,73,68,44,50,84,83,52,44,71,31,73,50,38,48,28,33,24,22,16,51,35,46,44,51,48,34,47,74,69,54,74,43,87,55,93,55,44,15,28,35,23,35,34,31,30,85,47,34,40,32,8,41,23,53,61,69,36,66,53,48,46,67,52,48,43,46,38,19,58,29,47,36,54,72,59,88,90,61,76,78,71,48,64,36,90,63,65,44,72,38,12,42,26,20,56,49,10,39,61,34,48,17,61,74,70,72,49,55,60,90,49,57,84,72,59,60,89,80,46,67,64,49,56,54,44,6,40,48,47,6,52,50,53,45,36,45,38,20,55,49,10,43,54,31,36,29,48,32,45,71,61,48,70,45,62,66,43,58,56,33,17,51,49,33,25,48,65,63,52,54,73,55,73,89,44,74,44,70,74,38,73,70,28,37,47,65,33,53,27,71,50,87,53,54,95,41,29,44,46,33,3,5,23,41,41,8,48,70,63,93,132,89,51,38,26,28,14,31,22,40,44,84,61,41,29,38,36,38,32,20,41,60,91,38,43,82,53,69,77,46,71,49,76,47,65,48,64,54,55,69,62,39,52,47,52,54,48,51,51,58,55,54,46,29,64,76,68,72,44,87,60,51,60,12,33,5,37,11,29,57,56,48,56,35,75,46,83,89,44,98,53,42,36,16,25,41,70,31,85,54,80,79,42,52,61,33,73,48,50,62,57,50,53,73,69,44,52,85,83,51,42,72,30,72,48,38,48,27,34,22,22,15,52,36,45,42,51,48,32,47,74,69,53,74,42,85,57,91,53,45,16,29,34,21,34,35,32,29,88,44,33,40,32,7,43,22,52,62,68,35,65,54,53,43,67,51,48,43,44,38,19,59,28,48,35,52,72,59,89,91,61,77,76,70,47,65,36,90,62,65,44,73,39,12,41,24,20,56,50,9,38,60,34,47,17,62,75,69,70,50,55,60,89,50,55,84,72,58,59,89,80,44,69,63,49,54,54,43,7,40,48,48,6,51,50,52,45,37,46,38,20,56,49,10,42,56,32,36,30,50,32,46,70,60,48,71,46,63,66,42,58,57,33,16,52,48,34,25,47,65,64,53,56,74,56,74,89,44,74,44,71,74,38,73,67,28,36,48,66,33,52,30,70,51,86,53,54,94,42,30,44,46,32,2,5,24,40,42,8,47,69,65,93

Organism: Nematostella vectensis (NCBI:txid45351)

pLDDT: mean 94.88, std 4.9, range [49.5, 98.88]

Nearest PDB structures (foldseek):
  1xc3-assembly1_A  TM=9.392E-01  e=4.545E-31  Bacillus subtilis
  7rhe-assembly1_A-2  TM=7.518E-01  e=2.345E-13  Burkholderia vietnamiensis G4
  6q26-assembly2_D  TM=7.504E-01  e=5.109E-13  Staphylococcus aureus
  5brd-assembly1_B  TM=6.813E-01  e=2.677E-09  Trypanosoma cruzi strain CL Brener
  7s2p-assembly1_A  TM=6.591E-01  e=5.493E-09  Trypanosoma cruzi strain CL Brener